Protein AF-A0A6L9LWT6-F1 (afdb_monomer)

pLDDT: mean 86.17, std 19.38, range [26.77, 98.88]

Radius of gyration: 26.81 Å; Cα contacts (8 Å, |Δi|>4): 916; chains: 1; bounding box: 103×49×93 Å

Nearest PDB structures (foldseek):
  4qt9-assembly2_B  TM=6.650E-01  e=7.216E-11  Bacteroides caccae ATCC 43185
  3eu8-assembly4_D  TM=6.656E-01  e=2.384E-10  Bacteroides fragilis NCTC 9343
  5gzk-assembly2_B  TM=6.701E-01  e=3.235E-09  Chitinophaga pinensis DSM 2588
  4wu0-assembly2_B  TM=4.025E-01  e=3.873E-02  Clostridium acetobutylicum ATCC 824
  2gh4-assembly1_A  TM=4.227E-01  e=4.317E-02  Bacillus subtilis

Solvent-accessible surface area (backbone atoms only — not comparable to full-atom values): 25742 Å² total; per-residue (Å²): 131,92,80,86,89,82,84,88,87,86,80,90,87,80,90,90,90,80,84,92,76,90,70,82,82,78,76,78,75,73,71,78,86,71,76,74,84,57,65,66,98,55,57,53,37,71,47,80,76,50,75,67,53,48,48,51,43,51,33,23,49,33,34,62,74,74,40,44,28,87,84,34,44,31,44,35,33,25,82,96,33,48,53,33,34,41,41,45,52,19,27,49,51,43,29,52,55,25,32,45,76,64,74,74,39,55,72,66,64,43,53,53,43,52,49,32,42,45,50,40,61,62,65,48,76,56,35,98,74,34,32,66,35,38,29,28,33,23,66,77,54,42,51,14,25,99,84,71,45,82,43,70,28,34,24,47,39,52,28,45,11,45,26,38,42,38,50,47,39,44,41,56,69,45,68,88,50,19,59,53,45,34,52,30,59,72,64,42,22,45,58,68,36,35,49,75,61,12,37,38,19,22,33,33,55,43,100,86,71,48,76,48,76,32,84,45,69,51,72,39,45,25,34,47,17,30,48,15,42,36,80,76,64,44,51,26,60,55,26,58,47,88,71,60,68,44,72,46,75,46,83,88,32,59,37,77,41,46,62,64,75,69,45,78,71,80,50,72,50,57,39,37,45,64,34,14,41,50,34,39,45,43,49,45,20,58,40,87,89,76,69,49,60,30,85,75,26,70,46,37,38,47,28,36,26,57,48,46,43,33,49,37,38,26,77,75,67,76,35,83,60,19,36,34,67,42,64,39,70,49,89,84,40,40,38,46,25,19,58,26,33,88,92,38,71,63,39,14,23,37,94,86,69,50,84,45,55,82,69,31,42,35,22,42,34,38,34,37,39,45,28,26,56,33,57,44,75,67,33,50,54,44,50,62,75,46,66,81,44,58,47,100,82,37,19,38,30,42,27,30,27,72,77,79,66,47,71,30,70,23,37,36,41,57,44,25,16,37,40,27,43,22,54,36,21,19,56,67,41,46,65,54,66,89,71,88,77,80,54,56,48,59,57,50,29,56,78,36,72,40,72,89,31,22,43,59,24,48,92,59,40,89,62,36,45,30,83,67,73,62,93,76,70,66,84,77,133

Mean predicted aligned error: 8.45 Å

Sequence (477 aa):
MKRTTYIPASAIILFLTLIVLSSCRFHYYASEFTPAPTTIAIDSRSGPLTESEQQTASQAWAYFDRTVFPETGLPQGAVGSDTVTMWDIGSYLAAMVCAKRLDLLDEVTFDHRMTAVIYWLNTMQLNEYGLPNTYYNARTGAMIQRNGQPGQAGFSSQDIGRLLIWLRIIRNEFITHATTVDKAMLRFNFRHILDSDGLLHGAMAMADGSMQLYREGRLGLQQYAAAGFGVWGFTVDAAMNIDNVSAITILDEWLPFDSRPRGIPAQLNAVTTRMGMMAGLELGFLDFRTGAPARLSSARELADAIYQVQEARFMKQGRLTARDPHVMDRPPYYLIDSLYADGIPFVSLDGNGNPVNDAAAVSTKAAYAMWALYDSPYTDALIEALSPMFDEYGGWFAGFYEKDGAINRAISLDCNAVILEALAFKVHGMLYYPTERIGFWEKTLEHTFFEAQGLPPRIYQGTFQPLLNTEKARPTP

Structure (mmCIF, N/CA/C/O backbone):
data_AF-A0A6L9LWT6-F1
#
_entry.id   AF-A0A6L9LWT6-F1
#
loop_
_atom_site.group_PDB
_atom_site.id
_atom_site.type_symbol
_atom_site.label_atom_id
_atom_site.label_alt_id
_atom_site.label_comp_id
_atom_site.label_asym_id
_atom_site.label_entity_id
_atom_site.label_seq_id
_atom_site.pdbx_PDB_ins_code
_atom_site.Cartn_x
_atom_site.Cartn_y
_atom_site.Cartn_z
_atom_site.occupancy
_atom_site.B_iso_or_equiv
_atom_site.auth_seq_id
_atom_site.auth_comp_id
_atom_site.auth_asym_id
_atom_site.auth_atom_id
_atom_site.pdbx_PDB_model_num
ATOM 1 N N . MET A 1 1 ? 79.887 23.441 70.976 1.00 34.38 1 MET A N 1
ATOM 2 C CA . MET A 1 1 ? 79.140 24.175 69.919 1.00 34.38 1 MET A CA 1
ATOM 3 C C . MET A 1 1 ? 78.371 23.182 69.040 1.00 34.38 1 MET A C 1
ATOM 5 O O . MET A 1 1 ? 78.528 21.986 69.245 1.00 34.38 1 MET A O 1
ATOM 9 N N . LYS A 1 2 ? 77.476 23.656 68.157 1.00 31.92 2 LYS A N 1
ATOM 10 C CA . LYS A 1 2 ? 76.527 22.838 67.358 1.00 31.92 2 LYS A CA 1
ATOM 11 C C . LYS A 1 2 ? 77.271 21.866 66.411 1.00 31.92 2 LYS A C 1
ATOM 13 O O . LYS A 1 2 ? 78.207 22.289 65.748 1.00 31.92 2 LYS A O 1
ATOM 18 N N . ARG A 1 3 ? 77.020 20.551 66.509 1.00 31.64 3 ARG A N 1
ATOM 19 C CA . ARG A 1 3 ? 76.074 19.721 65.710 1.00 31.64 3 ARG A CA 1
ATOM 20 C C . ARG A 1 3 ? 76.413 19.541 64.212 1.00 31.64 3 ARG A C 1
ATOM 22 O O . ARG A 1 3 ? 75.882 20.241 63.359 1.00 31.64 3 ARG A O 1
ATOM 29 N N . THR A 1 4 ? 77.219 18.514 63.944 1.00 33.28 4 THR A N 1
ATOM 30 C CA . THR A 1 4 ? 77.119 17.532 62.833 1.00 33.28 4 THR A CA 1
ATOM 31 C C . THR A 1 4 ? 75.868 16.629 63.004 1.00 33.28 4 THR A C 1
ATOM 33 O O . THR A 1 4 ? 75.200 16.763 64.032 1.00 33.28 4 THR A O 1
ATOM 36 N N . THR A 1 5 ? 75.430 15.705 62.126 1.00 39.56 5 THR A N 1
ATOM 37 C CA . THR A 1 5 ? 75.733 15.205 60.740 1.00 39.56 5 THR A CA 1
ATOM 38 C C . THR A 1 5 ? 74.401 14.591 60.191 1.00 39.56 5 THR A C 1
ATOM 40 O O . THR A 1 5 ? 73.389 14.747 60.870 1.00 39.56 5 THR A O 1
ATOM 43 N N . TYR A 1 6 ? 74.199 13.923 59.038 1.00 30.05 6 TYR A N 1
ATOM 44 C CA . TYR A 1 6 ? 74.977 13.248 57.960 1.00 30.05 6 TYR A CA 1
ATOM 45 C C . TYR A 1 6 ? 74.353 13.650 56.573 1.00 30.05 6 TYR A C 1
ATOM 47 O O . TYR A 1 6 ? 73.377 14.393 56.593 1.00 30.05 6 TYR A O 1
ATOM 55 N N . ILE A 1 7 ? 74.812 13.377 55.331 1.00 34.41 7 ILE A N 1
ATOM 56 C CA . ILE A 1 7 ? 75.648 12.355 54.632 1.00 34.41 7 ILE A CA 1
ATOM 57 C C . ILE A 1 7 ? 74.925 10.999 54.380 1.00 34.41 7 ILE A C 1
ATOM 59 O O . ILE A 1 7 ? 74.418 10.433 55.343 1.00 34.41 7 ILE A O 1
ATOM 63 N N . PRO A 1 8 ? 74.969 10.366 53.180 1.00 45.28 8 PRO A N 1
ATOM 64 C CA . PRO A 1 8 ? 75.091 10.846 51.787 1.00 45.28 8 PRO A CA 1
ATOM 65 C C . PRO A 1 8 ? 73.671 10.806 51.123 1.00 45.28 8 PRO A C 1
ATOM 67 O O . PRO A 1 8 ? 72.741 11.196 51.819 1.00 45.28 8 PRO A O 1
ATOM 70 N N . ALA A 1 9 ? 73.326 10.440 49.870 1.00 26.77 9 ALA A N 1
ATOM 71 C CA . ALA A 1 9 ? 73.997 9.990 48.630 1.00 26.77 9 ALA A CA 1
ATOM 72 C C . ALA A 1 9 ? 73.117 10.302 47.378 1.00 26.77 9 ALA A C 1
ATOM 74 O O . ALA A 1 9 ? 71.982 10.753 47.515 1.00 26.77 9 ALA A O 1
ATOM 75 N N . SER A 1 10 ? 73.617 9.984 46.175 1.00 27.81 10 SER A N 1
ATOM 76 C CA . SER A 1 10 ? 72.892 9.966 44.879 1.00 27.81 10 SER A CA 1
ATOM 77 C C . SER A 1 10 ? 72.824 8.511 44.338 1.00 27.81 10 SER A C 1
ATOM 79 O O . SER A 1 10 ? 73.593 7.680 44.811 1.00 27.81 10 SER A O 1
ATOM 81 N N . ALA A 1 11 ? 72.001 8.102 43.358 1.00 28.42 11 ALA A N 1
ATOM 82 C CA . ALA A 1 11 ? 71.112 8.827 42.438 1.00 28.42 11 ALA A CA 1
ATOM 83 C C . ALA A 1 11 ? 69.987 7.907 41.871 1.00 28.42 11 ALA A C 1
ATOM 85 O O . ALA A 1 11 ? 70.057 6.695 42.028 1.00 28.42 11 ALA A O 1
ATOM 86 N N . ILE A 1 12 ? 69.044 8.492 41.111 1.00 30.75 12 ILE A N 1
ATOM 87 C CA . ILE A 1 12 ? 68.153 7.851 40.106 1.00 30.75 12 ILE A CA 1
ATOM 88 C C . ILE A 1 12 ? 67.175 6.761 40.611 1.00 30.75 12 ILE A C 1
ATOM 90 O O . ILE A 1 12 ? 67.501 5.582 40.617 1.00 30.75 12 ILE A O 1
ATOM 94 N N . ILE A 1 13 ? 65.907 7.149 40.818 1.00 30.31 13 ILE A N 1
ATOM 95 C CA . ILE A 1 13 ? 64.741 6.544 40.130 1.00 30.31 13 ILE A CA 1
ATOM 96 C C . ILE A 1 13 ? 63.831 7.703 39.677 1.00 30.31 13 ILE A C 1
ATOM 98 O O . ILE A 1 13 ? 63.768 8.741 40.336 1.00 30.31 13 ILE A O 1
ATOM 102 N N . LEU A 1 14 ? 63.175 7.549 38.525 1.00 29.19 14 LEU A N 1
ATOM 103 C CA . LEU A 1 14 ? 62.362 8.562 37.845 1.00 29.19 14 LEU A CA 1
ATOM 104 C C . LEU A 1 14 ? 60.891 8.105 37.768 1.00 29.19 14 LEU A C 1
ATOM 106 O O . LEU A 1 14 ? 60.65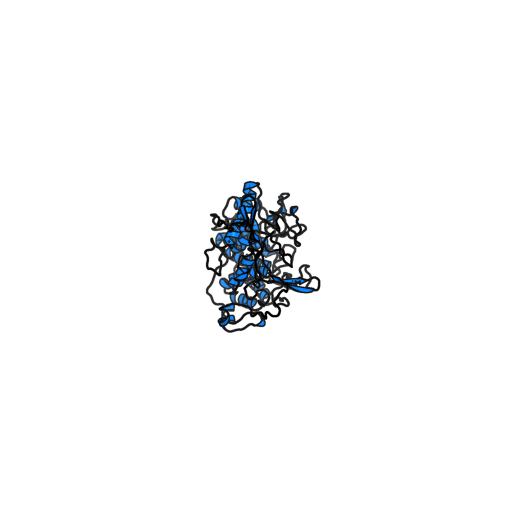1 6.934 37.508 1.00 29.19 14 LEU A O 1
ATOM 110 N N . PHE A 1 15 ? 59.944 9.045 37.912 1.00 29.03 15 PHE A N 1
ATOM 111 C CA . PHE A 1 15 ? 58.499 8.910 37.619 1.00 29.03 15 PHE A CA 1
ATOM 112 C C . PHE A 1 15 ? 57.703 7.808 38.361 1.00 29.03 15 PHE A C 1
ATOM 114 O O . PHE A 1 15 ? 57.748 6.643 37.988 1.00 29.03 15 PHE A O 1
ATOM 121 N N . LEU A 1 16 ? 56.828 8.218 39.298 1.00 29.17 16 LEU A N 1
ATOM 122 C CA . LEU A 1 16 ? 55.355 8.070 39.187 1.00 29.17 16 LEU A CA 1
ATOM 123 C C . LEU A 1 16 ? 54.644 8.535 40.476 1.00 29.17 16 LEU A C 1
ATOM 125 O O . LEU A 1 16 ? 54.303 7.745 41.351 1.00 29.17 16 LEU A O 1
ATOM 129 N N . THR A 1 17 ? 54.386 9.841 40.583 1.00 32.50 17 THR A N 1
ATOM 130 C CA . THR A 1 17 ? 53.608 10.447 41.682 1.00 32.50 17 THR A CA 1
ATOM 131 C C . THR A 1 17 ? 52.559 11.412 41.135 1.00 32.50 17 THR A C 1
ATOM 133 O O . THR A 1 17 ? 52.766 12.623 41.130 1.00 32.50 17 THR A O 1
ATOM 136 N N . LEU A 1 18 ? 51.423 10.877 40.675 1.00 32.72 18 LEU A N 1
ATOM 137 C CA . LEU A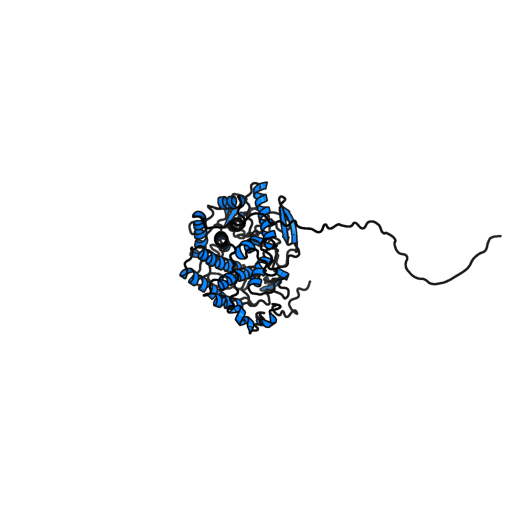 1 18 ? 50.263 11.656 40.227 1.00 32.72 18 LEU A CA 1
ATOM 138 C C . LEU A 1 18 ? 48.944 11.021 40.706 1.00 32.72 18 LEU A C 1
ATOM 140 O O . LEU A 1 18 ? 48.554 9.956 40.248 1.00 32.72 18 LEU A O 1
ATOM 144 N N . ILE A 1 19 ? 48.265 11.757 41.592 1.00 38.00 19 ILE A N 1
ATOM 145 C CA . ILE A 1 19 ? 46.813 11.755 41.850 1.00 38.00 19 ILE A CA 1
ATOM 146 C C . ILE A 1 19 ? 46.196 10.426 42.334 1.00 38.00 19 ILE A C 1
ATOM 148 O O . ILE A 1 19 ? 45.683 9.616 41.567 1.00 38.00 19 ILE A O 1
ATOM 152 N N . VAL A 1 20 ? 46.081 10.306 43.661 1.00 36.66 20 VAL A N 1
ATOM 153 C CA . VAL A 1 20 ? 45.006 9.530 44.302 1.00 36.66 20 VAL A CA 1
ATOM 154 C C . VAL A 1 20 ? 43.797 10.454 44.485 1.00 36.66 20 VAL A C 1
ATOM 156 O O . VAL A 1 20 ? 43.746 11.227 45.437 1.00 36.66 20 VAL A O 1
ATOM 159 N N . LEU A 1 21 ? 42.823 10.375 43.573 1.00 34.12 21 LEU A N 1
ATOM 160 C CA . LEU A 1 21 ? 41.485 10.974 43.716 1.00 34.12 21 LEU A CA 1
ATOM 161 C C . LEU A 1 21 ? 40.408 9.978 43.253 1.00 34.12 21 LEU A C 1
ATOM 163 O O . LEU A 1 21 ? 39.680 10.200 42.288 1.00 34.12 21 LEU A O 1
ATOM 167 N N . SER A 1 22 ? 40.323 8.847 43.954 1.00 41.44 22 SER A N 1
ATOM 168 C CA . SER A 1 22 ? 39.271 7.846 43.751 1.00 41.44 22 SER A CA 1
ATOM 169 C C . SER A 1 22 ? 38.035 8.181 44.586 1.00 41.44 22 SER A C 1
ATOM 171 O O . SER A 1 22 ? 37.869 7.665 45.690 1.00 41.44 22 SER A O 1
ATOM 173 N N . SER A 1 23 ? 37.148 9.026 44.062 1.00 33.12 23 SER A N 1
ATOM 174 C CA . SER A 1 23 ? 35.835 9.283 44.665 1.00 33.12 23 SER A CA 1
ATOM 175 C C . SER A 1 23 ? 34.759 9.563 43.608 1.00 33.12 23 SER A C 1
ATOM 177 O O . SER A 1 23 ? 34.994 10.239 42.614 1.00 33.12 23 SER A O 1
ATOM 179 N N . CYS A 1 24 ? 33.564 9.007 43.834 1.00 28.42 24 CYS A N 1
ATOM 180 C CA . CYS A 1 24 ? 32.333 9.249 43.070 1.00 28.42 24 CYS A CA 1
ATOM 181 C C . CYS A 1 24 ? 32.405 9.072 41.538 1.00 28.42 24 CYS A C 1
ATOM 183 O O . CYS A 1 24 ? 32.061 9.976 40.777 1.00 28.42 24 CYS A O 1
ATOM 185 N N . ARG A 1 25 ? 32.664 7.838 41.072 1.00 31.69 25 ARG A N 1
ATOM 186 C CA . ARG A 1 25 ? 32.001 7.386 39.835 1.00 31.69 25 ARG A CA 1
ATOM 187 C C . ARG A 1 25 ? 30.498 7.300 40.104 1.00 31.69 25 ARG A C 1
ATOM 189 O O . ARG A 1 25 ? 30.048 6.323 40.705 1.00 31.69 25 ARG A O 1
ATOM 196 N N . PHE A 1 26 ? 29.733 8.285 39.633 1.00 32.88 26 PHE A N 1
ATOM 197 C CA . PHE A 1 26 ? 28.306 8.088 39.383 1.00 32.88 26 PHE A CA 1
ATOM 198 C C . PHE A 1 26 ? 28.174 6.939 38.381 1.00 32.88 26 PHE A C 1
ATOM 200 O O . PHE A 1 26 ? 28.418 7.112 37.188 1.00 32.88 26 PHE A O 1
ATOM 207 N N . HIS A 1 27 ? 27.815 5.755 38.874 1.00 33.22 27 HIS A N 1
ATOM 208 C CA . HIS A 1 27 ? 27.287 4.722 38.003 1.00 33.22 27 HIS A CA 1
ATOM 209 C C . HIS A 1 27 ? 25.889 5.181 37.610 1.00 33.22 27 HIS A C 1
ATOM 211 O O . HIS A 1 27 ? 24.935 5.011 38.369 1.00 33.22 27 HIS A O 1
ATOM 217 N N . TYR A 1 28 ? 25.782 5.770 36.420 1.00 33.34 28 TYR A N 1
ATOM 218 C CA . TYR A 1 28 ? 24.549 5.645 35.665 1.00 33.34 28 TYR A CA 1
ATOM 219 C C . TYR A 1 28 ? 24.315 4.147 35.478 1.00 33.34 28 TYR A C 1
ATOM 221 O O . TYR A 1 28 ? 24.914 3.518 34.607 1.00 33.34 28 TYR A O 1
ATOM 229 N N . TYR A 1 29 ? 23.442 3.582 36.309 1.00 33.84 29 TYR A N 1
ATOM 230 C CA . TYR A 1 29 ? 22.623 2.475 35.855 1.00 33.84 29 TYR A CA 1
ATOM 231 C C . TYR A 1 29 ? 21.776 3.035 34.715 1.00 33.84 29 TYR A C 1
ATOM 233 O O . TYR A 1 29 ? 20.701 3.590 34.933 1.00 33.84 29 TYR A O 1
ATOM 241 N N . ALA A 1 30 ? 22.287 2.907 33.491 1.00 35.09 30 ALA A N 1
ATOM 242 C CA . ALA A 1 30 ? 21.396 2.678 32.376 1.00 35.09 30 ALA A CA 1
ATOM 243 C C . ALA A 1 30 ? 20.659 1.385 32.729 1.00 35.09 30 ALA A C 1
ATOM 245 O O . ALA A 1 30 ? 21.244 0.303 32.700 1.00 35.09 30 ALA A O 1
ATOM 246 N N . SER A 1 31 ? 19.411 1.510 33.177 1.00 32.31 31 SER A N 1
ATOM 247 C CA . SER A 1 31 ? 18.510 0.370 33.228 1.00 32.31 31 SER A CA 1
ATOM 248 C C . SER A 1 31 ? 18.430 -0.169 31.808 1.00 32.31 31 SER A C 1
ATOM 250 O O . SER A 1 31 ? 17.993 0.565 30.918 1.00 32.31 31 SER A O 1
ATOM 252 N N . GLU A 1 32 ? 18.884 -1.401 31.586 1.00 38.78 32 GLU A N 1
ATOM 253 C CA . GLU A 1 32 ? 18.704 -2.070 30.302 1.00 38.78 32 GLU A CA 1
ATOM 254 C C . GLU A 1 32 ? 17.207 -2.059 29.994 1.00 38.78 32 GLU A C 1
ATOM 256 O O . GLU A 1 32 ? 16.410 -2.666 30.717 1.00 38.78 32 GLU A O 1
ATOM 261 N N . PHE A 1 33 ? 16.823 -1.272 28.983 1.00 42.84 33 PHE A N 1
ATOM 262 C CA . PHE A 1 33 ? 15.429 -1.109 28.603 1.00 42.84 33 PHE A CA 1
ATOM 263 C C . PHE A 1 33 ? 14.941 -2.454 28.082 1.00 42.84 33 PHE A C 1
ATOM 265 O O . PHE A 1 33 ? 15.226 -2.856 26.958 1.00 42.84 33 PHE A O 1
ATOM 272 N N . THR A 1 34 ? 14.257 -3.163 28.966 1.00 37.53 34 THR A N 1
ATOM 273 C CA . THR A 1 34 ? 13.653 -4.462 28.736 1.00 37.53 34 THR A CA 1
ATOM 274 C C . THR A 1 34 ? 12.191 -4.180 28.421 1.00 37.53 34 THR A C 1
ATOM 276 O O . THR A 1 34 ? 11.406 -3.989 29.354 1.00 37.53 34 THR A O 1
ATOM 279 N N . PRO A 1 35 ? 11.811 -4.052 27.133 1.00 46.91 35 PRO A N 1
ATOM 280 C CA . PRO A 1 35 ? 10.415 -3.852 26.785 1.00 46.91 35 PRO A CA 1
ATOM 281 C C . PRO A 1 35 ? 9.609 -5.029 27.334 1.00 46.91 35 PRO A C 1
ATOM 283 O O . PRO A 1 35 ? 9.964 -6.192 27.129 1.00 46.91 35 PRO A O 1
ATOM 286 N N . ALA A 1 36 ? 8.522 -4.730 28.043 1.00 46.69 36 ALA A N 1
ATOM 287 C CA . ALA A 1 36 ? 7.505 -5.742 28.275 1.00 46.69 36 ALA A CA 1
ATOM 288 C C . ALA A 1 36 ? 6.954 -6.154 26.895 1.00 46.69 36 ALA A C 1
ATOM 290 O O . ALA A 1 36 ? 6.681 -5.261 26.094 1.00 46.69 36 ALA A O 1
ATOM 291 N N . PRO A 1 37 ? 6.819 -7.454 26.581 1.00 52.31 37 PRO A N 1
ATOM 292 C CA . PRO A 1 37 ? 6.335 -7.886 25.274 1.00 52.31 37 PRO A CA 1
ATOM 293 C C . PRO A 1 37 ? 4.864 -7.491 25.110 1.00 52.31 37 PRO A C 1
ATOM 295 O O . PRO A 1 37 ? 3.966 -8.130 25.662 1.00 52.31 37 PRO A O 1
ATOM 298 N N . THR A 1 38 ? 4.619 -6.414 24.364 1.00 56.78 38 THR A N 1
ATOM 299 C CA . THR A 1 38 ? 3.297 -5.792 24.200 1.00 56.78 38 THR A CA 1
ATOM 300 C C . THR A 1 38 ? 2.448 -6.502 23.141 1.00 56.78 38 THR A C 1
ATOM 302 O O . THR A 1 38 ? 1.855 -5.873 22.273 1.00 56.78 38 THR A O 1
ATOM 305 N N . THR A 1 39 ? 2.393 -7.833 23.188 1.00 63.75 39 THR A N 1
ATOM 306 C CA . THR A 1 39 ? 1.540 -8.633 22.299 1.00 63.75 39 THR A CA 1
ATOM 307 C C . THR A 1 39 ? 0.129 -8.703 22.877 1.00 63.75 39 THR A C 1
ATOM 309 O O . THR A 1 39 ? -0.082 -9.328 23.921 1.00 63.75 39 THR A O 1
ATOM 312 N N . ILE A 1 40 ? -0.840 -8.064 22.226 1.00 80.12 40 ILE A N 1
ATOM 313 C CA . ILE A 1 40 ? -2.212 -7.942 22.730 1.00 80.12 40 ILE A CA 1
ATOM 314 C C . ILE A 1 40 ? -2.972 -9.247 22.491 1.00 80.12 40 ILE A C 1
ATOM 316 O O . ILE A 1 40 ? -2.958 -9.790 21.386 1.00 80.12 40 ILE A O 1
ATOM 320 N N . ALA A 1 41 ? -3.720 -9.702 23.497 1.00 82.19 41 ALA A N 1
ATOM 321 C CA . ALA A 1 41 ? -4.697 -10.784 23.372 1.00 82.19 41 ALA A CA 1
ATOM 322 C C . ALA A 1 41 ? -6.018 -10.304 22.725 1.00 82.19 41 ALA A C 1
ATOM 324 O O . ALA A 1 41 ? -7.094 -10.477 23.292 1.00 82.19 41 ALA A O 1
ATOM 325 N N . ILE A 1 42 ? -5.912 -9.670 21.554 1.00 88.62 42 ILE A N 1
ATOM 326 C CA . ILE A 1 42 ? -7.024 -9.414 20.631 1.00 88.62 42 ILE A CA 1
ATOM 327 C C . ILE A 1 42 ? -6.780 -10.281 19.393 1.00 88.62 42 ILE A C 1
ATOM 329 O O . ILE A 1 42 ? -5.697 -10.231 18.792 1.00 88.62 42 ILE A O 1
ATOM 333 N N . ASP A 1 43 ? -7.789 -11.077 19.044 1.00 92.56 43 ASP A N 1
ATOM 334 C CA . ASP A 1 43 ? -7.823 -11.880 17.827 1.00 92.56 43 ASP A CA 1
ATOM 335 C C . ASP A 1 43 ? -8.153 -11.007 16.606 1.00 92.56 43 ASP A C 1
ATOM 337 O O . ASP A 1 43 ? -8.782 -9.952 16.709 1.00 92.56 43 ASP A O 1
ATOM 341 N N . SER A 1 44 ? -7.719 -11.450 15.429 1.00 95.25 44 SER A N 1
ATOM 342 C CA . SER A 1 44 ? -8.050 -10.793 14.163 1.00 95.25 44 SER A CA 1
ATOM 343 C C . SER A 1 44 ? -9.392 -11.297 13.625 1.00 95.25 44 SER A C 1
ATOM 345 O O . SER A 1 44 ? -9.737 -12.468 13.809 1.00 95.25 44 SER A O 1
ATOM 347 N N . ARG A 1 45 ? -10.156 -10.429 12.950 1.00 96.94 45 ARG A N 1
ATOM 348 C CA . ARG A 1 45 ? -11.501 -10.772 12.465 1.00 96.94 45 ARG A CA 1
ATOM 349 C C . ARG A 1 45 ? -11.428 -11.877 11.422 1.00 96.94 45 ARG A C 1
ATOM 351 O O . ARG A 1 45 ? -10.562 -11.869 10.550 1.00 96.94 45 ARG A O 1
ATOM 358 N N . SER A 1 46 ? -12.369 -12.814 11.497 1.00 97.69 46 SER A N 1
ATOM 359 C CA . SER A 1 46 ? -12.454 -13.942 10.571 1.00 97.69 46 SER A CA 1
ATOM 360 C C . SER A 1 46 ? -13.898 -14.285 10.200 1.00 97.69 46 SER A C 1
ATOM 362 O O . SER A 1 46 ? -14.836 -13.982 10.939 1.00 97.69 46 SER A O 1
ATOM 364 N N . GLY A 1 47 ? -14.080 -14.918 9.040 1.00 97.69 47 GLY A N 1
ATOM 365 C CA . GLY A 1 47 ? -15.369 -15.424 8.562 1.00 97.69 47 GLY A CA 1
ATOM 366 C C . GLY A 1 47 ? -15.894 -14.716 7.305 1.00 97.69 47 GLY A C 1
ATOM 367 O O . GLY A 1 47 ? -15.231 -13.835 6.760 1.00 97.69 47 GLY A O 1
ATOM 368 N N . PRO A 1 48 ? -17.081 -15.109 6.808 1.00 98.00 48 PRO A N 1
ATOM 369 C CA . PRO A 1 48 ? -17.651 -14.552 5.584 1.00 98.00 48 PRO A CA 1
ATOM 370 C C . PRO A 1 48 ? -17.986 -13.059 5.718 1.00 98.00 48 PRO A C 1
ATOM 372 O O . PRO A 1 48 ? -18.179 -12.538 6.823 1.00 98.00 48 PRO A O 1
ATOM 375 N N . LEU A 1 49 ? -18.109 -12.384 4.573 1.00 98.38 49 LEU A N 1
ATOM 376 C CA . LEU A 1 49 ? -18.657 -11.033 4.523 1.00 98.38 49 LEU A CA 1
ATOM 377 C C . LEU A 1 49 ? -20.176 -11.053 4.756 1.00 98.38 49 LEU A C 1
ATOM 379 O O . LEU A 1 49 ? -20.903 -11.912 4.258 1.00 98.38 49 LEU A O 1
ATOM 383 N N . THR A 1 50 ? -20.644 -10.076 5.521 1.00 97.88 50 THR A N 1
ATOM 384 C CA . THR A 1 50 ? -22.045 -9.664 5.641 1.00 97.88 50 THR A CA 1
ATOM 385 C C . THR A 1 50 ? -22.473 -8.859 4.412 1.00 97.88 50 THR A C 1
ATOM 387 O O . THR A 1 50 ? -21.636 -8.395 3.641 1.00 97.88 50 THR A O 1
ATOM 390 N N . GLU A 1 51 ? -23.775 -8.623 4.241 1.00 97.06 51 GLU A N 1
ATOM 391 C CA . GLU A 1 51 ? -24.305 -7.822 3.123 1.00 97.06 51 GLU A CA 1
ATOM 392 C C . GLU A 1 51 ? -23.698 -6.404 3.070 1.00 97.06 51 GLU A C 1
ATOM 394 O O . GLU A 1 51 ? -23.337 -5.927 1.996 1.00 97.06 51 GLU A O 1
ATOM 399 N N . SER A 1 52 ? -23.505 -5.768 4.233 1.00 96.00 52 SER A N 1
ATOM 400 C CA . SER A 1 52 ? -22.865 -4.448 4.355 1.00 96.00 52 SER A CA 1
ATOM 401 C C . SER A 1 52 ? -21.391 -4.483 3.936 1.00 96.00 52 SER A C 1
ATOM 403 O O . SER A 1 52 ? -20.931 -3.643 3.169 1.00 96.00 52 SER A O 1
ATOM 405 N N . GLU A 1 53 ? -20.646 -5.504 4.365 1.00 98.19 53 GLU A N 1
ATOM 406 C CA . GLU A 1 53 ? -19.239 -5.684 3.990 1.00 98.19 53 GLU A CA 1
ATOM 407 C C . GLU A 1 53 ? -19.076 -6.052 2.506 1.00 98.19 53 GLU A C 1
ATOM 409 O O . GLU A 1 53 ? -18.144 -5.577 1.858 1.00 98.19 53 GLU A O 1
ATOM 414 N N . GLN A 1 54 ? -19.999 -6.833 1.933 1.00 98.19 54 GLN A N 1
ATOM 415 C CA . GLN A 1 54 ? -20.034 -7.130 0.498 1.00 98.19 54 GLN A CA 1
ATOM 416 C C . GLN A 1 54 ? -20.348 -5.867 -0.319 1.00 98.19 54 GLN A C 1
ATOM 418 O O . GLN A 1 54 ? -19.740 -5.649 -1.372 1.00 98.19 54 GLN A O 1
ATOM 423 N N . GLN A 1 55 ? -21.244 -4.999 0.169 1.00 96.62 55 GLN A N 1
ATOM 424 C CA . GLN A 1 55 ? -21.481 -3.679 -0.418 1.00 96.62 55 GLN A CA 1
ATOM 425 C C . GLN A 1 55 ? -20.227 -2.799 -0.314 1.00 96.62 55 GLN A C 1
ATOM 427 O O . GLN A 1 55 ? -19.840 -2.199 -1.314 1.00 96.62 55 GLN A O 1
ATOM 432 N N . THR A 1 56 ? -19.539 -2.777 0.832 1.00 97.88 56 THR A N 1
ATOM 433 C CA . THR A 1 56 ? -18.259 -2.072 1.010 1.00 97.88 56 THR A CA 1
ATOM 434 C C . THR A 1 56 ? -17.198 -2.548 0.024 1.00 97.88 56 THR A C 1
ATOM 436 O O . THR A 1 56 ? -16.532 -1.716 -0.596 1.00 97.88 56 THR A O 1
ATOM 439 N N . ALA A 1 57 ? -17.066 -3.864 -0.158 1.00 98.38 57 ALA A N 1
ATOM 440 C CA . ALA A 1 57 ? -16.122 -4.468 -1.090 1.00 98.38 57 ALA A CA 1
ATOM 441 C C . ALA A 1 57 ? -16.460 -4.090 -2.545 1.00 98.38 57 ALA A C 1
ATOM 443 O O . ALA A 1 57 ? -15.601 -3.603 -3.278 1.00 98.38 57 ALA A O 1
ATOM 444 N N . SER A 1 58 ? -17.732 -4.219 -2.937 1.00 97.81 58 SER A N 1
ATOM 445 C CA . SER A 1 58 ? -18.231 -3.830 -4.266 1.00 97.81 58 SER A CA 1
ATOM 446 C C . SER A 1 58 ? -18.000 -2.340 -4.545 1.00 97.81 58 SER A C 1
ATOM 448 O O . SER A 1 58 ? -17.522 -1.961 -5.613 1.00 97.81 58 SER A O 1
ATOM 450 N N . GLN A 1 59 ? -18.274 -1.492 -3.551 1.00 97.81 59 GLN A N 1
ATOM 451 C CA . GLN A 1 59 ? -18.057 -0.052 -3.602 1.00 97.81 59 GLN A CA 1
ATOM 452 C C . GLN A 1 59 ? -16.569 0.291 -3.741 1.00 97.81 59 GLN A C 1
ATOM 454 O O . GLN A 1 59 ? -16.226 1.160 -4.536 1.00 97.81 59 GLN A O 1
ATOM 459 N N . ALA A 1 60 ? -15.676 -0.391 -3.018 1.00 98.38 60 ALA A N 1
ATOM 460 C CA . ALA A 1 60 ? -14.232 -0.203 -3.154 1.00 98.38 60 ALA A CA 1
ATOM 461 C C . ALA A 1 60 ? -13.722 -0.661 -4.530 1.00 98.38 60 ALA A C 1
ATOM 463 O O . ALA A 1 60 ? -12.920 0.038 -5.151 1.00 98.38 60 ALA A O 1
ATOM 464 N N . TRP A 1 61 ? -14.230 -1.784 -5.051 1.00 98.31 61 TRP A N 1
ATOM 465 C CA . TRP A 1 61 ? -13.882 -2.256 -6.391 1.00 98.31 61 TRP A CA 1
ATOM 466 C C . TRP A 1 61 ? -14.325 -1.286 -7.499 1.00 98.31 61 TRP A C 1
ATOM 468 O O . TRP A 1 61 ? -13.546 -1.015 -8.412 1.00 98.31 61 TRP A O 1
ATOM 478 N N . ALA A 1 62 ? -15.508 -0.672 -7.384 1.00 97.56 62 ALA A N 1
ATOM 479 C CA . ALA A 1 62 ? -16.040 0.262 -8.382 1.00 97.56 62 ALA A CA 1
ATOM 480 C C . ALA A 1 62 ? -15.122 1.475 -8.674 1.00 97.56 62 ALA A C 1
ATOM 482 O O . ALA A 1 62 ? -15.205 2.070 -9.751 1.00 97.56 62 ALA A O 1
ATOM 483 N N . TYR A 1 63 ? -14.182 1.813 -7.777 1.00 98.00 63 TYR A N 1
ATOM 484 C CA . TYR A 1 63 ? -13.086 2.745 -8.081 1.00 98.00 63 TYR A CA 1
ATOM 485 C C . TYR A 1 63 ? -12.285 2.317 -9.323 1.00 98.00 63 TYR A C 1
ATOM 487 O O . TYR A 1 63 ? -12.022 3.125 -10.218 1.00 98.00 63 TYR A O 1
ATOM 495 N N . PHE A 1 64 ? -11.912 1.039 -9.395 1.00 97.81 64 PHE A N 1
ATOM 496 C CA . PHE A 1 64 ? -11.082 0.455 -10.448 1.00 97.81 64 PHE A CA 1
ATOM 497 C C . PHE A 1 64 ? -11.861 0.190 -11.742 1.00 97.81 64 PHE A C 1
ATOM 499 O O . PHE A 1 64 ? -11.249 0.007 -12.793 1.00 97.81 64 PHE A O 1
ATOM 506 N N . ASP A 1 65 ? -13.193 0.201 -11.708 1.00 95.00 65 ASP A N 1
ATOM 507 C CA . ASP A 1 65 ? -14.018 0.138 -12.920 1.00 95.00 65 ASP A CA 1
ATOM 508 C C . ASP A 1 65 ? -14.088 1.487 -13.648 1.00 95.00 65 ASP A C 1
ATOM 510 O O . ASP A 1 65 ? -14.121 1.510 -14.877 1.00 95.00 65 ASP A O 1
ATOM 514 N N . ARG A 1 66 ? -14.044 2.614 -12.918 1.00 94.12 66 ARG A N 1
ATOM 515 C CA . ARG A 1 66 ? -14.123 3.964 -13.515 1.00 94.12 66 ARG A CA 1
ATOM 516 C C . ARG A 1 66 ? -12.785 4.668 -13.766 1.00 94.12 66 ARG A C 1
ATOM 518 O O . ARG A 1 66 ? -12.767 5.648 -14.506 1.00 94.12 66 ARG A O 1
ATOM 525 N N . THR A 1 67 ? -11.688 4.234 -13.139 1.00 96.81 67 THR A N 1
ATOM 526 C CA . THR A 1 67 ? -10.389 4.947 -13.195 1.00 96.81 67 THR A CA 1
ATOM 527 C C . THR A 1 67 ? -9.328 4.322 -14.103 1.00 96.81 67 THR A C 1
ATOM 529 O O . THR A 1 67 ? -8.292 4.953 -14.310 1.00 96.81 67 THR A O 1
ATOM 532 N N . VAL A 1 68 ? -9.546 3.113 -14.634 1.00 97.31 68 VAL A N 1
ATOM 533 C CA . VAL A 1 68 ? -8.565 2.390 -15.467 1.00 97.31 68 VAL A CA 1
ATOM 534 C C . VAL A 1 68 ? -8.506 2.927 -16.896 1.00 97.31 68 VAL A C 1
ATOM 536 O O . VAL A 1 68 ? -9.525 3.051 -17.571 1.00 97.31 68 VAL A O 1
ATOM 539 N N . PHE A 1 69 ? -7.288 3.183 -17.374 1.00 97.88 69 PHE A N 1
ATOM 540 C CA . PHE A 1 69 ? -6.996 3.578 -18.750 1.00 97.88 69 PHE A CA 1
ATOM 541 C C . PHE A 1 69 ? -6.843 2.347 -19.656 1.00 97.88 69 PHE A C 1
ATOM 543 O O . PHE A 1 69 ? -5.925 1.549 -19.435 1.00 97.88 69 PHE A O 1
ATOM 550 N N . PRO A 1 70 ? -7.701 2.158 -20.680 1.00 94.81 70 PRO A N 1
ATOM 551 C CA . PRO A 1 70 ? -7.616 1.011 -21.588 1.00 94.81 70 PRO A CA 1
ATOM 552 C C . PRO A 1 70 ? -6.287 0.907 -22.351 1.00 94.81 70 PRO A C 1
ATOM 554 O O . PRO A 1 70 ? -5.914 -0.180 -22.781 1.00 94.81 70 PRO A O 1
ATOM 557 N N . GLU A 1 71 ? -5.570 2.019 -22.518 1.00 93.06 71 GLU A N 1
ATOM 558 C CA . GLU A 1 71 ? -4.299 2.103 -23.241 1.00 93.06 71 GLU A CA 1
ATOM 559 C C . GLU A 1 71 ? -3.130 1.417 -22.512 1.00 93.06 71 GLU A C 1
ATOM 561 O O . GLU A 1 71 ? -2.154 1.020 -23.150 1.00 93.06 71 GLU A O 1
ATOM 566 N N . THR A 1 72 ? -3.213 1.283 -21.184 1.00 96.06 72 THR A N 1
ATOM 567 C CA . THR A 1 72 ? -2.131 0.766 -20.321 1.00 96.06 72 THR A CA 1
ATOM 568 C C . THR A 1 72 ? -2.591 -0.305 -19.331 1.00 96.06 72 THR A C 1
ATOM 570 O O . THR A 1 72 ? -1.762 -1.022 -18.774 1.00 96.06 72 THR A O 1
ATOM 573 N N . GLY A 1 73 ? -3.899 -0.403 -19.080 1.00 97.06 73 GLY A N 1
ATOM 574 C CA . GLY A 1 73 ? -4.483 -1.202 -18.005 1.00 97.06 73 GLY A CA 1
ATOM 575 C C . GLY A 1 73 ? -4.370 -0.571 -16.612 1.00 97.06 73 GLY A C 1
ATOM 576 O O . GLY A 1 73 ? -4.825 -1.187 -15.651 1.00 97.06 73 GLY A O 1
ATOM 577 N N . LEU A 1 74 ? -3.786 0.628 -16.476 1.00 98.38 74 LEU A N 1
ATOM 578 C CA . LEU A 1 74 ? -3.488 1.251 -15.181 1.00 98.38 74 LEU A CA 1
ATOM 579 C C . LEU A 1 74 ? -4.609 2.197 -14.706 1.00 98.38 74 LEU A C 1
ATOM 581 O O . LEU A 1 74 ? -5.110 2.981 -15.513 1.00 98.38 74 LEU A O 1
ATOM 585 N N . PRO A 1 75 ? -4.979 2.187 -13.412 1.00 98.06 75 PRO A N 1
ATOM 586 C CA . PRO A 1 75 ? -5.867 3.181 -12.812 1.00 98.06 75 PRO A CA 1
ATOM 587 C C . PRO A 1 75 ? -5.168 4.523 -12.556 1.00 98.06 75 PRO A C 1
ATOM 589 O O . PRO A 1 75 ? -3.945 4.598 -12.435 1.00 98.06 75 PRO A O 1
ATOM 592 N N . GLN A 1 76 ? -5.961 5.581 -12.381 1.00 97.94 76 GLN A N 1
ATOM 593 C CA . GLN A 1 76 ? -5.522 6.786 -11.666 1.00 97.94 76 GLN A CA 1
ATOM 594 C C . GLN A 1 76 ? -5.048 6.444 -10.240 1.00 97.94 76 GLN A C 1
ATOM 596 O O . GLN A 1 76 ? -5.641 5.589 -9.578 1.00 97.94 76 GLN A O 1
ATOM 601 N N . GLY A 1 77 ? -4.041 7.158 -9.721 1.00 96.88 77 GLY A N 1
ATOM 602 C CA . GLY A 1 77 ? -3.622 7.043 -8.313 1.00 96.88 77 GLY A CA 1
ATOM 603 C C . GLY A 1 77 ? -4.619 7.696 -7.346 1.00 96.88 77 GLY A C 1
ATOM 604 O O . GLY A 1 77 ? -4.838 7.219 -6.232 1.00 96.88 77 GLY A O 1
ATOM 605 N N . ALA A 1 78 ? -5.295 8.752 -7.800 1.00 97.06 78 ALA A N 1
ATOM 606 C CA . ALA A 1 78 ? -6.471 9.331 -7.152 1.00 97.06 78 ALA A CA 1
ATOM 607 C C . ALA A 1 78 ? -7.397 9.957 -8.198 1.00 97.06 78 ALA A C 1
ATOM 609 O O . ALA A 1 78 ? -6.936 10.297 -9.285 1.00 97.06 78 ALA A O 1
ATOM 610 N N . VAL A 1 79 ? -8.682 10.151 -7.885 1.00 96.00 79 VAL A N 1
ATOM 611 C CA . VAL A 1 79 ? -9.630 10.786 -8.823 1.00 96.00 79 VAL A CA 1
ATOM 612 C C . VAL A 1 79 ? -9.109 12.165 -9.247 1.00 96.00 79 VAL A C 1
ATOM 614 O O . VAL A 1 79 ? -8.943 13.059 -8.420 1.00 96.00 79 VAL A O 1
ATOM 617 N N . GLY A 1 80 ? -8.831 12.325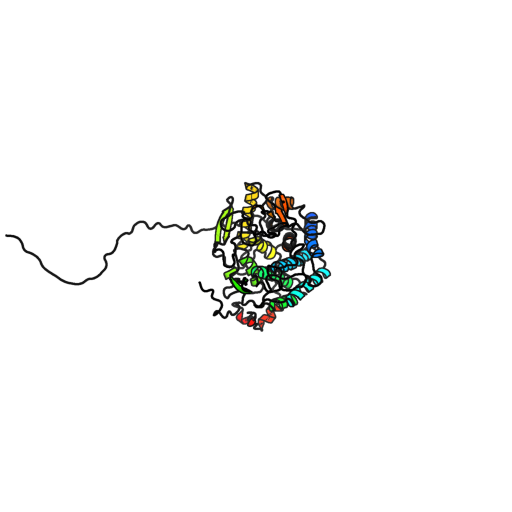 -10.544 1.00 93.81 80 GLY A N 1
ATOM 618 C CA . GLY A 1 80 ? -8.233 13.542 -11.113 1.00 93.81 80 GLY A CA 1
ATOM 619 C C . GLY A 1 80 ? -6.696 13.592 -11.116 1.00 93.81 80 GLY A C 1
ATOM 620 O O . GLY A 1 80 ? -6.132 14.586 -11.567 1.00 93.81 80 GLY A O 1
ATOM 621 N N . SER A 1 81 ? -6.013 12.534 -10.667 1.00 95.38 81 SER A N 1
ATOM 622 C CA . SER A 1 81 ? -4.553 12.383 -10.694 1.00 95.38 81 SER A CA 1
ATOM 623 C C . SER A 1 81 ? -4.137 11.134 -11.474 1.00 95.38 81 SER A C 1
ATOM 625 O O . SER A 1 81 ? -4.184 10.010 -10.971 1.00 95.38 81 SER A O 1
ATOM 627 N N . ASP A 1 82 ? -3.638 11.343 -12.692 1.00 97.31 82 ASP A N 1
ATOM 628 C CA . ASP A 1 82 ? -3.059 10.289 -13.535 1.00 97.31 82 ASP A CA 1
ATOM 629 C C . ASP A 1 82 ? -1.648 9.847 -13.067 1.00 97.31 82 ASP A C 1
ATOM 631 O O . ASP A 1 82 ? -0.990 9.085 -13.769 1.00 97.31 82 ASP A O 1
ATOM 635 N N . THR A 1 83 ? -1.139 10.330 -11.929 1.00 97.75 83 THR A N 1
ATOM 636 C CA . THR A 1 83 ? 0.170 9.934 -11.367 1.00 97.75 83 THR A CA 1
ATOM 637 C C . THR A 1 83 ? 0.036 8.688 -10.492 1.00 97.75 83 THR A C 1
ATOM 639 O O . THR A 1 83 ? -0.849 8.650 -9.639 1.00 97.75 83 THR A O 1
ATOM 642 N N . VAL A 1 84 ? 0.945 7.720 -10.663 1.00 98.25 84 VAL A N 1
ATOM 643 C CA . VAL A 1 84 ? 1.076 6.499 -9.840 1.00 98.25 84 VAL A CA 1
ATOM 644 C C . VAL A 1 84 ? 2.543 6.183 -9.511 1.00 98.25 84 VAL A C 1
ATOM 646 O O . VAL A 1 84 ? 3.432 6.479 -10.315 1.00 98.25 84 VAL A O 1
ATOM 649 N N . THR A 1 85 ? 2.805 5.557 -8.361 1.00 98.19 85 THR A N 1
ATOM 650 C CA . THR A 1 85 ? 4.120 4.995 -7.970 1.00 98.19 85 THR A CA 1
ATOM 651 C C . THR A 1 85 ? 4.133 3.457 -8.001 1.00 98.19 85 THR A C 1
ATOM 653 O O . THR A 1 85 ? 3.118 2.834 -8.301 1.00 98.19 85 THR A O 1
ATOM 656 N N . MET A 1 86 ? 5.251 2.785 -7.675 1.00 98.31 86 MET A N 1
ATOM 657 C CA . MET A 1 86 ? 5.230 1.309 -7.559 1.00 98.31 86 MET A CA 1
ATOM 658 C C . MET A 1 86 ? 4.394 0.810 -6.366 1.00 98.31 86 MET A C 1
ATOM 660 O O . MET A 1 86 ? 3.865 -0.299 -6.435 1.00 98.31 86 MET A O 1
ATOM 664 N N . TRP A 1 87 ? 4.185 1.637 -5.332 1.00 98.00 87 TRP A N 1
ATOM 665 C CA . TRP A 1 87 ? 3.243 1.342 -4.248 1.00 98.00 87 TRP A CA 1
ATOM 666 C C . TRP A 1 87 ? 1.805 1.298 -4.776 1.00 98.00 87 TRP A C 1
ATOM 668 O O . TRP A 1 87 ? 1.062 0.370 -4.460 1.00 98.00 87 TRP A O 1
ATOM 678 N N . ASP A 1 88 ? 1.426 2.255 -5.627 1.00 98.56 88 ASP A N 1
ATOM 679 C CA . ASP A 1 88 ? 0.125 2.290 -6.309 1.00 98.56 88 ASP A CA 1
ATOM 680 C C . ASP A 1 88 ? -0.076 1.080 -7.237 1.00 98.56 88 ASP A C 1
ATOM 682 O O . ASP A 1 88 ? -1.147 0.473 -7.242 1.00 98.56 88 ASP A O 1
ATOM 686 N N . ILE A 1 89 ? 0.962 0.668 -7.978 1.00 98.69 89 ILE A N 1
ATOM 687 C CA . ILE A 1 89 ? 0.897 -0.549 -8.804 1.00 98.69 89 ILE A CA 1
ATOM 688 C C . ILE A 1 89 ? 0.719 -1.794 -7.928 1.00 98.69 89 ILE A C 1
ATOM 690 O O . ILE A 1 89 ? -0.177 -2.592 -8.198 1.00 98.69 89 ILE A O 1
ATOM 694 N N . GLY A 1 90 ? 1.501 -1.941 -6.851 1.00 98.69 90 GLY A N 1
ATOM 695 C CA . GLY A 1 90 ? 1.325 -3.021 -5.874 1.00 98.69 90 GLY A CA 1
ATOM 696 C C . GLY A 1 90 ? -0.089 -3.041 -5.282 1.00 98.69 90 GLY A C 1
ATOM 697 O O . GLY A 1 90 ? -0.720 -4.090 -5.235 1.00 98.69 90 GLY A O 1
ATOM 698 N N . SER A 1 91 ? -0.630 -1.868 -4.949 1.00 98.69 91 SER A N 1
ATOM 699 C CA . SER A 1 91 ? -2.000 -1.684 -4.448 1.00 98.69 91 SER A CA 1
ATOM 700 C C . SER A 1 91 ? -3.075 -2.085 -5.471 1.00 98.69 91 SER A C 1
ATOM 702 O O . SER A 1 91 ? -4.113 -2.626 -5.100 1.00 98.69 91 SER A O 1
ATOM 704 N N . TYR A 1 92 ? -2.861 -1.865 -6.773 1.00 98.81 92 TYR A N 1
ATOM 705 C CA . TYR A 1 92 ? -3.818 -2.310 -7.795 1.00 98.81 92 TYR A CA 1
ATOM 706 C C . TYR A 1 92 ? -3.735 -3.822 -8.050 1.00 98.81 92 TYR A C 1
ATOM 708 O O . TYR A 1 92 ? -4.764 -4.478 -8.220 1.00 98.81 92 TYR A O 1
ATOM 716 N N . LEU A 1 93 ? -2.529 -4.396 -8.011 1.00 98.88 93 LEU A N 1
ATOM 717 C CA . LEU A 1 93 ? -2.344 -5.849 -8.008 1.00 98.88 93 LEU A CA 1
ATOM 718 C C . LEU A 1 93 ? -3.049 -6.485 -6.793 1.00 98.88 93 LEU A C 1
ATOM 720 O O . LEU A 1 93 ? -3.772 -7.469 -6.963 1.00 98.88 93 LEU A O 1
ATOM 724 N N . ALA A 1 94 ? -2.929 -5.868 -5.610 1.00 98.81 94 ALA A N 1
ATOM 725 C CA . ALA A 1 94 ? -3.658 -6.235 -4.397 1.00 98.81 94 ALA A CA 1
ATOM 726 C C . ALA A 1 94 ? -5.174 -6.211 -4.608 1.00 98.81 94 ALA A C 1
ATOM 728 O O . ALA A 1 94 ? -5.847 -7.220 -4.394 1.00 98.81 94 ALA A O 1
ATOM 729 N N . ALA A 1 95 ? -5.706 -5.088 -5.100 1.00 98.81 95 ALA A N 1
ATOM 730 C CA . ALA A 1 95 ? -7.129 -4.912 -5.363 1.00 98.81 95 ALA A CA 1
ATOM 731 C C . ALA A 1 95 ? -7.683 -5.962 -6.340 1.00 98.81 95 ALA A C 1
ATOM 733 O O . ALA A 1 95 ? -8.744 -6.520 -6.077 1.00 98.81 95 ALA A O 1
ATOM 734 N N . MET A 1 96 ? -6.968 -6.282 -7.427 1.00 98.75 96 MET A N 1
ATOM 735 C CA . MET A 1 96 ? -7.393 -7.316 -8.383 1.00 98.75 96 MET A CA 1
ATOM 736 C C . MET A 1 96 ? -7.423 -8.718 -7.764 1.00 98.75 96 MET A C 1
ATOM 738 O O . MET A 1 96 ? -8.391 -9.450 -7.971 1.00 98.75 96 MET A O 1
ATOM 742 N N . VAL A 1 97 ? -6.396 -9.102 -6.996 1.00 98.75 97 VAL A N 1
ATOM 743 C CA . VAL A 1 97 ? -6.363 -10.413 -6.321 1.00 98.75 97 VAL A CA 1
ATOM 744 C C . VAL A 1 97 ? -7.448 -10.495 -5.246 1.00 98.75 97 VAL A C 1
ATOM 746 O O . VAL A 1 97 ? -8.179 -11.482 -5.193 1.00 98.75 97 VAL A O 1
ATOM 749 N N . CYS A 1 98 ? -7.618 -9.451 -4.435 1.00 98.81 98 CYS A N 1
ATOM 750 C CA . CYS A 1 98 ? -8.629 -9.410 -3.380 1.00 98.81 98 CYS A CA 1
ATOM 751 C C . CYS A 1 98 ? -10.054 -9.414 -3.954 1.00 98.81 98 CYS A C 1
ATOM 753 O O . CYS A 1 98 ? -10.877 -10.211 -3.515 1.00 98.81 98 CYS A O 1
ATOM 755 N N . ALA A 1 99 ? -10.336 -8.624 -4.994 1.00 98.62 99 ALA A N 1
ATOM 756 C CA . ALA A 1 99 ? -11.626 -8.643 -5.687 1.00 98.62 99 ALA A CA 1
ATOM 757 C C . ALA A 1 99 ? -11.927 -10.006 -6.334 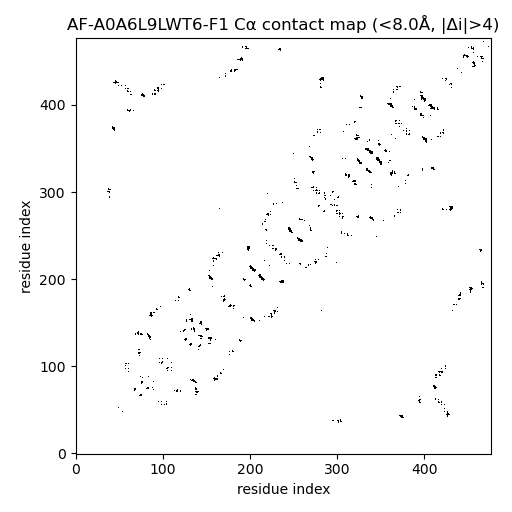1.00 98.62 99 ALA A C 1
ATOM 759 O O . ALA A 1 99 ? -13.067 -10.467 -6.285 1.00 98.62 99 ALA A O 1
ATOM 760 N N . LYS A 1 100 ? -10.907 -10.694 -6.871 1.00 98.44 100 LYS A N 1
ATOM 761 C CA . LYS A 1 100 ? -11.050 -12.059 -7.396 1.00 98.44 100 LYS A CA 1
ATOM 762 C C . LYS A 1 100 ? -11.282 -13.103 -6.293 1.00 98.44 100 LYS A C 1
ATOM 764 O O . LYS A 1 100 ? -12.021 -14.053 -6.521 1.00 98.44 100 LYS A O 1
ATOM 769 N N . ARG A 1 101 ? -10.698 -12.925 -5.101 1.00 98.06 101 ARG A N 1
ATOM 770 C CA . ARG A 1 101 ? -10.936 -13.764 -3.905 1.00 98.06 101 ARG A CA 1
ATOM 771 C C . ARG A 1 101 ? -12.264 -13.466 -3.185 1.00 98.06 101 ARG A C 1
ATOM 773 O O . ARG A 1 101 ? -12.676 -14.262 -2.347 1.00 98.06 101 ARG A O 1
ATOM 780 N N . LEU A 1 102 ? -12.911 -12.338 -3.476 1.00 98.50 102 LEU A N 1
ATOM 781 C CA . LEU A 1 102 ? -14.204 -11.913 -2.911 1.00 98.50 102 LEU A CA 1
ATOM 782 C C . LEU A 1 102 ? -15.372 -12.041 -3.914 1.00 98.50 102 LEU A C 1
ATOM 784 O O . LEU A 1 102 ? -16.436 -11.460 -3.699 1.00 98.50 102 LEU A O 1
ATOM 788 N N . ASP A 1 103 ? -15.152 -12.758 -5.024 1.00 97.25 103 ASP A N 1
ATOM 789 C CA . ASP A 1 103 ? -16.100 -12.970 -6.132 1.00 97.25 103 ASP A CA 1
ATOM 790 C C . ASP A 1 103 ? -16.710 -11.680 -6.731 1.00 97.25 103 ASP A C 1
ATOM 792 O O . ASP A 1 103 ? -17.752 -11.706 -7.385 1.00 97.25 103 ASP A O 1
ATOM 796 N N . LEU A 1 104 ? -16.023 -10.541 -6.573 1.00 97.56 104 LEU A N 1
ATOM 797 C CA . LEU A 1 104 ? -16.376 -9.260 -7.204 1.00 97.56 104 LEU A CA 1
ATOM 798 C C . LEU A 1 104 ? -15.933 -9.187 -8.670 1.00 97.56 104 LEU A C 1
ATOM 800 O O . LEU A 1 104 ? -16.460 -8.389 -9.441 1.00 97.56 104 LEU A O 1
ATOM 804 N N . LEU A 1 105 ? -14.923 -9.980 -9.035 1.00 96.75 105 LEU A N 1
ATOM 805 C CA . LEU A 1 105 ? -14.237 -9.911 -10.320 1.00 96.75 105 LEU A CA 1
ATOM 806 C C . LEU A 1 105 ? -14.214 -11.290 -10.988 1.00 96.75 105 LEU A C 1
ATOM 808 O O . LEU A 1 105 ? -13.652 -12.253 -10.457 1.00 96.75 105 LEU A O 1
ATOM 812 N N . ASP A 1 106 ? -14.821 -11.392 -12.169 1.00 97.12 106 ASP A N 1
ATOM 813 C CA . ASP A 1 106 ? -14.844 -12.637 -12.933 1.00 97.12 106 ASP A CA 1
ATOM 814 C C . ASP A 1 106 ? -13.449 -13.005 -13.477 1.00 97.12 106 ASP A C 1
ATOM 816 O O . ASP A 1 106 ? -12.527 -12.192 -13.529 1.00 97.12 106 ASP A O 1
ATOM 820 N N . GLU A 1 107 ? -13.279 -14.270 -13.861 1.00 96.38 107 GLU A N 1
ATOM 821 C CA . GLU A 1 107 ? -11.991 -14.812 -14.313 1.00 96.38 107 GLU A CA 1
ATOM 822 C C . GLU A 1 107 ? -11.482 -14.177 -15.619 1.00 96.38 107 GLU A C 1
ATOM 824 O O . GLU A 1 107 ? -10.284 -13.937 -15.745 1.00 96.38 107 GLU A O 1
ATOM 829 N N . VAL A 1 108 ? -12.371 -13.830 -16.556 1.00 97.25 108 VAL A N 1
ATOM 830 C CA . VAL A 1 108 ? -11.996 -13.248 -17.854 1.00 97.25 108 VAL A CA 1
ATOM 831 C C . VAL A 1 108 ? -11.587 -11.786 -17.686 1.00 97.25 108 VAL A C 1
ATOM 833 O O . VAL A 1 108 ? -10.562 -11.366 -18.228 1.00 97.25 108 VAL A O 1
ATOM 836 N N . THR A 1 109 ? -12.339 -11.009 -16.902 1.00 96.81 109 THR A N 1
ATOM 837 C CA . THR A 1 109 ? -11.987 -9.612 -16.605 1.00 96.81 109 THR A CA 1
ATOM 838 C C . THR A 1 109 ? -10.732 -9.524 -15.734 1.00 96.81 109 THR A C 1
ATOM 840 O O . THR A 1 109 ? -9.899 -8.645 -15.975 1.00 96.81 109 THR A O 1
ATOM 843 N N . PHE A 1 110 ? -10.545 -10.444 -14.777 1.00 98.12 110 PHE A N 1
ATOM 844 C CA . PHE A 1 110 ? -9.299 -10.574 -14.015 1.00 98.12 110 PHE A CA 1
ATOM 845 C C . PHE A 1 110 ? -8.107 -10.837 -14.941 1.00 98.12 110 PHE A C 1
ATOM 847 O O . PHE A 1 110 ? -7.178 -10.029 -14.962 1.00 98.12 110 PHE A O 1
ATOM 854 N N . ASP A 1 111 ? -8.139 -11.903 -15.749 1.00 98.00 111 ASP A N 1
ATOM 855 C CA . ASP A 1 111 ? -7.008 -12.272 -16.607 1.00 98.00 111 ASP A CA 1
ATOM 856 C C . ASP A 1 111 ? -6.693 -11.187 -17.643 1.00 98.00 111 ASP A C 1
ATOM 858 O O . ASP A 1 111 ? -5.520 -10.912 -17.900 1.00 98.00 111 ASP A O 1
ATOM 862 N N . HIS A 1 112 ? -7.707 -10.510 -18.191 1.00 97.25 112 HIS A N 1
ATOM 863 C CA . HIS A 1 112 ? -7.513 -9.392 -19.115 1.00 97.25 112 HIS A CA 1
ATOM 864 C C . HIS A 1 112 ? -6.799 -8.200 -18.450 1.00 97.25 112 HIS A C 1
ATOM 866 O O . HIS A 1 112 ? -5.782 -7.726 -18.965 1.00 97.25 112 HIS A O 1
ATOM 872 N N . ARG A 1 113 ? -7.282 -7.735 -17.286 1.00 97.75 113 ARG A N 1
ATOM 873 C CA . ARG A 1 113 ? -6.659 -6.617 -16.549 1.00 97.75 113 ARG A CA 1
ATOM 874 C C . ARG A 1 113 ? -5.255 -6.975 -16.063 1.00 97.75 113 ARG A C 1
ATOM 876 O O . ARG A 1 113 ? -4.324 -6.196 -16.257 1.00 97.75 113 ARG A O 1
ATOM 883 N N . MET A 1 114 ? -5.092 -8.168 -15.494 1.00 98.25 114 MET A N 1
ATOM 884 C CA . MET A 1 114 ? -3.816 -8.672 -14.990 1.00 98.25 114 MET A CA 1
ATOM 885 C C . MET A 1 114 ? -2.776 -8.778 -16.117 1.00 98.25 114 MET A C 1
ATOM 887 O O . MET A 1 114 ? -1.649 -8.303 -15.968 1.00 98.25 114 MET A O 1
ATOM 891 N N . THR A 1 115 ? -3.176 -9.288 -17.289 1.00 98.00 115 THR A N 1
ATOM 892 C CA . THR A 1 115 ? -2.316 -9.334 -18.484 1.00 98.00 115 THR A CA 1
ATOM 893 C C . THR A 1 115 ? -1.870 -7.939 -18.919 1.00 98.00 115 THR A C 1
ATOM 895 O O . THR A 1 115 ? -0.694 -7.763 -19.231 1.00 98.00 115 THR A O 1
ATOM 898 N N . ALA A 1 116 ? -2.759 -6.939 -18.917 1.00 98.12 116 ALA A N 1
ATOM 899 C CA . ALA A 1 116 ? -2.416 -5.572 -19.316 1.00 98.12 116 ALA A CA 1
ATOM 900 C C . ALA A 1 116 ? -1.368 -4.936 -18.380 1.00 98.12 116 ALA A C 1
ATOM 902 O O . ALA A 1 116 ? -0.340 -4.445 -18.854 1.00 98.12 116 ALA A O 1
ATOM 903 N N . VAL A 1 117 ? -1.561 -5.031 -17.058 1.00 98.19 117 VAL A N 1
ATOM 904 C CA . VAL A 1 117 ? -0.603 -4.498 -16.069 1.00 98.19 117 VAL A CA 1
ATOM 905 C C . VAL A 1 117 ? 0.746 -5.216 -16.157 1.00 98.19 117 VAL A C 1
ATOM 907 O O . VAL A 1 117 ? 1.793 -4.569 -16.158 1.00 98.19 117 VAL A O 1
ATOM 910 N N . ILE A 1 118 ? 0.753 -6.547 -16.287 1.00 98.06 118 ILE A N 1
ATOM 911 C CA . ILE A 1 118 ? 1.995 -7.325 -16.403 1.00 98.06 118 ILE A CA 1
ATOM 912 C C . ILE A 1 118 ? 2.695 -7.063 -17.745 1.00 98.06 118 ILE A C 1
ATOM 914 O O . ILE A 1 118 ? 3.927 -7.010 -17.792 1.00 98.06 118 ILE A O 1
ATOM 918 N N . TYR A 1 119 ? 1.952 -6.851 -18.834 1.00 97.94 119 TYR A N 1
ATOM 919 C CA . TYR A 1 119 ? 2.513 -6.431 -20.119 1.00 97.94 119 TYR A CA 1
ATOM 920 C C . TYR A 1 119 ? 3.188 -5.059 -20.009 1.00 97.94 119 TYR A C 1
ATOM 922 O O . TYR A 1 119 ? 4.325 -4.898 -20.464 1.00 97.94 119 TYR A O 1
ATOM 930 N N . TRP A 1 120 ? 2.552 -4.093 -19.338 1.00 98.12 120 TRP A N 1
ATOM 931 C CA . TRP A 1 120 ? 3.179 -2.804 -19.050 1.00 98.12 120 TRP A CA 1
ATOM 932 C C . TRP A 1 120 ? 4.423 -2.967 -18.160 1.00 98.12 120 TRP A C 1
ATOM 934 O O . TRP A 1 120 ? 5.483 -2.480 -18.535 1.00 98.12 120 TRP A O 1
ATOM 944 N N . LEU A 1 121 ? 4.393 -3.759 -17.081 1.00 97.94 121 LEU A N 1
ATOM 945 C CA . LEU A 1 121 ? 5.591 -4.051 -16.269 1.00 97.94 121 LEU A CA 1
ATOM 946 C C . LEU A 1 121 ? 6.734 -4.702 -17.081 1.00 97.94 121 LEU A C 1
ATOM 948 O O . LEU A 1 121 ? 7.914 -4.462 -16.804 1.00 97.94 121 LEU A O 1
ATOM 952 N N . ASN A 1 122 ? 6.415 -5.482 -18.119 1.00 97.50 122 ASN A N 1
ATOM 953 C CA . ASN A 1 122 ? 7.399 -6.071 -19.036 1.00 97.50 122 ASN A CA 1
ATOM 954 C C . ASN A 1 122 ? 7.933 -5.091 -20.104 1.00 97.50 122 ASN A C 1
ATOM 956 O O . ASN A 1 122 ? 8.985 -5.356 -20.685 1.00 97.50 122 ASN A O 1
ATOM 960 N N . THR A 1 123 ? 7.253 -3.970 -20.368 1.00 96.50 123 THR A N 1
ATOM 961 C CA . THR A 1 123 ? 7.576 -3.042 -21.476 1.00 96.50 123 THR A CA 1
ATOM 962 C C . THR A 1 123 ? 7.886 -1.606 -21.043 1.00 96.50 123 THR A C 1
ATOM 964 O O . THR A 1 123 ? 8.503 -0.867 -21.810 1.00 96.50 123 THR A O 1
ATOM 967 N N . MET A 1 124 ? 7.533 -1.213 -19.816 1.00 96.94 124 MET A N 1
ATOM 968 C CA . MET A 1 124 ? 7.716 0.139 -19.285 1.00 96.94 124 MET A CA 1
ATOM 969 C C . MET A 1 124 ? 9.179 0.579 -19.330 1.00 96.94 124 MET A C 1
ATOM 971 O O . MET A 1 124 ? 10.095 -0.226 -19.125 1.00 96.94 124 MET A O 1
ATOM 975 N N . GLN A 1 125 ? 9.390 1.874 -19.558 1.00 96.25 125 GLN A N 1
ATOM 976 C CA . GLN A 1 125 ? 10.709 2.489 -19.440 1.00 96.25 125 GLN A CA 1
ATOM 977 C C . GLN A 1 125 ? 11.205 2.360 -17.994 1.00 96.25 125 GLN A C 1
ATOM 979 O O . GLN A 1 125 ? 10.427 2.524 -17.055 1.00 96.25 125 GLN A O 1
ATOM 984 N N . LEU A 1 126 ? 12.491 2.059 -17.833 1.00 96.50 126 LEU A N 1
ATOM 985 C CA . LEU A 1 126 ? 13.183 2.039 -16.546 1.00 96.50 126 LEU A CA 1
ATOM 986 C C . LEU A 1 126 ? 14.090 3.274 -16.459 1.00 96.50 126 LEU A C 1
ATOM 988 O O . LEU A 1 126 ? 14.474 3.837 -17.489 1.00 96.50 126 LEU A O 1
ATOM 992 N N . ASN A 1 127 ? 14.419 3.692 -15.240 1.00 94.38 127 ASN A N 1
ATOM 993 C CA . ASN A 1 127 ? 15.358 4.782 -14.986 1.00 94.38 127 ASN A CA 1
ATOM 994 C C . ASN A 1 127 ? 16.809 4.380 -15.345 1.00 94.38 127 ASN A C 1
ATOM 996 O O . ASN A 1 127 ? 17.082 3.237 -15.717 1.00 94.38 127 ASN A O 1
ATOM 1000 N N . GLU A 1 128 ? 17.759 5.309 -15.225 1.00 91.12 128 GLU A N 1
ATOM 1001 C CA . GLU A 1 128 ? 19.168 5.094 -15.590 1.00 91.12 128 GLU A CA 1
ATOM 1002 C C . GLU A 1 128 ? 19.875 4.012 -14.759 1.00 91.12 128 GLU A C 1
ATOM 1004 O O . GLU A 1 128 ? 20.847 3.417 -15.223 1.00 91.12 128 GLU A O 1
ATOM 1009 N N . TYR A 1 129 ? 19.352 3.694 -13.571 1.00 91.56 129 TYR A N 1
ATOM 1010 C CA . TYR A 1 129 ? 19.825 2.574 -12.763 1.00 91.56 129 TYR A CA 1
ATOM 1011 C C . TYR A 1 129 ? 19.310 1.219 -13.262 1.00 91.56 129 TYR A C 1
ATOM 1013 O O . TYR A 1 129 ? 19.799 0.199 -12.792 1.00 91.56 129 TYR A O 1
ATOM 1021 N N . GLY A 1 130 ? 18.351 1.169 -14.192 1.00 93.50 130 GLY A N 1
ATOM 1022 C CA . GLY A 1 130 ? 17.676 -0.065 -14.607 1.00 93.50 130 GLY A CA 1
ATOM 1023 C C . GLY A 1 130 ? 16.580 -0.511 -13.633 1.00 93.50 130 GLY A C 1
ATOM 1024 O O . GLY A 1 130 ? 16.321 -1.707 -13.501 1.00 93.50 130 GLY A O 1
ATOM 1025 N N . LEU A 1 131 ? 15.951 0.433 -12.931 1.00 95.75 131 LEU A N 1
ATOM 1026 C CA . LEU A 1 131 ? 14.877 0.198 -11.962 1.00 95.75 131 LEU A CA 1
ATOM 1027 C C . LEU A 1 131 ? 13.586 0.936 -12.36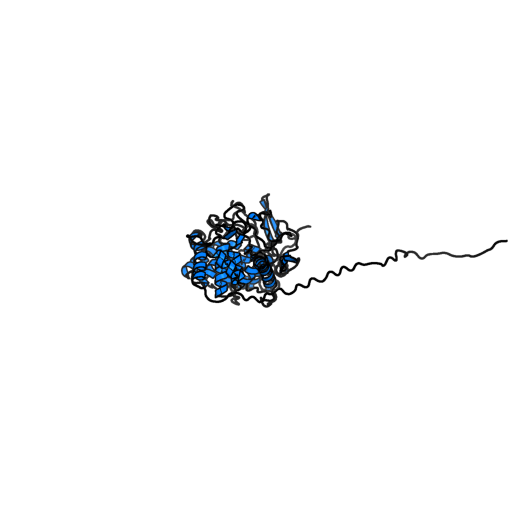2 1.00 95.75 131 LEU A C 1
ATOM 1029 O O . LEU A 1 131 ? 13.634 1.870 -13.168 1.00 95.75 131 LEU A O 1
ATOM 1033 N N . PRO A 1 132 ? 12.418 0.542 -11.823 1.00 97.56 132 PRO A N 1
ATOM 1034 C CA . PRO A 1 132 ? 11.197 1.322 -11.973 1.00 97.56 132 PRO A CA 1
ATOM 1035 C C . PRO A 1 132 ? 11.376 2.752 -11.451 1.00 97.56 132 PRO A C 1
ATOM 1037 O O . PRO A 1 132 ? 11.961 2.966 -10.390 1.00 97.56 132 PRO A O 1
ATOM 1040 N N . ASN A 1 133 ? 10.862 3.732 -12.189 1.00 97.62 133 ASN A N 1
ATOM 1041 C CA . ASN A 1 133 ? 10.887 5.132 -11.780 1.00 97.62 133 ASN A CA 1
ATOM 1042 C C . ASN A 1 133 ? 9.902 5.399 -10.627 1.00 97.62 133 ASN A C 1
ATOM 1044 O O . ASN A 1 133 ? 8.837 4.786 -10.576 1.00 97.62 133 ASN A O 1
ATOM 1048 N N . THR A 1 134 ? 10.203 6.351 -9.737 1.00 96.62 134 THR A N 1
ATOM 1049 C CA . THR A 1 134 ? 9.315 6.675 -8.597 1.00 96.62 134 THR A CA 1
ATOM 1050 C C . THR A 1 134 ? 7.898 7.076 -9.028 1.00 96.62 134 THR A C 1
ATOM 1052 O O . THR A 1 134 ? 6.945 6.751 -8.329 1.00 96.62 134 THR A O 1
ATOM 1055 N N . TYR A 1 135 ? 7.741 7.743 -10.179 1.00 97.94 135 TYR A N 1
ATOM 1056 C CA . TYR A 1 135 ? 6.436 8.170 -10.695 1.00 97.94 135 TYR A CA 1
ATOM 1057 C C . TYR A 1 135 ? 6.248 7.804 -12.173 1.00 97.94 135 TYR A C 1
ATOM 1059 O O . TYR A 1 135 ? 7.129 8.034 -13.008 1.00 97.94 135 TYR A O 1
ATOM 1067 N N . TYR A 1 136 ? 5.063 7.311 -12.518 1.00 98.56 136 TYR A N 1
ATOM 1068 C CA . TYR A 1 136 ? 4.609 7.130 -13.895 1.00 98.56 136 TYR A CA 1
ATOM 1069 C C . TYR A 1 136 ? 3.277 7.849 -14.110 1.00 98.56 136 TYR A C 1
ATOM 1071 O O . TYR A 1 136 ? 2.464 7.977 -13.195 1.00 98.56 136 TYR A O 1
ATOM 1079 N N . ASN A 1 137 ? 3.039 8.301 -15.340 1.00 98.50 137 ASN A N 1
ATOM 1080 C CA . ASN A 1 137 ? 1.715 8.730 -15.769 1.00 98.50 137 ASN A CA 1
ATOM 1081 C C . ASN A 1 137 ? 0.915 7.495 -16.215 1.00 98.50 137 ASN A C 1
ATOM 1083 O O . ASN A 1 137 ? 1.206 6.916 -17.260 1.00 98.50 137 ASN A O 1
ATOM 1087 N N . ALA A 1 138 ? -0.098 7.104 -15.444 1.00 98.38 138 ALA A N 1
ATOM 1088 C CA . ALA A 1 138 ? -0.900 5.902 -15.654 1.00 98.38 138 ALA A CA 1
ATOM 1089 C C . ALA A 1 138 ? -1.539 5.830 -17.052 1.00 98.38 138 ALA A C 1
ATOM 1091 O O . ALA A 1 138 ? -1.567 4.760 -17.654 1.00 98.38 138 ALA A O 1
ATOM 1092 N N . ARG A 1 139 ? -1.993 6.962 -17.607 1.00 97.62 139 ARG A N 1
ATOM 1093 C CA . ARG A 1 139 ? -2.645 7.030 -18.928 1.00 97.62 139 ARG A CA 1
ATOM 1094 C C . ARG A 1 139 ? -1.702 6.735 -20.097 1.00 97.62 139 ARG A C 1
ATOM 1096 O O . ARG A 1 139 ? -2.135 6.213 -21.116 1.00 97.62 139 ARG A O 1
ATOM 1103 N N . THR A 1 140 ? -0.424 7.092 -19.977 1.00 97.88 140 THR A N 1
ATOM 1104 C CA . THR A 1 140 ? 0.571 6.950 -21.061 1.00 97.88 140 THR A CA 1
ATOM 1105 C C . THR A 1 140 ? 1.629 5.882 -20.787 1.00 97.88 140 THR A C 1
ATOM 1107 O O . THR A 1 140 ? 2.393 5.531 -21.683 1.00 97.88 140 THR A O 1
ATOM 1110 N N . GLY A 1 141 ? 1.717 5.385 -19.550 1.00 97.69 141 GLY A N 1
ATOM 1111 C CA . GLY A 1 141 ? 2.741 4.443 -19.100 1.00 97.69 141 GLY A CA 1
ATOM 1112 C C . GLY A 1 141 ? 4.159 5.029 -19.049 1.00 97.69 141 GLY A C 1
ATOM 1113 O O . GLY A 1 141 ? 5.113 4.271 -18.872 1.00 97.69 141 GLY A O 1
ATOM 1114 N N . ALA A 1 142 ? 4.311 6.348 -19.225 1.00 98.00 142 ALA A N 1
ATOM 1115 C CA . ALA A 1 142 ? 5.593 7.042 -19.326 1.00 98.00 142 ALA A CA 1
ATOM 1116 C C . ALA A 1 142 ? 6.133 7.501 -17.959 1.00 98.00 142 ALA A C 1
ATOM 1118 O O . ALA A 1 142 ? 5.362 7.821 -17.052 1.00 98.00 142 ALA A O 1
ATOM 1119 N N . MET A 1 143 ? 7.463 7.570 -17.829 1.00 97.31 143 MET A N 1
ATOM 1120 C CA . MET A 1 143 ? 8.130 8.094 -16.629 1.00 97.31 143 MET A CA 1
ATOM 1121 C C . MET A 1 143 ? 7.911 9.604 -16.491 1.00 97.31 143 MET A C 1
ATOM 1123 O O . MET A 1 143 ? 8.089 10.360 -17.454 1.00 97.31 143 MET A O 1
ATOM 1127 N N . ILE A 1 144 ? 7.574 10.038 -15.278 1.00 97.25 144 ILE A N 1
ATOM 1128 C CA . ILE A 1 144 ? 7.427 11.451 -14.920 1.00 97.25 144 ILE A CA 1
ATOM 1129 C C . ILE A 1 144 ? 8.224 11.800 -13.657 1.00 97.25 144 ILE A C 1
ATOM 1131 O O . ILE A 1 144 ? 8.631 10.948 -12.865 1.00 97.25 144 ILE A O 1
ATOM 1135 N N . GLN A 1 145 ? 8.448 13.094 -13.477 1.00 94.19 145 GLN A N 1
ATOM 1136 C CA . GLN A 1 145 ? 9.033 13.709 -12.291 1.00 94.19 145 GLN A CA 1
ATOM 1137 C C . GLN A 1 145 ? 7.942 14.008 -11.243 1.00 94.19 145 GLN A C 1
ATOM 1139 O O . GLN A 1 145 ? 6.751 14.007 -11.557 1.00 94.19 145 GLN A O 1
ATOM 1144 N N . ARG A 1 146 ? 8.326 14.355 -10.001 1.00 89.56 146 ARG A N 1
ATOM 1145 C CA . ARG A 1 146 ? 7.387 14.707 -8.903 1.00 89.56 146 ARG A CA 1
ATOM 1146 C C . ARG A 1 146 ? 6.427 15.865 -9.251 1.00 89.56 146 ARG A C 1
ATOM 1148 O O . ARG A 1 146 ? 5.378 15.999 -8.635 1.00 89.56 146 ARG A O 1
ATOM 1155 N N . ASN A 1 147 ? 6.776 16.696 -10.236 1.00 90.00 147 ASN A N 1
ATOM 1156 C CA . ASN A 1 147 ? 5.974 17.816 -10.750 1.00 90.00 147 ASN A CA 1
ATOM 1157 C C . ASN A 1 147 ? 5.084 17.449 -11.966 1.00 90.00 147 ASN A C 1
ATOM 1159 O O . ASN A 1 147 ? 4.553 18.341 -12.628 1.00 90.00 147 ASN A O 1
ATOM 1163 N N . GLY A 1 148 ? 4.970 16.161 -12.308 1.00 92.50 148 GLY A N 1
ATOM 1164 C CA . GLY A 1 148 ? 4.182 15.663 -13.438 1.00 92.50 148 GLY A CA 1
ATOM 1165 C C . GLY A 1 148 ? 4.817 15.843 -14.823 1.00 92.50 148 GLY A C 1
ATOM 1166 O O . GLY A 1 148 ? 4.236 15.392 -15.807 1.00 92.50 148 GLY A O 1
ATOM 1167 N N . GLN A 1 149 ? 5.989 16.478 -14.935 1.00 94.38 149 GLN A N 1
ATOM 1168 C CA . GLN A 1 149 ? 6.678 16.638 -16.221 1.00 94.38 149 GLN A CA 1
ATOM 1169 C C . GLN A 1 149 ? 7.391 15.342 -16.640 1.00 94.38 149 GLN A C 1
ATOM 1171 O O . GLN A 1 149 ? 7.854 14.606 -15.766 1.00 94.38 149 GLN A O 1
ATOM 1176 N N . PRO A 1 150 ? 7.544 15.060 -17.949 1.00 95.62 150 PRO A N 1
ATOM 1177 C CA . PRO A 1 150 ? 8.315 13.914 -18.426 1.00 95.62 150 PRO A CA 1
ATOM 1178 C C . PRO A 1 150 ? 9.744 13.893 -17.870 1.00 95.62 150 PRO A C 1
ATOM 1180 O O . PRO A 1 150 ? 10.402 14.932 -17.769 1.00 95.62 150 PRO A O 1
ATOM 1183 N N . GLY A 1 151 ? 10.243 12.707 -17.530 1.00 93.12 151 GLY A N 1
ATOM 1184 C CA . GLY A 1 151 ? 11.613 12.520 -17.053 1.00 93.12 151 GLY A CA 1
ATOM 1185 C C . GLY A 1 151 ? 11.721 11.515 -15.915 1.00 93.12 151 GLY A C 1
ATOM 1186 O O . GLY A 1 151 ? 10.768 10.814 -15.587 1.00 93.12 151 GLY A O 1
ATOM 1187 N N . GLN A 1 152 ? 12.910 11.444 -15.323 1.00 93.88 152 GLN A N 1
ATOM 1188 C CA . GLN A 1 152 ? 13.219 10.518 -14.239 1.00 93.88 152 GLN A CA 1
ATOM 1189 C C . GLN A 1 152 ? 13.094 11.206 -12.874 1.00 93.88 152 GLN A C 1
ATOM 1191 O O . GLN A 1 152 ? 13.407 12.385 -12.733 1.00 93.88 152 GLN A O 1
ATOM 1196 N N . ALA A 1 153 ? 12.678 10.449 -11.864 1.00 94.69 153 ALA A N 1
ATOM 1197 C CA . ALA A 1 153 ? 12.512 10.883 -10.479 1.00 94.69 153 ALA A CA 1
ATOM 1198 C C . ALA A 1 153 ? 13.406 10.120 -9.487 1.00 94.69 153 ALA A C 1
ATOM 1200 O O . ALA A 1 153 ? 13.432 10.487 -8.314 1.00 94.69 153 ALA A O 1
ATOM 1201 N N . GLY A 1 154 ? 14.107 9.077 -9.947 1.00 95.31 154 GLY A N 1
ATOM 1202 C CA . GLY A 1 154 ? 14.826 8.113 -9.112 1.00 95.31 154 GLY A CA 1
ATOM 1203 C C . GLY A 1 154 ? 14.030 6.816 -8.943 1.00 95.31 154 GLY A C 1
ATOM 1204 O O . GLY A 1 154 ? 13.383 6.373 -9.895 1.00 95.31 154 GLY A O 1
ATOM 1205 N N . PHE A 1 155 ? 14.093 6.195 -7.764 1.00 96.75 155 PHE A N 1
ATOM 1206 C CA . PHE A 1 155 ? 13.290 5.023 -7.387 1.00 96.75 155 PHE A CA 1
ATOM 1207 C C . PHE A 1 155 ? 13.133 4.934 -5.864 1.00 96.75 155 PHE A C 1
ATOM 1209 O O . PHE A 1 155 ? 14.026 5.356 -5.131 1.00 96.75 155 PHE A O 1
ATOM 1216 N N . SER A 1 156 ? 12.044 4.319 -5.390 1.00 96.81 156 SER A N 1
ATOM 1217 C CA . SER A 1 156 ? 11.891 3.935 -3.981 1.00 96.81 156 SER A CA 1
ATOM 1218 C C . SER A 1 156 ? 11.893 2.415 -3.816 1.00 96.81 156 SER A C 1
ATOM 1220 O O . SER A 1 156 ? 11.132 1.690 -4.458 1.00 96.81 156 SER A O 1
ATOM 1222 N N . SER A 1 157 ? 12.747 1.955 -2.908 1.00 96.81 157 SER A N 1
ATOM 1223 C CA . SER A 1 157 ? 12.824 0.595 -2.385 1.00 96.81 157 SER A CA 1
ATOM 1224 C C . SER A 1 157 ? 11.588 0.171 -1.598 1.00 96.81 157 SER A C 1
ATOM 1226 O O . SER A 1 157 ? 11.252 -1.009 -1.616 1.00 96.81 157 SER A O 1
ATOM 1228 N N . GLN A 1 158 ? 10.884 1.103 -0.947 1.00 96.00 158 GLN A N 1
ATOM 1229 C CA . GLN A 1 158 ? 9.669 0.788 -0.186 1.00 96.00 158 GLN A CA 1
ATOM 1230 C C . GLN A 1 158 ? 8.508 0.448 -1.124 1.00 96.00 158 GLN A C 1
ATOM 1232 O O . GLN A 1 158 ? 7.886 -0.609 -1.004 1.00 96.00 158 GLN A O 1
ATOM 1237 N N . ASP A 1 159 ? 8.294 1.303 -2.121 1.00 98.00 159 ASP A N 1
ATOM 1238 C CA . ASP A 1 159 ? 7.304 1.120 -3.179 1.00 98.00 159 ASP A CA 1
ATOM 1239 C C . ASP A 1 159 ? 7.582 -0.139 -4.014 1.00 98.00 159 ASP A C 1
ATOM 1241 O O . ASP A 1 159 ? 6.667 -0.911 -4.308 1.00 98.00 159 ASP A O 1
ATOM 1245 N N . ILE A 1 160 ? 8.852 -0.381 -4.367 1.00 98.50 160 ILE A N 1
ATOM 1246 C CA . ILE A 1 160 ? 9.260 -1.607 -5.063 1.00 98.50 160 ILE A CA 1
ATOM 1247 C C . ILE A 1 160 ? 9.081 -2.827 -4.149 1.00 98.50 160 ILE A C 1
ATOM 1249 O O . ILE A 1 160 ? 8.561 -3.835 -4.613 1.00 98.50 160 ILE A O 1
ATOM 1253 N N . GLY A 1 161 ? 9.415 -2.741 -2.858 1.00 97.56 161 GLY A N 1
ATOM 1254 C CA . GLY A 1 161 ? 9.204 -3.816 -1.884 1.00 97.56 161 GLY A CA 1
ATOM 1255 C C . GLY A 1 161 ? 7.745 -4.279 -1.819 1.00 97.56 161 GLY A C 1
ATOM 1256 O O . GLY A 1 161 ? 7.485 -5.476 -1.937 1.00 97.56 161 GLY A O 1
ATOM 1257 N N . ARG A 1 162 ? 6.780 -3.346 -1.750 1.00 97.69 162 ARG A N 1
ATOM 1258 C CA . ARG A 1 162 ? 5.344 -3.687 -1.816 1.00 97.69 162 ARG A CA 1
ATOM 1259 C C . ARG A 1 162 ? 4.950 -4.313 -3.157 1.00 97.69 162 ARG A C 1
ATOM 1261 O O . ARG A 1 162 ? 4.223 -5.306 -3.181 1.00 97.69 162 ARG A O 1
ATOM 1268 N N . LEU A 1 163 ? 5.451 -3.779 -4.273 1.00 98.75 163 LEU A N 1
ATOM 1269 C CA . LEU A 1 163 ? 5.251 -4.386 -5.593 1.00 98.75 163 LEU A CA 1
ATOM 1270 C C . LEU A 1 163 ? 5.776 -5.835 -5.633 1.00 98.75 163 LEU A C 1
ATOM 1272 O O . LEU A 1 163 ? 5.114 -6.706 -6.194 1.00 98.75 163 LEU A O 1
ATOM 1276 N N . LEU A 1 164 ? 6.924 -6.118 -5.007 1.00 98.19 164 LEU A N 1
ATOM 1277 C CA . LEU A 1 164 ? 7.510 -7.459 -4.984 1.00 98.19 164 LEU A CA 1
ATOM 1278 C C . LEU A 1 164 ? 6.648 -8.475 -4.223 1.00 98.19 164 LEU A C 1
ATOM 1280 O O . LEU A 1 164 ? 6.540 -9.613 -4.690 1.00 98.19 164 LEU A O 1
ATOM 1284 N N . ILE A 1 165 ? 6.006 -8.080 -3.115 1.00 98.06 165 ILE A N 1
ATOM 1285 C CA . ILE A 1 165 ? 5.063 -8.940 -2.375 1.00 98.06 165 ILE A CA 1
ATOM 1286 C C . ILE A 1 165 ? 3.931 -9.379 -3.309 1.00 98.06 165 ILE A C 1
ATOM 1288 O O . ILE A 1 165 ? 3.734 -10.576 -3.528 1.00 98.06 165 ILE A O 1
ATOM 1292 N N . TRP A 1 166 ? 3.238 -8.424 -3.933 1.00 98.62 166 TRP A N 1
ATOM 1293 C CA . TRP A 1 166 ? 2.078 -8.721 -4.776 1.00 98.62 166 TRP A CA 1
ATOM 1294 C C . TRP A 1 166 ? 2.422 -9.458 -6.065 1.00 98.62 166 TRP A C 1
ATOM 1296 O O . TRP A 1 166 ? 1.696 -10.374 -6.455 1.00 98.62 166 TRP A O 1
ATOM 1306 N N . LEU A 1 167 ? 3.569 -9.159 -6.682 1.00 98.56 167 LEU A N 1
ATOM 1307 C CA . LEU A 1 167 ? 4.084 -9.975 -7.780 1.00 98.56 167 LEU A CA 1
ATOM 1308 C C . LEU A 1 167 ? 4.345 -11.420 -7.326 1.00 98.56 167 LEU A C 1
ATOM 1310 O O . LEU A 1 167 ? 4.012 -12.347 -8.065 1.00 98.56 167 LEU A O 1
ATOM 1314 N N . ARG A 1 168 ? 4.872 -11.651 -6.112 1.00 97.06 168 ARG A N 1
ATOM 1315 C CA . ARG A 1 168 ? 5.083 -13.015 -5.599 1.00 97.06 168 ARG A CA 1
ATOM 1316 C C . ARG A 1 168 ? 3.761 -13.734 -5.329 1.00 97.06 168 ARG A C 1
ATOM 1318 O O . ARG A 1 168 ? 3.641 -14.887 -5.728 1.00 97.06 168 ARG A O 1
ATOM 1325 N N . ILE A 1 169 ? 2.768 -13.062 -4.740 1.00 97.81 169 ILE A N 1
ATOM 1326 C CA . ILE A 1 169 ? 1.405 -13.598 -4.548 1.00 97.81 169 ILE A CA 1
ATOM 1327 C C . ILE A 1 169 ? 0.829 -14.060 -5.894 1.00 97.81 169 ILE A C 1
ATOM 1329 O O . ILE A 1 169 ? 0.485 -15.233 -6.063 1.00 97.81 169 ILE A O 1
ATOM 1333 N N . ILE A 1 170 ? 0.833 -13.177 -6.900 1.00 98.12 170 ILE A N 1
ATOM 1334 C CA . ILE A 1 170 ? 0.303 -13.486 -8.235 1.00 98.12 170 ILE A CA 1
ATOM 1335 C C . ILE A 1 170 ? 1.035 -14.676 -8.867 1.00 98.12 170 ILE A C 1
ATOM 1337 O O . ILE A 1 170 ? 0.405 -15.582 -9.410 1.00 98.12 170 ILE A O 1
ATOM 1341 N N . ARG A 1 171 ? 2.366 -14.711 -8.753 1.00 95.88 171 ARG A N 1
ATOM 1342 C CA . ARG A 1 171 ? 3.231 -15.768 -9.297 1.00 95.88 171 ARG A CA 1
ATOM 1343 C C . ARG A 1 171 ? 3.189 -17.086 -8.506 1.00 95.88 171 ARG A C 1
ATOM 1345 O O . ARG A 1 171 ? 3.646 -18.116 -9.015 1.00 95.88 171 ARG A O 1
ATOM 1352 N N . ASN A 1 172 ? 2.647 -17.097 -7.292 1.00 94.81 172 ASN A N 1
ATOM 1353 C CA . ASN A 1 172 ? 2.404 -18.321 -6.528 1.00 94.81 172 ASN A CA 1
ATOM 1354 C C . ASN A 1 172 ? 1.065 -18.966 -6.928 1.00 94.81 172 ASN A C 1
ATOM 1356 O O . ASN A 1 172 ? 1.009 -20.179 -7.148 1.00 94.81 172 ASN A O 1
ATOM 1360 N N . GLU A 1 173 ? 0.016 -18.153 -7.065 1.00 95.00 173 GLU A N 1
ATOM 1361 C CA . GLU A 1 173 ? -1.371 -18.603 -7.241 1.00 95.00 173 GLU A CA 1
ATOM 1362 C C . GLU A 1 173 ? -1.796 -18.695 -8.714 1.00 95.00 173 GLU A C 1
ATOM 1364 O O . GLU A 1 173 ? -2.198 -19.762 -9.189 1.00 95.00 173 GLU A O 1
ATOM 1369 N N . PHE A 1 174 ? -1.654 -17.607 -9.472 1.00 95.31 174 PHE A N 1
ATOM 1370 C CA . PHE A 1 174 ? -2.183 -17.479 -10.830 1.00 95.31 174 PHE A CA 1
ATOM 1371 C C . PHE A 1 174 ? -1.133 -17.935 -11.851 1.00 95.31 174 PHE A C 1
ATOM 1373 O O . PHE A 1 174 ? -0.397 -17.154 -12.456 1.00 95.31 174 PHE A O 1
ATOM 1380 N N . ILE A 1 175 ? -1.042 -19.257 -12.017 1.00 91.25 175 ILE A N 1
ATOM 1381 C CA . ILE A 1 175 ? 0.007 -19.931 -12.802 1.00 91.25 175 ILE A CA 1
ATOM 1382 C C . ILE A 1 175 ? 0.069 -19.507 -14.283 1.00 91.25 175 ILE A C 1
ATOM 1384 O O . ILE A 1 175 ? 1.131 -19.612 -14.898 1.00 91.25 175 ILE A O 1
ATOM 1388 N N . THR A 1 176 ? -1.029 -18.983 -14.836 1.00 93.88 176 THR A N 1
ATOM 1389 C CA . THR A 1 176 ? -1.107 -18.338 -16.160 1.00 93.88 176 THR A CA 1
ATOM 1390 C C . THR A 1 176 ? -0.171 -17.130 -16.276 1.00 93.88 176 THR A C 1
ATOM 1392 O O . THR A 1 176 ? 0.526 -16.984 -17.280 1.00 93.88 176 THR A O 1
ATOM 1395 N N . HIS A 1 177 ? -0.084 -16.318 -15.220 1.00 96.81 177 HIS A N 1
ATOM 1396 C CA . HIS A 1 177 ? 0.706 -15.082 -15.157 1.00 96.81 177 HIS A CA 1
ATOM 1397 C C . HIS A 1 177 ? 2.117 -15.277 -14.591 1.00 96.81 177 HIS A C 1
ATOM 1399 O O . HIS A 1 177 ? 3.003 -14.457 -14.823 1.00 96.81 177 HIS A O 1
ATOM 1405 N N . ALA A 1 178 ? 2.372 -16.376 -13.876 1.00 95.56 178 ALA A N 1
ATOM 1406 C CA . ALA A 1 178 ? 3.637 -16.618 -13.174 1.00 95.56 178 ALA A CA 1
ATOM 1407 C C . ALA A 1 178 ? 4.899 -16.416 -14.041 1.00 95.56 178 ALA A C 1
ATOM 1409 O O . ALA A 1 178 ? 5.856 -15.777 -13.610 1.00 95.56 178 ALA A O 1
ATOM 1410 N N . THR A 1 179 ? 4.899 -16.897 -15.292 1.00 96.06 179 THR A N 1
ATOM 1411 C CA . THR A 1 179 ? 6.069 -16.771 -16.188 1.00 96.06 179 THR A CA 1
ATOM 1412 C C . THR A 1 179 ? 6.262 -15.348 -16.729 1.00 96.06 179 THR A C 1
ATOM 1414 O O . THR A 1 179 ? 7.388 -14.961 -17.039 1.00 96.06 179 THR A O 1
ATOM 1417 N N . THR A 1 180 ? 5.199 -14.552 -16.870 1.00 96.50 180 THR A N 1
ATOM 1418 C CA . THR A 1 180 ? 5.295 -13.146 -17.301 1.00 96.50 180 THR A CA 1
ATOM 1419 C C . THR A 1 180 ? 5.621 -12.212 -16.133 1.00 96.50 180 THR A C 1
ATOM 1421 O O . THR A 1 180 ? 6.327 -11.226 -16.345 1.00 96.50 180 THR A O 1
ATOM 1424 N N . VAL A 1 181 ? 5.238 -12.563 -14.901 1.00 97.62 181 VAL A N 1
ATOM 1425 C CA . VAL A 1 181 ? 5.745 -11.922 -13.674 1.00 97.62 181 VAL A CA 1
ATOM 1426 C C . VAL A 1 181 ? 7.243 -12.184 -13.483 1.00 97.62 181 VAL A C 1
ATOM 1428 O O . VAL A 1 181 ? 8.013 -11.233 -13.359 1.00 97.62 181 VAL A O 1
ATOM 1431 N N . ASP A 1 182 ? 7.683 -13.448 -13.538 1.00 95.38 182 ASP A N 1
ATOM 1432 C CA . ASP A 1 182 ? 9.106 -13.812 -13.415 1.00 95.38 182 ASP A CA 1
ATOM 1433 C C . ASP A 1 182 ? 9.979 -13.077 -14.460 1.00 95.38 182 ASP A C 1
ATOM 1435 O O . ASP A 1 182 ? 11.118 -12.699 -14.183 1.00 95.38 182 ASP A O 1
ATOM 1439 N N . LYS A 1 183 ? 9.443 -12.827 -15.665 1.00 94.44 183 LYS A N 1
ATOM 1440 C CA . LYS A 1 183 ? 10.115 -12.039 -16.713 1.00 94.44 183 LYS A CA 1
ATOM 1441 C C . LYS A 1 183 ? 10.187 -10.544 -16.411 1.00 94.44 183 LYS A C 1
ATOM 1443 O O . LYS A 1 183 ? 11.216 -9.950 -16.718 1.00 94.44 183 LYS A O 1
ATOM 1448 N N . ALA A 1 184 ? 9.159 -9.949 -15.799 1.00 94.19 184 ALA A N 1
ATOM 1449 C CA . ALA A 1 184 ? 9.215 -8.554 -15.357 1.00 94.19 184 ALA A CA 1
ATOM 1450 C C . ALA A 1 184 ? 10.321 -8.360 -14.307 1.00 94.19 184 ALA A C 1
ATOM 1452 O O . ALA A 1 184 ? 11.133 -7.445 -14.435 1.00 94.19 184 ALA A O 1
ATOM 1453 N N . MET A 1 185 ? 10.415 -9.280 -13.340 1.00 91.94 185 MET A N 1
ATOM 1454 C CA . MET A 1 185 ? 11.451 -9.282 -12.299 1.00 91.94 185 MET A CA 1
ATOM 1455 C C . MET A 1 185 ? 12.876 -9.317 -12.865 1.00 91.94 185 MET A C 1
ATOM 1457 O O . MET A 1 185 ? 13.739 -8.564 -12.419 1.00 91.94 185 MET A O 1
ATOM 1461 N N . LEU A 1 186 ? 13.120 -10.135 -13.894 1.00 91.31 186 LEU A N 1
ATOM 1462 C CA . LEU A 1 186 ? 14.429 -10.249 -14.555 1.00 91.31 186 LEU A CA 1
ATOM 1463 C C . LEU A 1 186 ? 14.843 -8.998 -15.361 1.00 91.31 186 LEU A C 1
ATOM 1465 O O . LEU A 1 186 ? 15.970 -8.945 -15.855 1.00 91.31 186 LEU A O 1
ATOM 1469 N N . ARG A 1 187 ? 13.975 -7.982 -15.498 1.00 92.94 187 ARG A N 1
ATOM 1470 C CA . ARG A 1 187 ? 14.337 -6.681 -16.096 1.00 92.94 187 ARG A CA 1
ATOM 1471 C C . ARG A 1 187 ? 15.069 -5.761 -15.120 1.00 92.94 187 ARG A C 1
ATOM 1473 O O . ARG A 1 187 ? 15.797 -4.880 -15.572 1.00 92.94 187 ARG A O 1
ATOM 1480 N N . PHE A 1 188 ? 14.822 -5.909 -13.820 1.00 93.31 188 PHE A N 1
ATOM 1481 C CA . PHE A 1 188 ? 15.247 -4.949 -12.804 1.00 93.31 188 PHE A CA 1
ATOM 1482 C C . PHE A 1 188 ? 16.716 -5.150 -12.409 1.00 93.31 188 PHE A C 1
ATOM 1484 O O . PHE A 1 188 ? 17.200 -6.275 -12.291 1.00 93.31 188 PHE A O 1
ATOM 1491 N N . ASN A 1 189 ? 17.425 -4.044 -12.181 1.00 90.62 189 ASN A N 1
ATOM 1492 C CA . ASN A 1 189 ? 18.802 -4.043 -11.700 1.00 90.62 189 ASN A CA 1
ATOM 1493 C C . ASN A 1 189 ? 18.865 -3.782 -10.190 1.00 90.62 189 ASN A C 1
ATOM 1495 O O . ASN A 1 189 ? 18.776 -2.648 -9.722 1.00 90.62 189 ASN A O 1
ATOM 1499 N N . PHE A 1 190 ? 19.092 -4.839 -9.419 1.00 89.94 190 PHE A N 1
ATOM 1500 C CA . PHE A 1 190 ? 19.076 -4.794 -7.960 1.00 89.94 190 PHE A CA 1
ATOM 1501 C C . PHE A 1 190 ? 20.381 -4.256 -7.342 1.00 89.94 190 PHE A C 1
ATOM 1503 O O . PHE A 1 190 ? 20.452 -4.071 -6.130 1.00 89.94 190 PHE A O 1
ATOM 1510 N N . ARG A 1 191 ? 21.402 -3.926 -8.149 1.00 85.06 191 ARG A N 1
ATOM 1511 C CA . ARG A 1 191 ? 22.715 -3.425 -7.681 1.00 85.06 191 ARG A CA 1
ATOM 1512 C C . ARG A 1 191 ? 22.681 -2.064 -6.979 1.00 85.06 191 ARG A C 1
ATOM 1514 O O . ARG A 1 191 ? 23.698 -1.657 -6.427 1.00 85.06 191 ARG A O 1
ATOM 1521 N N . HIS A 1 192 ? 21.566 -1.341 -7.063 1.00 86.12 192 HIS A N 1
ATOM 1522 C CA . HIS A 1 192 ? 21.410 -0.000 -6.487 1.00 86.12 192 HIS A CA 1
ATOM 1523 C C . HIS A 1 192 ? 20.305 0.093 -5.426 1.00 86.12 192 HIS A C 1
ATOM 1525 O O . HIS A 1 192 ? 20.208 1.120 -4.766 1.00 86.12 192 HIS A O 1
ATOM 1531 N N . ILE A 1 193 ? 19.495 -0.959 -5.254 1.00 91.75 193 ILE A N 1
ATOM 1532 C CA . ILE A 1 193 ? 18.344 -0.983 -4.331 1.00 91.75 193 ILE A CA 1
ATOM 1533 C C . ILE A 1 193 ? 18.642 -1.730 -3.024 1.00 91.75 193 ILE A C 1
ATOM 1535 O O . ILE A 1 193 ? 18.012 -1.465 -2.004 1.00 91.75 193 ILE A O 1
ATOM 1539 N N . LEU A 1 194 ? 19.620 -2.639 -3.068 1.00 89.12 194 LEU A N 1
ATOM 1540 C CA . LEU A 1 194 ? 20.128 -3.443 -1.961 1.00 89.12 194 LEU A CA 1
ATOM 1541 C C . LEU A 1 194 ? 21.658 -3.374 -1.962 1.00 89.12 194 LEU A C 1
ATOM 1543 O O . LEU A 1 194 ? 22.274 -3.474 -3.027 1.00 89.12 194 LEU A O 1
ATOM 1547 N N . ASP A 1 195 ? 22.267 -3.234 -0.786 1.00 86.00 195 ASP A N 1
ATOM 1548 C CA . ASP A 1 195 ? 23.710 -3.441 -0.618 1.00 86.00 195 ASP A CA 1
ATOM 1549 C C . ASP A 1 195 ? 24.061 -4.877 -0.186 1.00 86.00 195 ASP A C 1
ATOM 1551 O O . ASP A 1 195 ? 23.208 -5.766 -0.178 1.00 86.00 195 ASP A O 1
ATOM 1555 N N . SER A 1 196 ? 25.341 -5.130 0.111 1.00 80.62 196 SER A N 1
ATOM 1556 C CA . SER A 1 196 ? 25.833 -6.455 0.514 1.00 80.62 196 SER A CA 1
ATOM 1557 C C . SER A 1 196 ? 25.153 -6.984 1.774 1.00 80.62 196 SER A C 1
ATOM 1559 O O . SER A 1 196 ? 24.915 -8.184 1.899 1.00 80.62 196 SER A O 1
ATOM 1561 N N . ASP A 1 197 ? 24.823 -6.097 2.705 1.00 83.12 197 ASP A N 1
ATOM 1562 C CA . ASP A 1 197 ? 24.334 -6.479 4.027 1.00 83.12 197 ASP A CA 1
ATOM 1563 C C . ASP A 1 197 ? 22.794 -6.578 4.018 1.00 83.12 197 ASP A C 1
ATOM 1565 O O . ASP A 1 197 ? 22.162 -6.986 4.996 1.00 83.12 197 ASP A O 1
ATOM 1569 N N . GLY A 1 198 ? 22.183 -6.241 2.877 1.00 86.81 198 GLY A N 1
ATOM 1570 C CA . GLY A 1 198 ? 20.749 -6.258 2.658 1.00 86.81 198 GLY A CA 1
ATOM 1571 C C . GLY A 1 198 ? 20.047 -5.010 3.186 1.00 86.81 198 GLY A C 1
ATOM 1572 O O . GLY A 1 198 ? 18.864 -5.095 3.508 1.00 86.81 198 GLY A O 1
ATOM 1573 N N . LEU A 1 199 ? 20.736 -3.864 3.313 1.00 90.06 199 LEU A N 1
ATOM 1574 C CA . LEU A 1 199 ? 20.065 -2.581 3.547 1.00 90.06 199 LEU A CA 1
ATOM 1575 C C . LEU A 1 199 ? 19.396 -2.083 2.267 1.00 90.06 199 LEU A C 1
ATOM 1577 O O . LEU A 1 199 ? 19.940 -2.216 1.171 1.00 90.06 199 LEU A O 1
ATOM 1581 N N . LEU A 1 200 ? 18.238 -1.445 2.434 1.00 93.69 200 LEU A N 1
ATOM 1582 C CA . LEU A 1 200 ? 17.499 -0.812 1.350 1.00 93.69 200 LEU A CA 1
ATOM 1583 C C . LEU A 1 200 ? 18.014 0.603 1.057 1.00 93.69 200 LEU A C 1
ATOM 1585 O O . LEU A 1 200 ? 18.280 1.402 1.963 1.00 93.69 200 LEU A O 1
ATOM 1589 N N . HIS A 1 201 ? 18.108 0.916 -0.233 1.00 94.62 201 HIS A N 1
ATOM 1590 C CA . HIS A 1 201 ? 18.489 2.226 -0.757 1.00 94.62 201 HIS A CA 1
ATOM 1591 C C . HIS A 1 201 ? 17.457 2.705 -1.778 1.00 94.62 201 HIS A C 1
ATOM 1593 O O . HIS A 1 201 ? 16.941 1.911 -2.559 1.00 94.62 201 HIS A O 1
ATOM 1599 N N . GLY A 1 202 ? 17.174 4.004 -1.777 1.00 94.81 202 GLY A N 1
ATOM 1600 C CA . GLY A 1 202 ? 16.404 4.691 -2.812 1.00 94.81 202 GLY A CA 1
ATOM 1601 C C . GLY A 1 202 ? 17.296 5.642 -3.609 1.00 94.81 202 GLY A C 1
ATOM 1602 O O . GLY A 1 202 ? 18.440 5.907 -3.230 1.00 94.81 202 GLY A O 1
ATOM 1603 N N . ALA A 1 203 ? 16.763 6.194 -4.695 1.00 94.62 203 ALA A N 1
ATOM 1604 C CA . ALA A 1 203 ? 17.368 7.311 -5.414 1.00 94.62 203 ALA A CA 1
ATOM 1605 C C . ALA A 1 203 ? 16.348 8.424 -5.641 1.00 94.62 203 ALA A C 1
ATOM 1607 O O . ALA A 1 203 ? 15.160 8.150 -5.814 1.00 94.62 203 ALA A O 1
ATOM 1608 N N . MET A 1 204 ? 16.810 9.672 -5.714 1.00 91.69 204 MET A N 1
ATOM 1609 C CA . MET A 1 204 ? 15.967 10.796 -6.121 1.00 91.69 204 MET A CA 1
ATOM 1610 C C . MET A 1 204 ? 16.668 11.800 -7.030 1.00 91.69 204 MET A C 1
ATOM 1612 O O . MET A 1 204 ? 17.875 12.015 -6.924 1.00 91.69 204 MET A O 1
ATOM 1616 N N . ALA A 1 205 ? 15.873 12.445 -7.885 1.00 90.19 205 ALA A N 1
ATOM 1617 C CA . ALA A 1 205 ? 16.306 13.569 -8.704 1.00 90.19 205 ALA A CA 1
ATOM 1618 C C . ALA A 1 205 ? 16.534 14.827 -7.848 1.00 90.19 205 ALA A C 1
ATOM 1620 O O . ALA A 1 205 ? 15.638 15.283 -7.132 1.00 90.19 205 ALA A O 1
ATOM 1621 N N . MET A 1 206 ? 17.728 15.399 -7.961 1.00 85.62 206 MET A N 1
ATOM 1622 C CA . MET A 1 206 ? 18.161 16.622 -7.291 1.00 85.62 206 MET A CA 1
ATOM 1623 C C . MET A 1 206 ? 17.859 17.865 -8.142 1.00 85.62 206 MET A C 1
ATOM 1625 O O . MET A 1 206 ? 17.557 17.780 -9.333 1.00 85.62 206 MET A O 1
ATOM 1629 N N . ALA A 1 207 ? 17.951 19.053 -7.537 1.00 82.44 207 ALA A N 1
ATOM 1630 C CA . ALA A 1 207 ? 17.608 20.321 -8.193 1.00 82.44 207 ALA A CA 1
ATOM 1631 C C . ALA A 1 207 ? 18.538 20.714 -9.365 1.00 82.44 207 ALA A C 1
ATOM 1633 O O . ALA A 1 207 ? 18.183 21.585 -10.155 1.00 82.44 207 ALA A O 1
ATOM 1634 N N . ASP A 1 208 ? 19.709 20.082 -9.483 1.00 83.38 208 ASP A N 1
ATOM 1635 C CA . ASP A 1 208 ? 20.643 20.215 -10.608 1.00 83.38 208 ASP A CA 1
ATOM 1636 C C . ASP A 1 208 ? 20.427 19.157 -11.712 1.00 83.38 208 ASP A C 1
ATOM 1638 O O . ASP A 1 208 ? 21.124 19.170 -12.726 1.00 83.38 208 ASP A O 1
ATOM 1642 N N . GLY A 1 209 ? 19.455 18.254 -11.534 1.00 81.38 209 GLY A N 1
ATOM 1643 C CA . GLY A 1 209 ? 19.163 17.143 -12.440 1.00 81.38 209 GLY A CA 1
ATOM 1644 C C . GLY A 1 209 ? 19.999 15.880 -12.204 1.00 81.38 209 GLY A C 1
ATOM 1645 O O . GLY A 1 209 ? 19.805 14.905 -12.928 1.00 81.38 209 GLY A O 1
ATOM 1646 N N . SER A 1 210 ? 20.901 15.863 -11.216 1.00 86.44 210 SER A N 1
ATOM 1647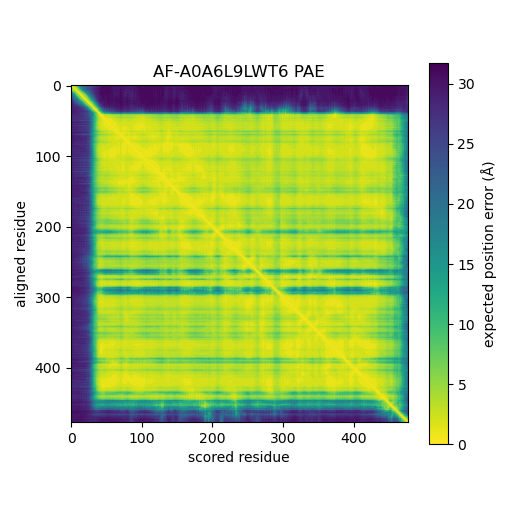 C CA . SER A 1 210 ? 21.621 14.646 -10.818 1.00 86.44 210 SER A CA 1
ATOM 1648 C C . SER A 1 210 ? 20.727 13.686 -10.021 1.00 86.44 210 SER A C 1
ATOM 1650 O O . SER A 1 210 ? 19.738 14.101 -9.416 1.00 86.44 210 SER A O 1
ATOM 1652 N N . MET A 1 211 ? 21.071 12.396 -9.996 1.00 90.12 211 MET A N 1
ATOM 1653 C CA . MET A 1 211 ? 20.432 11.415 -9.112 1.00 90.12 211 MET A CA 1
ATOM 1654 C C . MET A 1 211 ? 21.288 11.172 -7.867 1.00 90.12 211 MET A C 1
ATOM 1656 O O . MET A 1 211 ? 22.454 10.784 -7.969 1.00 90.12 211 MET A O 1
ATOM 1660 N N . GLN A 1 212 ? 20.699 11.352 -6.683 1.00 90.44 212 GLN A N 1
ATOM 1661 C CA . GLN A 1 212 ? 21.326 11.016 -5.405 1.00 90.44 212 GLN A CA 1
ATOM 1662 C C . GLN A 1 212 ? 20.758 9.701 -4.855 1.00 90.44 212 GLN A C 1
ATOM 1664 O O . GLN A 1 212 ? 19.559 9.607 -4.592 1.00 90.44 212 GLN A O 1
ATOM 1669 N N . LEU A 1 213 ? 21.635 8.718 -4.622 1.00 91.38 213 LEU A N 1
ATOM 1670 C CA . LEU A 1 213 ? 21.340 7.511 -3.839 1.00 91.38 213 LEU A CA 1
ATOM 1671 C C . LEU A 1 213 ? 21.341 7.823 -2.332 1.00 91.38 213 LEU A C 1
ATOM 1673 O O . LEU A 1 213 ? 22.159 8.615 -1.857 1.00 91.38 213 LEU A O 1
ATOM 1677 N N . TYR A 1 214 ? 20.455 7.176 -1.576 1.00 91.00 214 TYR A N 1
ATOM 1678 C CA . TYR A 1 214 ? 20.346 7.313 -0.121 1.00 91.00 214 TYR A CA 1
ATOM 1679 C C . TYR A 1 214 ? 19.848 6.017 0.539 1.00 91.00 214 TYR A C 1
ATOM 1681 O O . TYR A 1 214 ? 18.985 5.341 -0.017 1.00 91.00 214 TYR A O 1
ATOM 1689 N N . ARG A 1 215 ? 20.313 5.700 1.762 1.00 90.94 215 ARG A N 1
ATOM 1690 C CA . ARG A 1 215 ? 19.706 4.627 2.581 1.00 90.94 215 ARG A CA 1
ATOM 1691 C C . ARG A 1 215 ? 18.256 5.004 2.851 1.00 90.94 215 ARG A C 1
ATOM 1693 O O . ARG A 1 215 ? 18.001 6.030 3.486 1.00 90.94 215 ARG A O 1
ATOM 1700 N N . GLU A 1 216 ? 17.325 4.176 2.405 1.00 91.69 216 GLU A N 1
ATOM 1701 C CA . GLU A 1 216 ? 15.894 4.428 2.512 1.00 91.69 216 GLU A CA 1
ATOM 1702 C C . GLU A 1 216 ? 15.270 3.467 3.518 1.00 91.69 216 GLU A C 1
ATOM 1704 O O . GLU A 1 216 ? 15.400 2.251 3.412 1.00 91.69 216 GLU A O 1
ATOM 1709 N N . GLY A 1 217 ? 14.586 4.015 4.519 1.00 89.88 217 GLY A N 1
ATOM 1710 C CA . GLY A 1 217 ? 13.898 3.199 5.504 1.00 89.88 217 GLY A CA 1
ATOM 1711 C C . GLY A 1 217 ? 13.722 3.881 6.850 1.00 89.88 217 GLY A C 1
ATOM 1712 O O . GLY A 1 217 ? 14.596 4.601 7.345 1.00 89.88 217 GLY A O 1
ATOM 1713 N N . ARG A 1 218 ? 12.580 3.579 7.461 1.00 91.06 218 ARG A N 1
ATOM 1714 C CA . ARG A 1 218 ? 12.271 3.784 8.876 1.00 91.06 218 ARG A CA 1
ATOM 1715 C C . ARG A 1 218 ? 11.601 2.530 9.430 1.00 91.06 218 ARG A C 1
ATOM 1717 O O . ARG A 1 218 ? 11.109 1.717 8.647 1.00 91.06 218 ARG A O 1
ATOM 1724 N N . LEU A 1 219 ? 11.634 2.371 10.752 1.00 91.88 219 LEU A N 1
ATOM 1725 C CA . LEU A 1 219 ? 10.995 1.276 11.492 1.00 91.88 219 LEU A CA 1
ATOM 1726 C C . LEU A 1 219 ? 9.628 0.868 10.898 1.00 91.88 219 LEU A C 1
ATOM 1728 O O . LEU A 1 219 ? 8.836 1.716 10.492 1.00 91.88 219 LEU A O 1
ATOM 1732 N N . GLY A 1 220 ? 9.354 -0.434 10.835 1.00 91.62 220 GLY A N 1
ATOM 1733 C CA . GLY A 1 220 ? 8.137 -0.993 10.246 1.00 91.62 220 GLY A CA 1
ATOM 1734 C C . GLY A 1 220 ? 8.196 -1.050 8.725 1.00 91.62 220 GLY A C 1
ATOM 1735 O O . GLY A 1 220 ? 8.376 -2.126 8.161 1.00 91.62 220 GLY A O 1
ATOM 1736 N N . LEU A 1 221 ? 8.108 0.101 8.048 1.00 92.06 221 LEU A N 1
ATOM 1737 C CA . LEU A 1 221 ? 8.088 0.153 6.577 1.00 92.06 221 LEU A CA 1
ATOM 1738 C C . LEU A 1 221 ? 9.379 -0.381 5.934 1.00 92.06 221 LEU A C 1
ATOM 1740 O O . LEU A 1 221 ? 9.306 -1.021 4.888 1.00 92.06 221 LEU A O 1
ATOM 1744 N N . GLN A 1 222 ? 10.543 -0.188 6.566 1.00 93.44 222 GLN A N 1
ATOM 1745 C CA . GLN A 1 222 ? 11.816 -0.774 6.122 1.00 93.44 222 GLN A CA 1
ATOM 1746 C C . GLN A 1 222 ? 11.769 -2.311 6.176 1.00 93.44 222 GLN A C 1
ATOM 1748 O O . GLN A 1 222 ? 12.145 -2.962 5.207 1.00 93.44 222 GLN A O 1
ATOM 1753 N N . GLN A 1 223 ? 11.276 -2.886 7.279 1.00 93.44 223 GLN A N 1
ATOM 1754 C CA . GLN A 1 223 ? 11.161 -4.336 7.470 1.00 93.44 223 GLN A CA 1
ATOM 1755 C C . GLN A 1 223 ? 10.091 -4.947 6.544 1.00 93.44 223 GLN A C 1
ATOM 1757 O O . GLN A 1 223 ? 10.322 -5.975 5.915 1.00 93.44 223 GLN A O 1
ATOM 1762 N N . TYR A 1 224 ? 8.943 -4.287 6.394 1.00 95.00 224 TYR A N 1
ATOM 1763 C CA . TYR A 1 224 ? 7.875 -4.696 5.479 1.00 95.00 224 TYR A CA 1
ATOM 1764 C C . TYR A 1 224 ? 8.337 -4.701 4.010 1.00 95.00 224 TYR A C 1
ATOM 1766 O O . TYR A 1 224 ? 8.182 -5.705 3.316 1.00 95.00 224 TYR A O 1
ATOM 1774 N N . ALA A 1 225 ? 8.992 -3.629 3.549 1.00 95.81 225 ALA A N 1
ATOM 1775 C CA . ALA A 1 225 ? 9.563 -3.580 2.205 1.00 95.81 225 ALA A CA 1
ATOM 1776 C C . ALA A 1 225 ? 10.658 -4.641 2.004 1.00 95.81 225 ALA A C 1
ATOM 1778 O O . ALA A 1 225 ? 10.697 -5.300 0.965 1.00 95.81 225 ALA A O 1
ATOM 1779 N N . ALA A 1 226 ? 11.513 -4.847 3.012 1.00 94.31 226 ALA A N 1
ATOM 1780 C CA . ALA A 1 226 ? 12.569 -5.855 2.999 1.00 94.31 226 ALA A CA 1
ATOM 1781 C C . ALA A 1 226 ? 12.017 -7.283 2.879 1.00 94.31 226 ALA A C 1
ATOM 1783 O O . ALA A 1 226 ? 12.551 -8.074 2.102 1.00 94.31 226 ALA A O 1
ATOM 1784 N N . ALA A 1 227 ? 10.909 -7.605 3.553 1.00 93.00 227 ALA A N 1
ATOM 1785 C CA . ALA A 1 227 ? 10.222 -8.884 3.380 1.00 93.00 227 ALA A CA 1
ATOM 1786 C C . ALA A 1 227 ? 9.773 -9.112 1.920 1.00 93.00 227 ALA A C 1
ATOM 1788 O O . ALA A 1 227 ? 9.873 -10.233 1.420 1.00 93.00 227 ALA A O 1
ATOM 1789 N N . GLY A 1 228 ? 9.390 -8.048 1.205 1.00 94.69 228 GLY A N 1
ATOM 1790 C CA . GLY A 1 228 ? 9.100 -8.082 -0.231 1.00 94.69 228 GLY A CA 1
ATOM 1791 C C . GLY A 1 228 ? 10.277 -8.528 -1.103 1.00 94.69 228 GLY A C 1
ATOM 1792 O O . GLY A 1 228 ? 10.083 -9.314 -2.027 1.00 94.69 228 GLY A O 1
ATOM 1793 N N . PHE A 1 229 ? 11.509 -8.123 -0.789 1.00 94.00 229 PHE A N 1
ATOM 1794 C CA . PHE A 1 229 ? 12.705 -8.680 -1.440 1.00 94.00 229 PHE A CA 1
ATOM 1795 C C . PHE A 1 229 ? 13.012 -10.100 -0.929 1.00 94.00 229 PHE A C 1
ATOM 1797 O O . PHE A 1 229 ? 13.336 -10.989 -1.719 1.00 94.00 229 PHE A O 1
ATOM 1804 N N . GLY A 1 230 ? 12.830 -10.357 0.370 1.00 90.56 230 GLY A N 1
ATOM 1805 C CA . GLY A 1 230 ? 13.039 -11.670 0.988 1.00 90.56 230 GLY A CA 1
ATOM 1806 C C . GLY A 1 230 ? 12.238 -12.800 0.327 1.00 90.56 230 GLY A C 1
ATOM 1807 O O . GLY A 1 230 ? 12.799 -13.858 0.043 1.00 90.56 230 GLY A O 1
ATOM 1808 N N . VAL A 1 231 ? 10.964 -12.577 -0.030 1.00 90.56 231 VAL A N 1
ATOM 1809 C CA . VAL A 1 231 ? 10.128 -13.600 -0.702 1.00 90.56 231 VAL A CA 1
ATOM 1810 C C . VAL A 1 231 ? 10.556 -13.932 -2.145 1.00 90.56 231 VAL A C 1
ATOM 1812 O O . VAL A 1 231 ? 10.070 -14.913 -2.711 1.00 90.56 231 VAL A O 1
ATOM 1815 N N . TRP A 1 232 ? 11.495 -13.177 -2.730 1.00 90.62 232 TRP A N 1
ATOM 1816 C CA . TRP A 1 232 ? 12.163 -13.499 -4.003 1.00 90.62 232 TRP A CA 1
ATOM 1817 C C . TRP A 1 232 ? 13.561 -14.126 -3.837 1.00 90.62 232 TRP A C 1
ATOM 1819 O O . TRP A 1 232 ? 14.182 -14.497 -4.836 1.00 90.62 232 TRP A O 1
ATOM 1829 N N . GLY A 1 233 ? 14.027 -14.301 -2.594 1.00 86.12 233 GLY A N 1
ATOM 1830 C CA . GLY A 1 233 ? 15.289 -14.964 -2.244 1.00 86.12 233 GLY A CA 1
ATOM 1831 C C . GLY A 1 233 ? 16.469 -14.033 -1.947 1.00 86.12 233 GLY A C 1
ATOM 1832 O O . GLY A 1 233 ? 17.591 -14.517 -1.831 1.00 86.12 233 GLY A O 1
ATOM 1833 N N . PHE A 1 234 ? 16.244 -12.721 -1.832 1.00 86.31 234 PHE A N 1
ATOM 1834 C CA . PHE A 1 234 ? 17.296 -11.750 -1.518 1.00 86.31 234 PHE A CA 1
ATOM 1835 C C . PHE A 1 234 ? 17.696 -11.804 -0.033 1.00 86.31 234 PHE A C 1
ATOM 1837 O O . PHE A 1 234 ? 16.832 -11.916 0.839 1.00 86.31 234 PHE A O 1
ATOM 1844 N N . THR A 1 235 ? 18.991 -11.648 0.270 1.00 83.75 235 THR A N 1
ATOM 1845 C CA . THR A 1 235 ? 19.454 -11.412 1.650 1.00 83.75 235 THR A CA 1
ATOM 1846 C C . THR A 1 235 ? 19.037 -10.008 2.078 1.00 83.75 235 THR A C 1
ATOM 1848 O O . THR A 1 235 ? 19.299 -9.039 1.368 1.00 83.75 235 THR A O 1
ATOM 1851 N N . VAL A 1 236 ? 18.381 -9.898 3.232 1.00 88.56 236 VAL A N 1
ATOM 1852 C CA . VAL A 1 236 ? 17.783 -8.644 3.728 1.00 88.56 236 VAL A CA 1
ATOM 1853 C C . VAL A 1 236 ? 18.034 -8.419 5.222 1.00 88.56 236 VAL A C 1
ATOM 1855 O O . VAL A 1 236 ? 17.314 -7.666 5.877 1.00 88.56 236 VAL A O 1
ATOM 1858 N N . ASP A 1 237 ? 19.038 -9.090 5.791 1.00 86.81 237 ASP A N 1
ATOM 1859 C CA . ASP A 1 237 ? 19.243 -9.160 7.239 1.00 86.81 237 ASP A CA 1
ATOM 1860 C C . ASP A 1 237 ? 19.427 -7.791 7.897 1.00 86.81 237 ASP A C 1
ATOM 1862 O O . ASP A 1 237 ? 18.824 -7.552 8.944 1.00 86.81 237 ASP A O 1
ATOM 1866 N N . ALA A 1 238 ? 20.168 -6.864 7.280 1.00 89.25 238 ALA A N 1
ATOM 1867 C CA . ALA A 1 238 ? 20.356 -5.524 7.831 1.00 89.25 238 ALA A CA 1
ATOM 1868 C C . ALA A 1 238 ? 19.116 -4.617 7.693 1.00 89.25 238 ALA A C 1
ATOM 1870 O O . ALA A 1 238 ? 18.892 -3.771 8.559 1.00 89.25 238 ALA A O 1
ATOM 1871 N N . ALA A 1 239 ? 18.280 -4.770 6.656 1.00 91.06 239 ALA A N 1
ATOM 1872 C CA . ALA A 1 239 ? 17.009 -4.036 6.572 1.00 91.06 239 ALA A CA 1
ATOM 1873 C C . ALA A 1 239 ? 15.932 -4.623 7.497 1.00 91.06 239 ALA A C 1
ATOM 1875 O O . ALA A 1 239 ? 15.126 -3.871 8.050 1.00 91.06 239 ALA A O 1
ATOM 1876 N N . MET A 1 240 ? 15.949 -5.943 7.699 1.00 88.75 240 MET A N 1
ATOM 1877 C CA . MET A 1 240 ? 15.106 -6.650 8.664 1.00 88.75 240 MET A CA 1
ATOM 1878 C C . MET A 1 240 ? 15.578 -6.479 10.117 1.00 88.75 240 MET A C 1
ATOM 1880 O O . MET A 1 240 ? 14.807 -6.726 11.043 1.00 88.75 240 MET A O 1
ATOM 1884 N N . ASN A 1 241 ? 16.826 -6.057 10.339 1.00 87.56 241 ASN A N 1
ATOM 1885 C CA . ASN A 1 241 ? 17.325 -5.710 11.663 1.00 87.56 241 ASN A CA 1
ATOM 1886 C C . ASN A 1 241 ? 16.554 -4.515 12.242 1.00 87.56 241 ASN A C 1
ATOM 1888 O O . ASN A 1 241 ? 16.169 -3.587 11.526 1.00 87.56 241 ASN A O 1
ATOM 1892 N N . ILE A 1 242 ? 16.352 -4.537 13.558 1.00 85.19 242 ILE A N 1
ATOM 1893 C CA . ILE A 1 242 ? 15.695 -3.468 14.310 1.00 85.19 242 ILE A CA 1
ATOM 1894 C C . ILE A 1 242 ? 16.743 -2.868 15.248 1.00 85.19 242 ILE A C 1
ATOM 1896 O O . ILE A 1 242 ? 16.843 -3.191 16.429 1.00 85.19 242 ILE A O 1
ATOM 1900 N N . ASP A 1 243 ? 17.580 -2.014 14.660 1.00 81.56 243 ASP A N 1
ATOM 1901 C CA . ASP A 1 243 ? 18.495 -1.125 15.370 1.00 81.56 243 ASP A CA 1
ATOM 1902 C C . ASP A 1 243 ? 17.898 0.283 15.510 1.00 81.56 243 ASP A C 1
ATOM 1904 O O . ASP A 1 243 ? 16.911 0.626 14.861 1.00 81.56 243 ASP A O 1
ATOM 1908 N N . ASN A 1 244 ? 18.509 1.104 16.372 1.00 87.88 244 ASN A N 1
ATOM 1909 C CA . ASN A 1 244 ? 18.163 2.521 16.540 1.00 87.88 244 ASN A CA 1
ATOM 1910 C C . ASN A 1 244 ? 16.661 2.768 16.798 1.00 87.88 244 ASN A C 1
ATOM 1912 O O . ASN A 1 244 ? 16.060 3.680 16.231 1.00 87.88 244 ASN A O 1
ATOM 1916 N N . VAL A 1 245 ? 16.055 1.954 17.665 1.00 90.88 245 VAL A N 1
ATOM 1917 C CA . VAL A 1 245 ? 14.704 2.190 18.187 1.00 90.88 245 VAL A CA 1
ATOM 1918 C C . VAL A 1 245 ? 14.788 2.899 19.534 1.00 90.88 245 VAL A C 1
ATOM 1920 O O . VAL A 1 245 ? 15.694 2.685 20.341 1.00 90.88 245 VAL A O 1
ATOM 1923 N N . SER A 1 246 ? 13.826 3.769 19.795 1.00 92.00 246 SER A N 1
ATOM 1924 C CA . SER A 1 246 ? 13.509 4.270 21.131 1.00 92.00 246 SER A CA 1
ATOM 1925 C C . SER A 1 246 ? 11.999 4.213 21.322 1.00 92.00 246 SER A C 1
ATOM 1927 O O . SER A 1 246 ? 11.268 3.981 20.365 1.00 92.00 246 SER A O 1
ATOM 1929 N N . ALA A 1 247 ? 11.513 4.373 22.549 1.00 91.62 247 ALA A N 1
ATOM 1930 C CA . ALA A 1 247 ? 10.082 4.331 22.823 1.00 91.62 247 ALA A CA 1
ATOM 1931 C C . ALA A 1 247 ? 9.635 5.563 23.608 1.00 91.62 247 ALA A C 1
ATOM 1933 O O . ALA A 1 247 ? 10.383 6.098 24.429 1.00 91.62 247 ALA A O 1
ATOM 1934 N N . ILE A 1 248 ? 8.416 6.018 23.333 1.00 93.62 248 ILE A N 1
ATOM 1935 C CA . ILE A 1 248 ? 7.751 7.117 24.032 1.00 93.62 248 ILE A CA 1
ATOM 1936 C C . ILE A 1 248 ? 6.427 6.614 24.602 1.00 93.62 248 ILE A C 1
ATOM 1938 O O . ILE A 1 248 ? 5.706 5.868 23.943 1.00 93.62 248 ILE A O 1
ATOM 1942 N N . THR A 1 249 ? 6.095 7.025 25.823 1.00 95.44 249 THR A N 1
ATOM 1943 C CA . THR A 1 249 ? 4.778 6.761 26.407 1.00 95.44 249 THR A CA 1
ATOM 1944 C C . THR A 1 249 ? 3.790 7.824 25.929 1.00 95.44 249 THR A C 1
ATOM 1946 O O . THR A 1 249 ? 3.981 9.013 26.192 1.00 95.44 249 THR A O 1
ATOM 1949 N N . ILE A 1 250 ? 2.730 7.415 25.233 1.00 95.62 250 ILE A N 1
ATOM 1950 C CA . ILE A 1 250 ? 1.661 8.289 24.742 1.00 95.62 250 ILE A CA 1
ATOM 1951 C C . ILE A 1 250 ? 0.342 7.758 25.296 1.00 95.62 250 ILE A C 1
ATOM 1953 O O . ILE A 1 250 ? -0.088 6.666 24.946 1.00 95.62 250 ILE A O 1
ATOM 1957 N N . LEU A 1 251 ? -0.307 8.557 26.152 1.00 95.94 251 LEU A N 1
ATOM 1958 C CA . LEU A 1 251 ? -1.548 8.176 26.840 1.00 95.94 251 LEU A CA 1
ATOM 1959 C C . LEU A 1 251 ? -1.398 6.840 27.590 1.00 95.94 251 LEU A C 1
ATOM 1961 O O . LEU A 1 251 ? -2.221 5.951 27.431 1.00 95.94 251 LEU A O 1
ATOM 1965 N N . ASP A 1 252 ? -0.330 6.717 28.382 1.00 94.44 252 ASP A N 1
ATOM 1966 C CA . ASP A 1 252 ? 0.130 5.530 29.135 1.00 94.44 252 ASP A CA 1
ATOM 1967 C C . ASP A 1 252 ? 0.557 4.304 28.303 1.00 94.44 252 ASP A C 1
ATOM 1969 O O . ASP A 1 252 ? 1.231 3.426 28.838 1.00 94.44 252 ASP A O 1
ATOM 1973 N N . GLU A 1 253 ? 0.261 4.269 27.002 1.00 94.75 253 GLU A N 1
ATOM 1974 C CA . GLU A 1 253 ? 0.678 3.189 26.102 1.00 94.75 253 GLU A CA 1
ATOM 1975 C C . GLU A 1 253 ? 2.084 3.446 25.534 1.00 94.75 253 GLU A C 1
ATOM 1977 O O . GLU A 1 253 ? 2.515 4.593 25.377 1.00 94.75 253 GLU A O 1
ATOM 1982 N N . TRP A 1 254 ? 2.825 2.383 25.214 1.00 92.62 254 TRP A N 1
ATOM 1983 C CA . TRP A 1 254 ? 4.183 2.482 24.668 1.00 92.62 254 TRP A CA 1
ATOM 1984 C C . TRP A 1 254 ? 4.169 2.532 23.142 1.00 92.62 254 TRP A C 1
ATOM 1986 O O . TRP A 1 254 ? 3.655 1.617 22.512 1.00 92.62 254 TRP A O 1
ATOM 1996 N N . LEU A 1 255 ? 4.816 3.539 22.547 1.00 94.25 255 LEU A N 1
ATOM 1997 C CA . LEU A 1 255 ? 5.031 3.627 21.102 1.00 94.25 255 LEU A CA 1
ATOM 1998 C C . LEU A 1 255 ? 6.529 3.536 20.766 1.00 94.25 255 LEU A C 1
ATOM 2000 O O . LEU A 1 255 ? 7.272 4.472 21.084 1.00 94.25 255 LEU A O 1
ATOM 2004 N N . PRO A 1 256 ? 7.003 2.452 20.124 1.00 93.62 256 PRO A N 1
ATOM 2005 C CA . PRO A 1 256 ? 8.346 2.399 19.567 1.00 93.62 256 PRO A CA 1
ATOM 2006 C C . PRO A 1 256 ? 8.431 3.272 18.306 1.00 93.62 256 PRO A C 1
ATOM 2008 O O . PRO A 1 256 ? 7.528 3.293 17.470 1.00 93.62 256 PRO A O 1
ATOM 2011 N N . PHE A 1 257 ? 9.537 3.993 18.165 1.00 93.00 257 PHE A N 1
ATOM 2012 C CA . PHE A 1 257 ? 9.819 4.883 17.047 1.00 93.00 257 PHE A CA 1
ATOM 2013 C C . PHE A 1 257 ? 11.297 4.805 16.646 1.00 93.00 257 PHE A C 1
ATOM 2015 O O . PHE A 1 257 ? 12.168 4.411 17.424 1.00 93.00 257 PHE A O 1
ATOM 2022 N N . ASP A 1 258 ? 11.580 5.195 15.408 1.00 92.50 258 ASP A N 1
ATOM 2023 C CA . ASP A 1 258 ? 12.936 5.246 14.866 1.00 92.50 258 ASP A CA 1
ATOM 2024 C C . ASP A 1 258 ? 13.699 6.442 15.459 1.00 92.50 258 ASP A C 1
ATOM 2026 O O . ASP A 1 258 ? 13.254 7.585 15.332 1.00 92.50 258 ASP A O 1
ATOM 2030 N N . SER A 1 259 ? 14.829 6.206 16.126 1.00 91.31 259 SER A N 1
ATOM 2031 C CA . SER A 1 259 ? 15.625 7.251 16.787 1.00 91.31 259 SER A CA 1
ATOM 2032 C C . SER A 1 259 ? 16.807 7.755 15.952 1.00 91.31 259 SER A C 1
ATOM 2034 O O . SER A 1 259 ? 17.540 8.641 16.399 1.00 91.31 259 SER A O 1
ATOM 2036 N N . ARG A 1 260 ? 16.977 7.265 14.712 1.00 89.75 260 ARG A N 1
ATOM 2037 C CA . ARG A 1 260 ? 17.966 7.810 13.764 1.00 89.75 260 ARG A CA 1
ATOM 2038 C C . ARG A 1 260 ? 17.650 9.280 13.454 1.00 89.75 260 ARG A C 1
ATOM 2040 O O . ARG A 1 260 ? 16.480 9.615 13.289 1.00 89.75 260 ARG A O 1
ATOM 2047 N N . PRO A 1 261 ? 18.641 10.175 13.296 1.00 84.38 261 PRO A N 1
ATOM 2048 C CA . PRO A 1 261 ? 18.369 11.548 12.871 1.00 84.38 261 PRO A CA 1
ATOM 2049 C C . PRO A 1 261 ? 17.679 11.590 11.495 1.00 84.38 261 PRO A C 1
ATOM 2051 O O . PRO A 1 261 ? 17.842 10.675 10.676 1.00 84.38 261 PRO A O 1
ATOM 2054 N N . ARG A 1 262 ? 16.932 12.673 11.220 1.00 80.75 262 ARG A N 1
ATOM 2055 C CA . ARG A 1 262 ? 16.381 12.958 9.882 1.00 80.75 262 ARG A CA 1
ATOM 2056 C C . ARG A 1 262 ? 17.496 12.839 8.837 1.00 80.75 262 ARG A C 1
ATOM 2058 O O . ARG A 1 262 ? 18.552 13.450 8.984 1.00 80.75 262 ARG A O 1
ATOM 2065 N N . GLY A 1 263 ? 17.263 12.024 7.810 1.00 71.25 263 GLY A N 1
ATOM 2066 C CA . GLY A 1 263 ? 18.250 11.781 6.755 1.00 71.25 263 GLY A CA 1
ATOM 2067 C C . GLY A 1 263 ? 18.408 12.953 5.780 1.00 71.25 263 GLY A C 1
ATOM 2068 O O . GLY A 1 263 ? 17.702 13.960 5.864 1.00 71.25 263 GLY A O 1
ATOM 2069 N N . ILE A 1 264 ? 19.287 12.765 4.795 1.00 68.19 264 ILE A N 1
ATOM 2070 C CA . ILE A 1 264 ? 19.265 13.493 3.521 1.00 68.19 264 ILE A CA 1
ATOM 2071 C C . ILE A 1 264 ? 18.974 12.437 2.440 1.00 68.19 264 ILE A C 1
ATOM 2073 O O . ILE A 1 264 ? 19.797 11.533 2.283 1.00 68.19 264 ILE A O 1
ATOM 2077 N N . PRO A 1 265 ? 17.824 12.485 1.740 1.00 73.50 265 PRO A N 1
ATOM 2078 C CA . PRO A 1 265 ? 16.687 13.391 1.931 1.00 73.50 265 PRO A CA 1
ATOM 2079 C C . PRO A 1 265 ? 15.995 13.215 3.288 1.00 73.50 265 PRO A C 1
ATOM 2081 O O . PRO A 1 265 ? 16.182 12.205 3.972 1.00 73.50 265 PRO A O 1
ATOM 2084 N N . ALA A 1 266 ? 15.168 14.202 3.648 1.00 75.44 266 ALA A N 1
ATOM 2085 C CA . ALA A 1 266 ? 14.460 14.295 4.923 1.00 75.44 266 ALA A CA 1
ATOM 2086 C C . ALA A 1 266 ? 13.460 13.143 5.141 1.00 75.44 266 ALA A C 1
ATOM 2088 O O . ALA A 1 266 ? 12.259 13.271 4.916 1.00 75.44 266 ALA A O 1
ATOM 2089 N N . GLN A 1 267 ? 13.971 12.014 5.623 1.00 81.69 267 GLN A N 1
ATOM 2090 C CA . GLN A 1 267 ? 13.178 10.894 6.118 1.00 81.69 267 GLN A CA 1
ATOM 2091 C C . GLN A 1 267 ? 12.691 11.222 7.532 1.00 81.69 267 GLN A C 1
ATOM 2093 O O . GLN A 1 267 ? 13.486 11.272 8.474 1.00 81.69 267 GLN A O 1
ATOM 2098 N N . LEU A 1 268 ? 11.391 11.491 7.643 1.00 83.69 268 LEU A N 1
ATOM 2099 C CA . LEU A 1 268 ? 10.694 11.803 8.889 1.00 83.69 268 LEU A CA 1
ATOM 2100 C C . LEU A 1 268 ? 10.542 10.541 9.741 1.00 83.69 268 LEU A C 1
ATOM 2102 O O . LEU A 1 268 ? 10.218 9.474 9.221 1.00 83.69 268 LEU A O 1
ATOM 2106 N N . ASN A 1 269 ? 10.693 10.667 11.057 1.00 87.25 269 ASN A N 1
ATOM 2107 C CA . ASN A 1 269 ? 10.514 9.549 11.988 1.00 87.25 269 ASN A CA 1
ATOM 2108 C C . ASN A 1 269 ? 9.033 9.423 12.394 1.00 87.25 269 ASN A C 1
ATOM 2110 O O . ASN A 1 269 ? 8.698 9.402 13.577 1.00 87.25 269 ASN A O 1
ATOM 2114 N N . ALA A 1 270 ? 8.148 9.430 11.393 1.00 91.81 270 ALA A N 1
ATOM 2115 C CA . ALA A 1 270 ? 6.703 9.466 11.564 1.00 91.81 270 ALA A CA 1
ATOM 2116 C C . ALA A 1 270 ? 6.133 8.056 11.767 1.00 91.81 270 ALA A C 1
ATOM 2118 O O . ALA A 1 270 ? 6.192 7.226 10.863 1.00 91.81 270 ALA A O 1
ATOM 2119 N N . VAL A 1 271 ? 5.551 7.801 12.939 1.00 95.50 271 VAL A N 1
ATOM 2120 C CA . VAL A 1 271 ? 4.869 6.545 13.269 1.00 95.50 271 VAL A CA 1
ATOM 2121 C C . VAL A 1 271 ? 3.444 6.578 12.717 1.00 95.50 271 VAL A C 1
ATOM 2123 O O . VAL A 1 271 ? 2.674 7.482 13.039 1.00 95.50 271 VAL A O 1
ATOM 2126 N N . THR A 1 272 ? 3.098 5.612 11.865 1.00 96.00 272 THR A N 1
ATOM 2127 C CA . THR A 1 272 ? 1.873 5.602 11.042 1.00 96.00 272 THR A CA 1
ATOM 2128 C C . THR A 1 272 ? 1.261 4.203 10.969 1.00 96.00 272 THR A C 1
ATOM 2130 O O . THR A 1 272 ? 1.988 3.216 11.075 1.00 96.00 272 THR A O 1
ATOM 2133 N N . THR A 1 273 ? -0.059 4.090 10.773 1.00 97.00 273 THR A N 1
ATOM 2134 C CA . THR A 1 273 ? -0.766 2.792 10.829 1.00 97.00 273 THR A CA 1
ATOM 2135 C C . THR A 1 273 ? -0.179 1.745 9.864 1.00 97.00 273 THR A C 1
ATOM 2137 O O . THR A 1 273 ? 0.009 0.591 10.248 1.00 97.00 273 THR A O 1
ATOM 2140 N N . ARG A 1 274 ? 0.224 2.124 8.643 1.00 93.94 274 ARG A N 1
ATOM 2141 C CA . ARG A 1 274 ? 0.816 1.191 7.662 1.00 93.94 274 ARG A CA 1
ATOM 2142 C C . ARG A 1 274 ? 2.117 0.505 8.097 1.00 93.94 274 ARG A C 1
ATOM 2144 O O . ARG A 1 274 ? 2.444 -0.538 7.537 1.00 93.94 274 ARG A O 1
ATOM 2151 N N . MET A 1 275 ? 2.850 1.042 9.077 1.00 88.06 275 MET A N 1
ATOM 2152 C CA . MET A 1 275 ? 4.153 0.501 9.503 1.00 88.06 275 MET A CA 1
ATOM 2153 C C . MET A 1 275 ? 4.086 -0.906 10.103 1.00 88.06 275 MET A C 1
ATOM 2155 O O . MET A 1 275 ? 5.043 -1.661 9.951 1.00 88.06 275 MET A O 1
ATOM 2159 N N . GLY A 1 276 ? 2.987 -1.253 10.777 1.00 84.25 276 GLY A N 1
ATOM 2160 C CA . GLY A 1 276 ? 2.741 -2.611 11.272 1.00 84.25 276 GLY A CA 1
ATOM 2161 C C . GLY A 1 276 ? 1.681 -3.348 10.453 1.00 84.25 276 GLY A C 1
ATOM 2162 O O . GLY A 1 276 ? 1.855 -4.511 10.092 1.00 84.25 276 GLY A O 1
ATOM 2163 N N . MET A 1 277 ? 0.585 -2.662 10.119 1.00 93.56 277 MET A N 1
ATOM 2164 C CA . MET A 1 277 ? -0.642 -3.317 9.665 1.00 93.56 277 MET A CA 1
ATOM 2165 C C . MET A 1 277 ? -0.510 -3.947 8.269 1.00 93.56 277 MET A C 1
ATOM 2167 O O . MET A 1 277 ? -1.107 -4.994 8.033 1.00 93.56 277 MET A O 1
ATOM 2171 N N . MET A 1 278 ? 0.330 -3.411 7.373 1.00 94.69 278 MET A N 1
ATOM 2172 C CA . MET A 1 278 ? 0.554 -4.043 6.061 1.00 94.69 278 MET A CA 1
ATOM 2173 C C . MET A 1 278 ? 1.263 -5.399 6.179 1.00 94.69 278 MET A C 1
ATOM 2175 O O . MET A 1 278 ? 0.899 -6.347 5.488 1.00 94.69 278 MET A O 1
ATOM 2179 N N . ALA A 1 279 ? 2.216 -5.535 7.108 1.00 93.25 279 ALA A N 1
ATOM 2180 C CA . ALA A 1 279 ? 2.860 -6.818 7.392 1.00 93.25 279 ALA A CA 1
ATOM 2181 C C . ALA A 1 279 ? 1.888 -7.827 8.032 1.00 93.25 279 ALA A C 1
ATOM 2183 O O . ALA A 1 279 ? 2.047 -9.031 7.839 1.00 93.25 279 ALA A O 1
ATOM 2184 N N . GLY A 1 280 ? 0.868 -7.352 8.753 1.00 94.75 280 GLY A N 1
ATOM 2185 C CA . GLY A 1 280 ? -0.219 -8.185 9.270 1.00 94.75 280 GLY A CA 1
ATOM 2186 C C . GLY A 1 280 ? -1.138 -8.709 8.168 1.00 94.75 280 GLY A C 1
ATOM 2187 O O . GLY A 1 280 ? -1.299 -9.921 8.039 1.00 94.75 280 GLY A O 1
ATOM 2188 N N . LEU A 1 281 ? -1.701 -7.805 7.358 1.00 97.12 281 LEU A N 1
ATOM 2189 C CA . LEU A 1 281 ? -2.638 -8.148 6.282 1.00 97.12 281 LEU A CA 1
ATOM 2190 C C . LEU A 1 281 ? -1.974 -8.998 5.192 1.00 97.12 281 LEU A C 1
ATOM 2192 O O . LEU A 1 281 ? -2.418 -10.108 4.894 1.00 97.12 281 LEU A O 1
ATOM 2196 N N . GLU A 1 282 ? -0.891 -8.493 4.599 1.00 96.88 282 GLU A N 1
ATOM 2197 C CA . GLU A 1 282 ? -0.280 -9.131 3.434 1.00 96.88 282 GLU A CA 1
ATOM 2198 C C . GLU A 1 282 ? 0.521 -10.378 3.818 1.00 96.88 282 GLU A C 1
ATOM 2200 O O . GLU A 1 282 ? 0.419 -11.402 3.149 1.00 96.88 282 GLU A O 1
ATOM 2205 N N . LEU A 1 283 ? 1.300 -10.313 4.903 1.00 94.19 283 LEU A N 1
ATOM 2206 C CA . LEU A 1 283 ? 2.333 -11.306 5.231 1.00 94.19 283 LEU A CA 1
ATOM 2207 C C . LEU A 1 283 ? 2.062 -12.101 6.518 1.00 94.19 283 LEU A C 1
ATOM 2209 O O . LEU A 1 283 ? 2.907 -12.901 6.919 1.00 94.19 283 LEU A O 1
ATOM 2213 N N . GLY A 1 284 ? 0.933 -11.878 7.202 1.00 92.19 284 GLY A N 1
ATOM 2214 C CA . GLY A 1 284 ? 0.590 -12.587 8.440 1.00 92.19 284 GLY A CA 1
ATOM 2215 C C . GLY A 1 284 ? 1.601 -12.394 9.576 1.00 92.19 284 GLY A C 1
ATOM 2216 O O . GLY A 1 284 ? 1.725 -13.269 10.426 1.00 92.19 284 GLY A O 1
ATOM 2217 N N . PHE A 1 285 ? 2.358 -11.290 9.573 1.00 90.62 285 PHE A N 1
ATOM 2218 C CA . PHE A 1 285 ? 3.490 -11.009 10.466 1.00 90.62 285 PHE A CA 1
ATOM 2219 C C . PHE A 1 285 ? 4.633 -12.058 10.448 1.00 90.62 285 PHE A C 1
ATOM 2221 O O . PHE A 1 285 ? 5.342 -12.224 11.442 1.00 90.62 285 PHE A O 1
ATOM 2228 N N . LEU A 1 286 ? 4.838 -12.785 9.344 1.00 80.50 286 LEU A N 1
ATOM 2229 C CA . LEU A 1 286 ? 5.918 -13.777 9.223 1.00 80.50 286 LEU A CA 1
ATOM 2230 C C . LEU A 1 286 ? 7.318 -13.125 9.139 1.00 80.50 286 LEU A C 1
ATOM 2232 O O . LEU A 1 286 ? 7.584 -12.336 8.234 1.00 80.50 286 LEU A O 1
ATOM 2236 N N . ASP A 1 287 ? 8.254 -13.521 10.015 1.00 74.31 287 ASP A N 1
ATOM 2237 C CA . ASP A 1 287 ? 9.691 -13.248 9.822 1.00 74.31 287 ASP A CA 1
ATOM 2238 C C . ASP A 1 287 ? 10.346 -14.396 9.042 1.00 74.31 287 ASP A C 1
ATOM 2240 O O . ASP A 1 287 ? 10.710 -15.441 9.592 1.00 74.31 287 ASP A O 1
ATOM 2244 N N . PHE A 1 288 ? 10.515 -14.173 7.739 1.00 66.44 288 PHE A N 1
ATOM 2245 C CA . PHE A 1 288 ? 11.063 -15.146 6.794 1.00 66.44 288 PHE A CA 1
ATOM 2246 C C . PHE A 1 288 ? 12.519 -15.566 7.067 1.00 66.44 288 PHE A C 1
ATOM 2248 O O . PHE A 1 288 ? 12.954 -16.571 6.509 1.00 66.44 288 PHE A O 1
ATOM 2255 N N . ARG A 1 289 ? 13.272 -14.854 7.921 1.00 67.31 289 ARG A N 1
ATOM 2256 C CA . ARG A 1 289 ? 14.654 -15.230 8.285 1.00 67.31 289 ARG A CA 1
ATOM 2257 C C . ARG A 1 289 ? 14.699 -16.257 9.411 1.00 67.31 289 ARG A C 1
ATOM 2259 O O . ARG A 1 289 ? 15.515 -17.172 9.400 1.00 67.31 289 ARG A O 1
ATOM 2266 N N . THR A 1 290 ? 13.855 -16.058 10.423 1.00 65.44 290 THR A N 1
ATOM 2267 C CA . THR A 1 290 ? 13.902 -16.807 11.688 1.00 65.44 290 THR A CA 1
ATOM 2268 C C . THR A 1 290 ? 12.898 -17.953 11.731 1.00 65.44 290 THR A C 1
ATOM 2270 O O . THR A 1 290 ? 13.049 -18.860 12.548 1.00 65.44 290 THR A O 1
ATOM 2273 N N . GLY A 1 291 ? 11.856 -17.911 10.890 1.00 65.69 291 GLY A N 1
ATOM 2274 C CA . GLY A 1 291 ? 10.711 -18.816 11.003 1.00 65.69 291 GLY A CA 1
ATOM 2275 C C . GLY A 1 291 ? 9.934 -18.624 12.311 1.00 65.69 291 GLY A C 1
ATOM 2276 O O . GLY A 1 291 ? 9.199 -19.522 12.726 1.00 65.69 291 GLY A O 1
ATOM 2277 N N . ALA A 1 292 ? 10.120 -17.485 12.992 1.00 63.28 292 ALA A N 1
ATOM 2278 C CA . ALA A 1 292 ? 9.455 -17.198 14.252 1.00 63.28 292 ALA A CA 1
ATOM 2279 C C . ALA A 1 292 ? 7.925 -17.158 14.063 1.00 63.28 292 ALA A C 1
ATOM 2281 O O . ALA A 1 292 ? 7.443 -16.608 13.068 1.00 63.28 292 ALA A O 1
ATOM 2282 N N . PRO A 1 293 ? 7.133 -17.697 15.012 1.00 63.84 293 PRO A N 1
ATOM 2283 C CA . PRO A 1 293 ? 5.682 -17.572 14.966 1.00 63.84 293 PRO A CA 1
ATOM 2284 C C . PRO A 1 293 ? 5.267 -16.101 14.904 1.00 63.84 293 PRO A C 1
ATOM 2286 O O . PRO A 1 293 ? 5.719 -15.317 15.733 1.00 63.84 293 PRO A O 1
ATOM 2289 N N . ALA A 1 294 ? 4.355 -15.759 13.991 1.00 73.62 294 ALA A N 1
ATOM 2290 C CA . ALA A 1 294 ? 3.834 -14.409 13.737 1.00 73.62 294 ALA A CA 1
ATOM 2291 C C . ALA A 1 294 ? 3.654 -13.527 14.991 1.00 73.62 294 ALA A C 1
ATOM 2293 O O . ALA A 1 294 ? 4.112 -12.385 15.041 1.00 73.62 294 ALA A O 1
ATOM 2294 N N . ARG A 1 295 ? 3.042 -14.105 16.036 1.00 70.69 295 ARG A N 1
ATOM 2295 C CA . ARG A 1 295 ? 2.767 -13.485 17.345 1.00 70.69 295 ARG A CA 1
ATOM 2296 C C . ARG A 1 295 ? 4.003 -13.040 18.148 1.00 70.69 295 ARG A C 1
ATOM 2298 O O . ARG A 1 295 ? 3.832 -12.375 19.155 1.00 70.69 295 ARG A O 1
ATOM 2305 N N . LEU A 1 296 ? 5.204 -13.481 17.771 1.00 67.88 296 LEU A N 1
ATOM 2306 C CA . LEU A 1 296 ? 6.494 -13.157 18.401 1.00 67.88 296 LEU A CA 1
ATOM 2307 C C . LEU A 1 296 ? 7.396 -12.329 17.469 1.00 67.88 296 LEU A C 1
ATOM 2309 O O . LEU A 1 296 ? 8.581 -12.166 17.747 1.00 67.88 296 LEU A O 1
ATOM 2313 N N . SER A 1 297 ? 6.871 -11.859 16.334 1.00 82.44 297 SER A N 1
ATOM 2314 C CA . SER A 1 297 ? 7.604 -10.956 15.451 1.00 82.44 297 SER A CA 1
ATOM 2315 C C . SER A 1 297 ? 7.495 -9.517 15.952 1.00 82.44 297 SER A C 1
ATOM 2317 O O . SER A 1 297 ? 6.424 -9.060 16.358 1.00 82.44 297 SER A O 1
ATOM 2319 N N . SER A 1 298 ? 8.567 -8.744 15.808 1.00 84.00 298 SER A N 1
ATOM 2320 C CA . SER A 1 298 ? 8.520 -7.313 16.121 1.00 84.00 298 SER A CA 1
ATOM 2321 C C . SER A 1 298 ? 7.670 -6.492 15.143 1.00 84.00 298 SER A C 1
ATOM 2323 O O . SER A 1 298 ? 7.356 -5.339 15.422 1.00 84.00 298 SER A O 1
ATOM 2325 N N . ALA A 1 299 ? 7.229 -7.086 14.026 1.00 88.81 299 ALA A N 1
ATOM 2326 C CA . ALA A 1 299 ? 6.186 -6.513 13.177 1.00 88.81 299 ALA A CA 1
ATOM 2327 C C . ALA A 1 299 ? 4.808 -6.549 13.868 1.00 88.81 299 ALA A C 1
ATOM 2329 O O . ALA A 1 299 ? 4.074 -5.562 13.803 1.00 88.81 299 ALA A O 1
ATOM 2330 N N . ARG A 1 300 ? 4.482 -7.641 14.583 1.00 91.25 300 ARG A N 1
ATOM 2331 C CA . ARG A 1 300 ? 3.287 -7.722 15.440 1.00 91.25 300 ARG A CA 1
ATOM 2332 C C . ARG A 1 300 ? 3.410 -6.791 16.647 1.00 91.25 300 ARG A C 1
ATOM 2334 O O . ARG A 1 300 ? 2.470 -6.055 16.911 1.00 91.25 300 ARG A O 1
ATOM 2341 N N . GLU A 1 301 ? 4.558 -6.765 17.330 1.00 90.00 301 GLU A N 1
ATOM 2342 C CA . GLU A 1 301 ? 4.786 -5.858 18.476 1.00 90.00 301 GLU A CA 1
ATOM 2343 C C . GLU A 1 301 ? 4.617 -4.377 18.084 1.00 90.00 301 GLU A C 1
ATOM 2345 O O . GLU A 1 301 ? 4.012 -3.597 18.819 1.00 90.00 301 GLU A O 1
ATOM 2350 N N . LEU A 1 302 ? 5.104 -3.990 16.898 1.00 92.38 302 LEU A N 1
ATOM 2351 C CA . LEU A 1 302 ? 4.935 -2.642 16.353 1.00 92.38 302 LEU A CA 1
ATOM 2352 C C . LEU A 1 302 ? 3.473 -2.335 15.992 1.00 92.38 302 LEU A C 1
ATOM 2354 O O . LEU A 1 302 ? 2.995 -1.246 16.303 1.00 92.38 302 LEU A O 1
ATOM 2358 N N . ALA A 1 303 ? 2.763 -3.269 15.351 1.00 95.06 303 ALA A N 1
ATOM 2359 C CA . ALA A 1 303 ? 1.344 -3.103 15.031 1.00 95.06 303 ALA A CA 1
ATOM 2360 C C . ALA A 1 303 ? 0.488 -2.952 16.299 1.00 95.06 303 ALA A C 1
ATOM 2362 O O . ALA A 1 303 ? -0.344 -2.050 16.374 1.00 95.06 303 ALA A O 1
ATOM 2363 N N . ASP A 1 304 ? 0.753 -3.769 17.317 1.00 95.38 304 ASP A N 1
ATOM 2364 C CA . ASP A 1 304 ? 0.043 -3.754 18.595 1.00 95.38 304 ASP A CA 1
ATOM 2365 C C . ASP A 1 304 ? 0.248 -2.425 19.345 1.00 95.38 304 ASP A C 1
ATOM 2367 O O . ASP A 1 304 ? -0.721 -1.786 19.759 1.00 95.38 304 ASP A O 1
ATOM 2371 N N . ALA A 1 305 ? 1.488 -1.934 19.420 1.00 95.31 305 ALA A N 1
ATOM 2372 C CA . ALA A 1 305 ? 1.799 -0.625 19.996 1.00 95.31 305 ALA A CA 1
ATOM 2373 C C . ALA A 1 305 ? 1.119 0.548 19.251 1.00 95.31 305 ALA A C 1
ATOM 2375 O O . ALA A 1 305 ? 0.598 1.484 19.866 1.00 95.31 305 ALA A O 1
ATOM 2376 N N . ILE A 1 306 ? 1.091 0.494 17.914 1.00 96.81 306 ILE A N 1
ATOM 2377 C CA . ILE A 1 306 ? 0.403 1.478 17.061 1.00 96.81 306 ILE A CA 1
ATOM 2378 C C . ILE A 1 306 ? -1.116 1.429 17.281 1.00 96.81 306 ILE A C 1
ATOM 2380 O O . ILE A 1 306 ? -1.764 2.474 17.349 1.00 96.81 306 ILE A O 1
ATOM 2384 N N . TYR A 1 307 ? -1.696 0.236 17.412 1.00 97.88 307 TYR A N 1
ATOM 2385 C CA . TYR A 1 307 ? -3.114 0.058 17.714 1.00 97.88 307 TYR A CA 1
ATOM 2386 C C . TYR A 1 307 ? -3.477 0.678 19.075 1.00 97.88 307 TYR A C 1
ATOM 2388 O O . TYR A 1 307 ? -4.365 1.533 19.149 1.00 97.88 307 TYR A O 1
ATOM 2396 N N . GLN A 1 308 ? -2.742 0.316 20.133 1.00 97.31 308 GLN A N 1
ATOM 2397 C CA . GLN A 1 308 ? -3.021 0.736 21.512 1.00 97.31 308 GLN A CA 1
ATOM 2398 C C . GLN A 1 308 ? -3.019 2.250 21.692 1.00 97.31 308 GLN A C 1
ATOM 2400 O O . GLN A 1 308 ? -3.916 2.787 22.330 1.00 97.31 308 GLN A O 1
ATOM 2405 N N . VAL A 1 309 ? -2.060 2.969 21.106 1.00 97.88 309 VAL A N 1
ATOM 2406 C CA . VAL A 1 309 ? -1.992 4.436 21.233 1.00 97.88 309 VAL A CA 1
ATOM 2407 C C . VAL A 1 309 ? -3.227 5.130 20.641 1.00 97.88 309 VAL A C 1
ATOM 2409 O O . VAL A 1 309 ? -3.643 6.185 21.131 1.00 97.88 309 VAL A O 1
ATOM 2412 N N . GLN A 1 310 ? -3.849 4.543 19.616 1.00 98.12 310 GLN A N 1
ATOM 2413 C CA . GLN A 1 310 ? -5.061 5.086 18.997 1.00 98.12 310 GLN A CA 1
ATOM 2414 C C . GLN A 1 310 ? -6.324 4.657 19.769 1.00 98.12 310 GLN A C 1
ATOM 2416 O O . GLN A 1 310 ? -7.185 5.500 20.032 1.00 98.12 310 GLN A O 1
ATOM 2421 N N . GLU A 1 311 ? -6.385 3.410 20.251 1.00 98.38 311 GLU A N 1
ATOM 2422 C CA . GLU A 1 311 ? -7.436 2.933 21.165 1.00 98.38 311 GLU A CA 1
ATOM 2423 C C . GLU A 1 311 ? -7.453 3.734 22.478 1.00 98.38 311 GLU A C 1
ATOM 2425 O O . GLU A 1 311 ? -8.500 4.213 22.908 1.00 98.38 311 GLU A O 1
ATOM 2430 N N . ALA A 1 312 ? -6.295 3.983 23.089 1.00 97.94 312 ALA A N 1
ATOM 2431 C CA . ALA A 1 312 ? -6.169 4.792 24.296 1.00 97.94 312 ALA A CA 1
ATOM 2432 C C . ALA A 1 312 ? -6.586 6.252 24.068 1.00 97.94 312 ALA A C 1
ATOM 2434 O O . ALA A 1 312 ? -7.124 6.882 24.980 1.00 97.94 312 ALA A O 1
ATOM 2435 N N . ARG A 1 313 ? -6.420 6.800 22.856 1.00 97.94 313 ARG A N 1
ATOM 2436 C CA . ARG A 1 313 ? -6.948 8.129 22.503 1.00 97.94 313 ARG A CA 1
ATOM 2437 C C . ARG A 1 313 ? -8.472 8.139 22.403 1.00 97.94 313 ARG A C 1
ATOM 2439 O O . ARG A 1 313 ? -9.096 9.097 22.868 1.00 97.94 313 ARG A O 1
ATOM 2446 N N . PHE A 1 314 ? -9.077 7.063 21.908 1.00 98.00 314 PHE A N 1
ATOM 2447 C CA . PHE A 1 314 ? -10.523 6.874 21.979 1.00 98.00 314 PHE A CA 1
ATOM 2448 C C . PHE A 1 314 ? -10.995 6.723 23.433 1.00 98.00 314 PHE A C 1
ATOM 2450 O O . PHE A 1 314 ? -11.782 7.542 23.905 1.00 98.00 314 PHE A O 1
ATOM 2457 N N . MET A 1 315 ? -10.439 5.775 24.187 1.00 97.56 315 MET A N 1
ATOM 2458 C CA . MET A 1 315 ? -10.868 5.447 25.552 1.00 97.56 315 MET A CA 1
ATOM 2459 C C . MET A 1 315 ? -10.619 6.566 26.577 1.00 97.56 315 MET A C 1
ATOM 2461 O O . MET A 1 315 ? -11.433 6.757 27.479 1.00 97.56 315 MET A O 1
ATOM 2465 N N . LYS A 1 316 ? -9.515 7.321 26.459 1.00 97.81 316 LYS A N 1
ATOM 2466 C CA . LYS A 1 316 ? -9.109 8.349 27.441 1.00 97.81 316 LYS A CA 1
ATOM 2467 C C . LYS A 1 316 ? -9.481 9.782 27.025 1.00 97.81 316 LYS A C 1
ATOM 2469 O O . LYS A 1 316 ? -9.407 10.679 27.862 1.00 97.81 316 LYS A O 1
ATOM 2474 N N . GLN A 1 317 ? -9.881 10.027 25.768 1.00 97.12 317 GLN A N 1
ATOM 2475 C CA . GLN A 1 317 ? -10.290 11.365 25.286 1.00 97.12 317 GLN A CA 1
ATOM 2476 C C . GLN A 1 317 ? -11.628 11.413 24.525 1.00 97.12 317 GLN A C 1
ATOM 2478 O O . GLN A 1 317 ? -12.031 12.497 24.104 1.00 97.12 317 GLN A O 1
ATOM 2483 N N . GLY A 1 318 ? -12.298 10.280 24.296 1.00 96.12 318 GLY A N 1
ATOM 2484 C CA . GLY A 1 318 ? -13.490 10.202 23.444 1.00 96.12 318 GLY A CA 1
ATOM 2485 C C . GLY A 1 318 ? -13.211 10.451 21.956 1.00 96.12 318 GLY A C 1
ATOM 2486 O O . GLY A 1 318 ? -14.124 10.812 21.217 1.00 96.12 318 GLY A O 1
ATOM 2487 N N . ARG A 1 319 ? -11.953 10.320 21.506 1.00 96.12 319 ARG A N 1
ATOM 2488 C CA . ARG A 1 319 ? -11.528 10.646 20.135 1.00 96.12 319 ARG A CA 1
ATOM 2489 C C . ARG A 1 319 ? -11.249 9.406 19.293 1.00 96.12 319 ARG A C 1
ATOM 2491 O O . ARG A 1 319 ? -10.182 8.802 19.418 1.00 96.12 319 ARG A O 1
ATOM 2498 N N . LEU A 1 320 ? -12.166 9.093 18.376 1.00 97.38 320 LEU A N 1
ATOM 2499 C CA . LEU A 1 320 ? -11.866 8.215 17.241 1.00 97.38 320 LEU A CA 1
ATOM 2500 C C . LEU A 1 320 ? -10.601 8.720 16.530 1.00 97.38 320 LEU A C 1
ATOM 2502 O O . LEU A 1 320 ? -10.421 9.923 16.348 1.00 97.38 320 LEU A O 1
ATOM 2506 N N . THR A 1 321 ? -9.703 7.796 16.204 1.00 98.12 321 THR A N 1
ATOM 2507 C CA . THR A 1 321 ? -8.348 8.078 15.719 1.00 98.12 321 THR A CA 1
ATOM 2508 C C . THR A 1 321 ? -7.972 6.989 14.714 1.00 98.12 321 THR A C 1
ATOM 2510 O O . THR A 1 321 ? -8.129 5.817 15.017 1.00 98.12 321 THR A O 1
ATOM 2513 N N . ALA A 1 322 ? -7.480 7.337 13.525 1.00 98.06 322 ALA A N 1
ATOM 2514 C CA . ALA A 1 322 ? -6.941 6.350 12.579 1.00 98.06 322 ALA A CA 1
ATOM 2515 C C . ALA A 1 322 ? -5.941 7.040 11.636 1.00 98.06 322 ALA A C 1
ATOM 2517 O O . ALA A 1 322 ? -6.305 7.502 10.556 1.00 98.06 322 ALA A O 1
ATOM 2518 N N . ARG A 1 323 ? -4.695 7.189 12.097 1.00 97.06 323 ARG A N 1
ATOM 2519 C CA . ARG A 1 323 ? -3.658 8.027 11.482 1.00 97.06 323 ARG A CA 1
ATOM 2520 C C . ARG A 1 323 ? -2.786 7.221 10.518 1.00 97.06 323 ARG A C 1
ATOM 2522 O O . ARG A 1 323 ? -2.056 6.311 10.923 1.00 97.06 323 ARG A O 1
ATOM 2529 N N . ASP A 1 324 ? -2.864 7.560 9.238 1.00 97.31 324 ASP A N 1
ATOM 2530 C CA . ASP A 1 324 ? -2.019 7.032 8.163 1.00 97.31 324 ASP A CA 1
ATOM 2531 C C . ASP A 1 324 ? -1.873 8.096 7.059 1.00 97.31 324 ASP A C 1
ATOM 2533 O O . ASP A 1 324 ? -2.812 8.871 6.868 1.00 97.31 324 ASP A O 1
ATOM 2537 N N . PRO A 1 325 ? -0.761 8.162 6.299 1.00 94.75 325 PRO A N 1
ATOM 2538 C CA . PRO A 1 325 ? -0.600 9.171 5.260 1.00 94.75 325 PRO A CA 1
ATOM 2539 C C . PRO A 1 325 ? -1.668 9.059 4.170 1.00 94.75 325 PRO A C 1
ATOM 2541 O O . PRO A 1 325 ? -1.887 7.978 3.622 1.00 94.75 325 PRO A O 1
ATOM 2544 N N . HIS A 1 326 ? -2.338 10.158 3.828 1.00 92.69 326 HIS A N 1
ATOM 2545 C CA . HIS A 1 326 ? -3.488 10.146 2.922 1.00 92.69 326 HIS A CA 1
ATOM 2546 C C . HIS A 1 326 ? -3.552 11.374 2.005 1.00 92.69 326 HIS A C 1
ATOM 2548 O O . HIS A 1 326 ? -2.995 12.434 2.285 1.00 92.69 326 HIS A O 1
ATOM 2554 N N . VAL A 1 327 ? -4.287 11.233 0.901 1.00 94.25 327 VAL A N 1
ATOM 2555 C CA . VAL A 1 327 ? -4.672 12.357 0.034 1.00 94.25 327 VAL A CA 1
ATOM 2556 C C . VAL A 1 327 ? -5.719 13.249 0.714 1.00 94.25 327 VAL A C 1
ATOM 2558 O O . VAL A 1 327 ? -6.407 12.819 1.642 1.00 94.25 327 VAL A O 1
ATOM 2561 N N . MET A 1 328 ? -5.850 14.493 0.263 1.00 95.56 328 MET A N 1
ATOM 2562 C CA . MET A 1 328 ? -6.822 15.463 0.777 1.00 95.56 328 MET A CA 1
ATOM 2563 C C . MET A 1 328 ? -7.611 16.130 -0.350 1.00 95.56 328 MET A C 1
ATOM 2565 O O . MET A 1 328 ? -7.067 16.415 -1.413 1.00 95.56 328 MET A O 1
ATOM 2569 N N . ASP A 1 329 ? -8.877 16.450 -0.087 1.00 95.88 329 ASP A N 1
ATOM 2570 C CA . ASP A 1 329 ? -9.763 17.232 -0.970 1.00 95.88 329 ASP A CA 1
ATOM 2571 C C . ASP A 1 329 ? -9.408 18.733 -1.061 1.00 95.88 329 ASP A C 1
ATOM 2573 O O . ASP A 1 329 ? -10.044 19.491 -1.794 1.00 95.88 329 ASP A O 1
ATOM 2577 N N . ARG A 1 330 ? -8.394 19.169 -0.308 1.00 94.38 330 ARG A N 1
ATOM 2578 C CA . ARG A 1 330 ? -7.931 20.555 -0.166 1.00 94.38 330 ARG A CA 1
ATOM 2579 C C . ARG A 1 330 ? -6.408 20.595 0.040 1.00 94.38 330 ARG A C 1
ATOM 2581 O O . ARG A 1 330 ? -5.837 19.580 0.444 1.00 94.38 330 ARG A O 1
ATOM 2588 N N . PRO A 1 331 ? -5.728 21.739 -0.179 1.00 92.44 331 PRO A N 1
ATOM 2589 C CA . PRO A 1 331 ? -4.305 21.887 0.137 1.00 92.44 331 PRO A CA 1
ATOM 2590 C C . PRO A 1 331 ? -3.986 21.461 1.586 1.00 92.44 331 PRO A C 1
ATOM 2592 O O . PRO A 1 331 ? -4.772 21.788 2.477 1.00 92.44 331 PRO A O 1
ATOM 2595 N N . PRO A 1 332 ? -2.856 20.773 1.855 1.00 93.00 332 PRO A N 1
ATOM 2596 C CA . PRO A 1 332 ? -1.740 20.463 0.949 1.00 93.00 332 PRO A CA 1
ATOM 2597 C C . PRO A 1 332 ? -1.951 19.292 -0.039 1.00 93.00 332 PRO A C 1
ATOM 2599 O O . PRO A 1 332 ? -0.991 18.894 -0.691 1.00 93.00 332 PRO A O 1
ATOM 2602 N N . TYR A 1 333 ? -3.164 18.740 -0.179 1.00 93.56 333 TYR A N 1
ATOM 2603 C CA . TYR A 1 333 ? -3.529 17.595 -1.044 1.00 93.56 333 TYR A CA 1
ATOM 2604 C C . TYR A 1 333 ? -2.893 16.240 -0.684 1.00 93.56 333 TYR A C 1
ATOM 2606 O O . TYR A 1 333 ? -3.416 15.202 -1.088 1.00 93.56 333 TYR A O 1
ATOM 2614 N N . TYR A 1 334 ? -1.832 16.224 0.121 1.00 93.81 334 TYR A N 1
ATOM 2615 C CA . TYR A 1 334 ? -1.257 15.034 0.742 1.00 93.81 334 TYR A CA 1
ATOM 2616 C C . TYR A 1 334 ? -0.794 15.349 2.167 1.00 93.81 334 TYR A C 1
ATOM 2618 O O . TYR A 1 334 ? -0.126 16.361 2.398 1.00 93.81 334 TYR A O 1
ATOM 2626 N N . LEU A 1 335 ? -1.133 14.462 3.100 1.00 94.56 335 LEU A N 1
ATOM 2627 C CA . LEU A 1 335 ? -0.826 14.561 4.521 1.00 94.56 335 LEU A CA 1
ATOM 2628 C C . LEU A 1 335 ? -0.027 13.336 4.964 1.00 94.56 335 LEU A C 1
ATOM 2630 O O . LEU A 1 335 ? -0.408 12.207 4.665 1.00 94.56 335 LEU A O 1
ATOM 2634 N N . ILE A 1 336 ? 1.045 13.548 5.721 1.00 95.12 336 ILE A N 1
ATOM 2635 C CA . ILE A 1 336 ? 1.706 12.509 6.514 1.00 95.12 336 ILE A CA 1
ATOM 2636 C C . ILE A 1 336 ? 1.075 12.583 7.901 1.00 95.12 336 ILE A C 1
ATOM 2638 O O . ILE A 1 336 ? 1.525 13.348 8.757 1.00 95.12 336 ILE A O 1
ATOM 2642 N N . ASP A 1 337 ? -0.024 11.852 8.090 1.00 96.25 337 ASP A N 1
ATOM 2643 C CA . ASP A 1 337 ? -0.768 11.880 9.346 1.00 96.25 337 ASP A CA 1
ATOM 2644 C C . ASP A 1 337 ? -0.278 10.779 10.294 1.00 96.25 337 ASP A C 1
ATOM 2646 O O . ASP A 1 337 ? -0.259 9.602 9.927 1.00 96.25 337 ASP A O 1
ATOM 2650 N N . SER A 1 338 ? 0.178 11.164 11.491 1.00 96.56 338 SER A N 1
ATOM 2651 C CA . SER A 1 338 ? 1.000 10.303 12.351 1.00 96.56 338 SER A CA 1
ATOM 2652 C C . SER A 1 338 ? 0.506 10.223 13.796 1.00 96.56 338 SER A C 1
ATOM 2654 O O . SER A 1 338 ? -0.138 11.134 14.315 1.00 96.56 338 SER A O 1
ATOM 2656 N N . LEU A 1 339 ? 0.853 9.125 14.467 1.00 97.25 339 LEU A N 1
ATOM 2657 C CA . LEU A 1 339 ? 0.704 8.945 15.912 1.00 97.25 339 LEU A CA 1
ATOM 2658 C C . LEU A 1 339 ? 1.801 9.708 16.676 1.00 97.25 339 LEU A C 1
ATOM 2660 O O . LEU A 1 339 ? 1.599 10.130 17.814 1.00 97.25 339 LEU A O 1
ATOM 2664 N N . TYR A 1 340 ? 2.962 9.882 16.045 1.00 96.12 340 TYR A N 1
ATOM 2665 C CA . TYR A 1 340 ? 4.139 10.574 16.562 1.00 96.12 340 TYR A CA 1
ATOM 2666 C C . TYR A 1 340 ? 5.081 10.919 15.405 1.00 96.12 340 TYR A C 1
ATOM 2668 O O . TYR A 1 340 ? 5.332 10.055 14.568 1.00 96.12 340 TYR A O 1
ATOM 2676 N N . ALA A 1 341 ? 5.677 12.111 15.399 1.00 93.56 341 ALA A N 1
ATOM 2677 C CA . ALA A 1 341 ? 6.871 12.397 14.601 1.00 93.56 341 ALA A CA 1
ATOM 2678 C C . ALA A 1 341 ? 7.761 13.433 15.303 1.00 93.56 341 ALA A C 1
ATOM 2680 O O . ALA A 1 341 ? 7.256 14.382 15.902 1.00 93.56 341 ALA A O 1
ATOM 2681 N N . ASP A 1 342 ? 9.085 13.256 15.223 1.00 87.06 342 ASP A N 1
ATOM 2682 C CA . ASP A 1 342 ? 10.104 14.229 15.664 1.00 87.06 342 ASP A CA 1
ATOM 2683 C C . ASP A 1 342 ? 9.871 14.831 17.074 1.00 87.06 342 ASP A C 1
ATOM 2685 O O . ASP A 1 342 ? 10.096 16.017 17.314 1.00 87.06 342 ASP A O 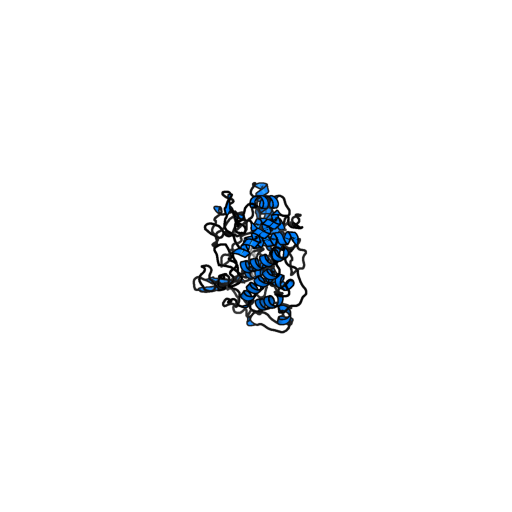1
ATOM 2689 N N . GLY A 1 343 ? 9.407 14.011 18.024 1.00 89.31 343 GLY A N 1
ATOM 2690 C CA . GLY A 1 343 ? 9.126 14.425 19.406 1.00 89.31 343 GLY A CA 1
ATOM 2691 C C . GLY A 1 343 ? 7.681 14.846 19.697 1.00 89.31 343 GLY A C 1
ATOM 2692 O O . GLY A 1 343 ? 7.359 15.072 20.861 1.00 89.31 343 GLY A O 1
ATOM 2693 N N . ILE A 1 344 ? 6.803 14.927 18.691 1.00 94.38 344 ILE A N 1
ATOM 2694 C CA . ILE A 1 344 ? 5.436 15.453 18.822 1.00 94.38 344 ILE A CA 1
ATOM 2695 C C . ILE A 1 344 ? 4.396 14.333 18.600 1.00 94.38 344 ILE A C 1
ATOM 2697 O O . ILE A 1 344 ? 4.268 13.838 17.478 1.00 94.38 344 ILE A O 1
ATOM 2701 N N . PRO A 1 345 ? 3.620 13.936 19.630 1.00 96.12 345 PRO A N 1
ATOM 2702 C CA . PRO A 1 345 ? 2.471 13.038 19.482 1.00 96.12 345 PRO A CA 1
ATOM 2703 C C . PRO A 1 345 ? 1.339 13.637 18.631 1.00 96.12 345 PRO A C 1
ATOM 2705 O O . PRO A 1 345 ? 1.048 14.829 18.728 1.00 96.12 345 PRO A O 1
ATOM 2708 N N . PHE A 1 346 ? 0.660 12.789 17.855 1.00 96.56 346 PHE A N 1
ATOM 2709 C CA . PHE A 1 346 ? -0.503 13.100 17.006 1.00 96.56 346 PHE A CA 1
ATOM 2710 C C . PHE A 1 346 ? -0.322 14.291 16.044 1.00 96.56 346 PHE A C 1
ATOM 2712 O O . PHE A 1 346 ? -1.280 15.009 15.736 1.00 96.56 346 PHE A O 1
ATOM 2719 N N . VAL A 1 347 ? 0.911 14.506 15.575 1.00 96.56 347 VAL A N 1
ATOM 2720 C CA . VAL A 1 347 ? 1.262 15.560 14.616 1.00 96.56 347 VAL A CA 1
ATOM 2721 C C . VAL A 1 347 ? 0.921 15.141 13.183 1.00 96.56 347 VAL A C 1
ATOM 2723 O O . VAL A 1 347 ? 1.176 14.008 12.769 1.00 96.56 347 VAL A O 1
ATOM 2726 N N . SER A 1 348 ? 0.380 16.080 12.413 1.00 96.50 348 SER A N 1
ATOM 2727 C CA . SER A 1 348 ? 0.097 15.914 10.985 1.00 96.50 348 SER A CA 1
ATOM 2728 C C . SER A 1 348 ? 1.055 16.801 10.198 1.00 96.50 348 SER A C 1
ATOM 2730 O O . SER A 1 348 ? 1.166 17.993 10.495 1.00 96.50 348 SER A O 1
ATOM 2732 N N . LEU A 1 349 ? 1.769 16.240 9.222 1.00 95.19 349 LEU A N 1
ATOM 2733 C CA . LEU A 1 349 ? 2.835 16.932 8.489 1.00 95.19 349 LEU A CA 1
ATOM 2734 C C . LEU A 1 349 ? 2.518 17.045 6.990 1.00 95.19 349 LEU A C 1
ATOM 2736 O O . LEU A 1 349 ? 1.937 16.134 6.402 1.00 95.19 349 LEU A O 1
ATOM 2740 N N . ASP A 1 350 ? 2.925 18.144 6.352 1.00 92.38 350 ASP A N 1
ATOM 2741 C CA . ASP A 1 350 ? 2.857 18.285 4.893 1.00 92.38 350 ASP A CA 1
ATOM 2742 C C . ASP A 1 350 ? 3.935 17.438 4.180 1.00 92.38 350 ASP A C 1
ATOM 2744 O O . ASP A 1 350 ? 4.836 16.865 4.799 1.00 92.38 350 ASP A O 1
ATOM 2748 N N . GLY A 1 351 ? 3.896 17.410 2.843 1.00 85.00 351 GLY A N 1
ATOM 2749 C CA . GLY A 1 351 ? 4.893 16.733 2.000 1.00 85.00 351 GLY A CA 1
ATOM 2750 C C . GLY A 1 351 ? 6.322 17.315 2.019 1.00 85.00 351 GLY A C 1
ATOM 2751 O O . GLY A 1 351 ? 7.122 16.935 1.157 1.00 85.00 351 GLY A O 1
ATOM 2752 N N . ASN A 1 352 ? 6.624 18.227 2.953 1.00 84.44 352 ASN A N 1
ATOM 2753 C CA . ASN A 1 352 ? 7.941 18.795 3.260 1.00 84.44 352 ASN A CA 1
ATOM 2754 C C . ASN A 1 352 ? 8.334 18.617 4.749 1.00 84.44 352 ASN A C 1
ATOM 2756 O O . ASN A 1 352 ? 9.457 18.953 5.126 1.00 84.44 352 ASN A O 1
ATOM 2760 N N . GLY A 1 353 ? 7.439 18.100 5.603 1.00 88.50 353 GLY A N 1
ATOM 2761 C CA . GLY A 1 353 ? 7.655 17.943 7.045 1.00 88.50 353 GLY A CA 1
ATOM 2762 C C . GLY A 1 353 ? 7.249 19.143 7.915 1.00 88.50 353 GLY A C 1
ATOM 2763 O O . GLY A 1 353 ? 7.706 19.226 9.057 1.00 88.50 353 GLY A O 1
ATOM 2764 N N . ASN A 1 354 ? 6.421 20.065 7.408 1.00 91.50 354 ASN A N 1
ATOM 2765 C CA . ASN A 1 354 ? 5.860 21.192 8.164 1.00 91.50 354 ASN A CA 1
ATOM 2766 C C . ASN A 1 354 ? 4.585 20.775 8.930 1.00 91.50 354 ASN A C 1
ATOM 2768 O O . ASN A 1 354 ? 3.711 20.157 8.320 1.00 91.50 354 ASN A O 1
ATOM 2772 N N . PRO A 1 355 ? 4.407 21.151 10.214 1.00 94.06 355 PRO A N 1
ATOM 2773 C CA . PRO A 1 355 ? 3.176 20.880 10.960 1.00 94.06 355 PRO A CA 1
ATOM 2774 C C . PRO A 1 355 ? 1.932 21.578 10.396 1.00 94.06 355 PRO A C 1
ATOM 2776 O O . PRO A 1 355 ? 1.901 22.796 10.229 1.00 94.06 355 PRO A O 1
ATOM 2779 N N . VAL A 1 356 ? 0.881 20.790 10.175 1.00 95.62 356 VAL A N 1
ATOM 2780 C CA . VAL A 1 356 ? -0.425 21.190 9.625 1.00 95.62 356 VAL A CA 1
ATOM 2781 C C . VAL A 1 356 ? -1.566 20.470 10.366 1.00 95.62 356 VAL A C 1
ATOM 2783 O O . VAL A 1 356 ? -2.516 19.991 9.761 1.00 95.62 356 VAL A O 1
ATOM 2786 N N . ASN A 1 357 ? -1.478 20.393 11.700 1.00 94.75 357 ASN A N 1
ATOM 2787 C CA . ASN A 1 357 ? -2.377 19.616 12.579 1.00 94.75 357 ASN A CA 1
ATOM 2788 C C . ASN A 1 357 ? -3.887 19.894 12.407 1.00 94.75 357 ASN A C 1
ATOM 2790 O O . ASN A 1 357 ? -4.705 19.051 12.758 1.00 94.75 357 ASN A O 1
ATOM 2794 N N . ASP A 1 358 ? -4.267 21.051 11.860 1.00 94.25 358 ASP A N 1
ATOM 2795 C CA . ASP A 1 358 ? -5.653 21.375 11.491 1.00 94.25 358 ASP A CA 1
ATOM 2796 C C . ASP A 1 358 ? -6.228 20.468 10.381 1.00 94.25 358 ASP A C 1
ATOM 2798 O O . ASP A 1 358 ? -7.446 20.406 10.221 1.00 94.25 358 ASP A O 1
ATOM 2802 N N . ALA A 1 359 ? -5.366 19.786 9.619 1.00 95.31 359 ALA A N 1
ATOM 2803 C CA . ALA A 1 359 ? -5.716 18.844 8.557 1.00 95.31 359 ALA A CA 1
ATOM 2804 C C . ALA A 1 359 ? -5.834 17.381 9.029 1.00 95.31 359 ALA A C 1
ATOM 2806 O O . ALA A 1 359 ? -6.138 16.519 8.209 1.00 95.31 359 ALA A O 1
ATOM 2807 N N . ALA A 1 360 ? -5.593 17.101 10.316 1.00 96.88 360 ALA A N 1
ATOM 2808 C CA . ALA A 1 360 ? -5.687 15.766 10.910 1.00 96.88 360 ALA A CA 1
ATOM 2809 C C . ALA A 1 360 ? -7.017 15.065 10.590 1.00 96.88 360 ALA A C 1
ATOM 2811 O O . ALA A 1 360 ? -8.077 15.693 10.679 1.00 96.88 360 ALA A O 1
ATOM 2812 N N . ALA A 1 361 ? -6.983 13.764 10.295 1.00 96.75 361 ALA A N 1
ATOM 2813 C CA . ALA A 1 361 ? -8.176 13.000 9.934 1.00 96.75 361 ALA A CA 1
ATOM 2814 C C . ALA A 1 361 ? -8.231 11.596 10.558 1.00 96.75 361 ALA A C 1
ATOM 2816 O O . ALA A 1 361 ? -7.229 10.999 10.947 1.00 96.75 361 ALA A O 1
ATOM 2817 N N . VAL A 1 362 ? -9.442 11.041 10.609 1.00 98.00 362 VAL A N 1
ATOM 2818 C CA . VAL A 1 362 ? -9.674 9.608 10.819 1.00 98.00 362 VAL A CA 1
ATOM 2819 C C . VAL A 1 362 ? -9.713 8.958 9.439 1.00 98.00 362 VAL A C 1
ATOM 2821 O O . VAL A 1 362 ? -10.682 9.139 8.702 1.00 98.00 362 VAL A O 1
ATOM 2824 N N . SER A 1 363 ? -8.642 8.258 9.052 1.00 98.25 363 SER A N 1
ATOM 2825 C CA . SER A 1 363 ? -8.498 7.718 7.698 1.00 98.25 363 SER A CA 1
ATOM 2826 C C . SER A 1 363 ? -9.226 6.386 7.508 1.00 98.25 363 SER A C 1
ATOM 2828 O O . SER A 1 363 ? -9.013 5.431 8.259 1.00 98.25 363 SER A O 1
ATOM 2830 N N . THR A 1 364 ? -10.029 6.294 6.444 1.00 98.38 364 THR A N 1
ATOM 2831 C CA . THR A 1 364 ? -10.879 5.133 6.139 1.00 98.38 364 THR A CA 1
ATOM 2832 C C . THR A 1 364 ? -10.073 3.839 6.012 1.00 98.38 364 THR A C 1
ATOM 2834 O O . THR A 1 364 ? -10.369 2.849 6.676 1.00 98.38 364 THR A O 1
ATOM 2837 N N . LYS A 1 365 ? -8.993 3.851 5.222 1.00 97.62 365 LYS A N 1
ATOM 2838 C CA . LYS A 1 365 ? -8.110 2.684 5.040 1.00 97.62 365 LYS A CA 1
ATOM 2839 C C . LYS A 1 365 ? -7.404 2.247 6.327 1.00 97.62 365 LYS A C 1
ATOM 2841 O O . LYS A 1 365 ? -7.240 1.055 6.554 1.00 97.62 365 LYS A O 1
ATOM 2846 N N . ALA A 1 366 ? -7.021 3.196 7.184 1.00 98.38 366 ALA A N 1
ATOM 2847 C CA . ALA A 1 366 ? -6.351 2.907 8.450 1.00 98.38 366 ALA A CA 1
ATOM 2848 C C . ALA A 1 366 ? -7.312 2.228 9.435 1.00 98.38 366 ALA A C 1
ATOM 2850 O O . ALA A 1 366 ? -6.938 1.265 10.102 1.00 98.38 366 ALA A O 1
ATOM 2851 N N . ALA A 1 367 ? -8.567 2.685 9.467 1.00 98.56 367 ALA A N 1
ATOM 2852 C CA . ALA A 1 367 ? -9.630 2.046 10.226 1.00 98.56 367 ALA A CA 1
ATOM 2853 C C . ALA A 1 367 ? -9.929 0.625 9.728 1.00 98.56 367 ALA A C 1
ATOM 2855 O O . ALA A 1 367 ? -9.931 -0.286 10.547 1.00 98.56 367 ALA A O 1
ATOM 2856 N N . TYR A 1 368 ? -10.102 0.402 8.417 1.00 98.56 368 TYR A N 1
ATOM 2857 C CA . TYR A 1 368 ? -10.330 -0.947 7.873 1.00 98.56 368 TYR A CA 1
ATOM 2858 C C . TYR A 1 368 ? -9.143 -1.896 8.112 1.00 98.56 368 TYR A C 1
ATOM 2860 O O . TYR A 1 368 ? -9.354 -3.044 8.503 1.00 98.56 368 TYR A O 1
ATOM 2868 N N . ALA A 1 369 ? -7.901 -1.421 7.967 1.00 98.38 369 ALA A N 1
ATOM 2869 C CA . ALA A 1 369 ? -6.708 -2.221 8.248 1.00 98.38 369 ALA A CA 1
ATOM 2870 C C . ALA A 1 369 ? -6.597 -2.625 9.730 1.00 98.38 369 ALA A C 1
ATOM 2872 O O . ALA A 1 369 ? -6.271 -3.773 10.031 1.00 98.38 369 ALA A O 1
ATOM 2873 N N . MET A 1 370 ? -6.909 -1.716 10.664 1.00 98.38 370 MET A N 1
ATOM 2874 C CA . MET A 1 370 ? -7.011 -2.066 12.087 1.00 98.38 370 MET A CA 1
ATOM 2875 C C . MET A 1 370 ? -8.194 -2.996 12.359 1.00 98.38 370 MET A C 1
ATOM 2877 O O . MET A 1 370 ? -8.042 -3.971 13.079 1.00 98.38 370 MET A O 1
ATOM 2881 N N . TRP A 1 371 ? -9.359 -2.735 11.774 1.00 98.44 371 TRP A N 1
ATOM 2882 C CA . TRP A 1 371 ? -10.574 -3.517 11.991 1.00 98.44 371 TRP A CA 1
ATOM 2883 C C . TRP A 1 371 ? -10.423 -4.983 11.578 1.00 98.44 371 TRP A C 1
ATOM 2885 O O . TRP A 1 371 ? -10.853 -5.858 12.323 1.00 98.44 371 TRP A O 1
ATOM 2895 N N . ALA A 1 372 ? -9.746 -5.272 10.465 1.00 98.31 372 ALA A N 1
ATOM 2896 C CA . ALA A 1 372 ? -9.455 -6.647 10.065 1.00 98.31 372 ALA A CA 1
ATOM 2897 C C . ALA A 1 372 ? -8.471 -7.350 11.022 1.00 98.31 372 ALA A C 1
ATOM 2899 O O . ALA A 1 372 ? -8.647 -8.526 11.338 1.00 98.31 372 ALA A O 1
ATOM 2900 N N . LEU A 1 373 ? -7.455 -6.636 11.520 1.00 97.44 373 LEU A N 1
ATOM 2901 C CA . LEU A 1 373 ? -6.420 -7.205 12.392 1.00 97.44 373 LEU A CA 1
ATOM 2902 C C . LEU A 1 373 ? -6.805 -7.274 13.878 1.00 97.44 373 LEU A C 1
ATOM 2904 O O . LEU A 1 373 ? -6.214 -8.079 14.599 1.00 97.44 373 LEU A O 1
ATOM 2908 N N . TYR A 1 374 ? -7.783 -6.480 14.319 1.00 97.50 374 TYR A N 1
ATOM 2909 C CA . TYR A 1 374 ? -8.183 -6.334 15.719 1.00 97.50 374 TYR A CA 1
ATOM 2910 C C . TYR A 1 374 ? -9.712 -6.345 15.856 1.00 97.50 374 TYR A C 1
ATOM 2912 O O . TYR A 1 374 ? -10.382 -5.341 15.589 1.00 97.50 374 TYR A O 1
ATOM 2920 N N . ASP A 1 375 ? -10.264 -7.477 16.298 1.00 97.69 375 ASP A N 1
ATOM 2921 C CA . ASP A 1 375 ? -11.684 -7.623 16.625 1.00 97.69 375 ASP A CA 1
ATOM 2922 C C . ASP A 1 375 ? -11.985 -6.936 17.968 1.00 97.69 375 ASP A C 1
ATOM 2924 O O . ASP A 1 375 ? -11.698 -7.472 19.042 1.00 97.69 375 ASP A O 1
ATOM 2928 N N . SER A 1 376 ? -12.473 -5.691 17.924 1.00 97.50 376 SER A N 1
ATOM 2929 C CA . SER A 1 376 ? -12.701 -4.887 19.126 1.00 97.50 376 SER A CA 1
ATOM 2930 C C . SER A 1 376 ? -13.823 -3.849 18.967 1.00 97.50 376 SER A C 1
ATOM 2932 O O . SER A 1 376 ? -14.022 -3.310 17.873 1.00 97.50 376 SER A O 1
ATOM 2934 N N . PRO A 1 377 ? -14.486 -3.448 20.075 1.00 97.75 377 PRO A N 1
ATOM 2935 C CA . PRO A 1 377 ? -15.494 -2.383 20.057 1.00 97.75 377 PRO A CA 1
ATOM 2936 C C . PRO A 1 377 ? -14.969 -1.029 19.558 1.00 97.75 377 PRO A C 1
ATOM 2938 O O . PRO A 1 377 ? -15.746 -0.200 19.091 1.00 97.75 377 PRO A O 1
ATOM 2941 N N . TYR A 1 378 ? -13.660 -0.785 19.663 1.00 98.44 378 TYR A N 1
ATOM 2942 C CA . TYR A 1 378 ? -13.030 0.432 19.158 1.00 98.44 378 TYR A CA 1
ATOM 2943 C C . TYR A 1 378 ? -12.907 0.412 17.627 1.00 98.44 378 TYR A C 1
ATOM 2945 O O . TYR A 1 378 ? -13.190 1.426 16.984 1.00 98.44 378 TYR A O 1
ATOM 2953 N N . THR A 1 379 ? -12.559 -0.729 17.018 1.00 98.38 379 THR A N 1
ATOM 2954 C CA . THR A 1 379 ? -12.532 -0.820 15.552 1.00 98.38 379 THR A CA 1
ATOM 2955 C C . THR A 1 379 ? -13.934 -0.885 14.953 1.00 98.38 379 THR A C 1
ATOM 2957 O O . THR A 1 379 ? -14.149 -0.300 13.895 1.00 98.38 379 THR A O 1
ATOM 2960 N N . ASP A 1 380 ? -14.913 -1.477 15.645 1.00 98.12 380 ASP A N 1
ATOM 2961 C CA . ASP A 1 380 ? -16.325 -1.380 15.246 1.00 98.12 380 ASP A CA 1
ATOM 2962 C C . ASP A 1 380 ? -16.819 0.078 15.266 1.00 98.12 380 ASP A C 1
ATOM 2964 O O . ASP A 1 380 ? -17.389 0.540 14.279 1.00 98.12 380 ASP A O 1
ATOM 2968 N N . ALA A 1 381 ? -16.516 0.848 16.321 1.00 98.38 381 ALA A N 1
ATOM 2969 C CA . ALA A 1 381 ? -16.881 2.268 16.405 1.00 98.38 381 ALA A CA 1
ATOM 2970 C C . ALA A 1 381 ? -16.214 3.141 15.318 1.00 98.38 381 ALA A C 1
ATOM 2972 O O . ALA A 1 381 ? -16.794 4.137 14.878 1.00 98.38 381 ALA A O 1
ATOM 2973 N N . LEU A 1 382 ? -15.012 2.772 14.855 1.00 98.31 382 LEU A N 1
ATOM 2974 C CA . LEU A 1 382 ? -14.382 3.406 13.692 1.00 98.31 382 LEU A CA 1
ATOM 2975 C C . LEU A 1 382 ? -15.155 3.112 12.397 1.00 98.31 382 LEU A C 1
ATOM 2977 O O . LEU A 1 382 ? -15.438 4.043 11.644 1.00 98.31 382 LEU A O 1
ATOM 2981 N N . ILE A 1 383 ? -15.509 1.849 12.132 1.00 97.75 383 ILE A N 1
ATOM 2982 C CA . ILE A 1 383 ? -16.239 1.470 10.910 1.00 97.75 383 ILE A CA 1
ATOM 2983 C C . ILE A 1 383 ? -17.676 2.009 10.914 1.00 97.75 383 ILE A C 1
ATOM 2985 O O . ILE A 1 383 ? -18.140 2.484 9.879 1.00 97.75 383 ILE A O 1
ATOM 2989 N N . GLU A 1 384 ? -18.358 2.044 12.064 1.00 97.25 384 GLU A N 1
ATOM 2990 C CA . GLU A 1 384 ? -19.681 2.668 12.202 1.00 97.25 384 GLU A CA 1
ATOM 2991 C C . GLU A 1 384 ? -19.637 4.152 11.797 1.00 97.25 384 GLU A C 1
ATOM 2993 O O . GLU A 1 384 ? -20.399 4.580 10.925 1.00 97.25 384 GLU A O 1
ATOM 2998 N N . ALA A 1 385 ? -18.689 4.922 12.344 1.00 97.06 385 ALA A N 1
ATOM 2999 C CA . ALA A 1 385 ? -18.509 6.341 12.022 1.00 97.06 385 ALA A CA 1
ATOM 3000 C C . ALA A 1 385 ? -18.089 6.598 10.560 1.00 97.06 385 ALA A C 1
ATOM 3002 O O . ALA A 1 385 ? -18.348 7.674 10.017 1.00 97.06 385 ALA A O 1
ATOM 3003 N N . LEU A 1 386 ? -17.448 5.618 9.917 1.00 95.69 386 LEU A N 1
ATOM 3004 C CA . LEU A 1 386 ? -17.029 5.680 8.516 1.00 95.69 386 LEU A CA 1
ATOM 3005 C C . LEU A 1 386 ? -18.068 5.119 7.536 1.00 95.69 386 LEU A C 1
ATOM 3007 O O . LEU A 1 386 ? -17.912 5.318 6.335 1.00 95.69 386 LEU A O 1
ATOM 3011 N N . SER A 1 387 ? -19.144 4.479 7.999 1.00 90.38 387 SER A N 1
ATOM 3012 C CA . SER A 1 387 ? -20.131 3.810 7.135 1.00 90.38 387 SER A CA 1
ATOM 3013 C C . SER A 1 387 ? -20.732 4.647 5.979 1.00 90.38 387 SER A C 1
ATOM 3015 O O . SER A 1 387 ? -20.966 4.055 4.925 1.00 90.38 387 SER A O 1
ATOM 3017 N N . PRO A 1 388 ? -20.928 5.987 6.056 1.00 88.75 388 PRO A N 1
ATOM 3018 C CA . PRO A 1 388 ? -21.427 6.780 4.924 1.00 88.75 388 PRO A CA 1
ATOM 3019 C C . PRO A 1 388 ? -20.321 7.343 4.002 1.00 88.75 388 PRO A C 1
ATOM 3021 O O . PRO A 1 388 ? -20.603 8.197 3.161 1.00 88.75 388 PRO A O 1
ATOM 3024 N N . MET A 1 389 ? -19.053 6.947 4.167 1.00 92.31 389 MET A N 1
ATOM 3025 C CA . MET A 1 389 ? -17.898 7.617 3.543 1.00 92.31 389 MET A CA 1
ATOM 3026 C C . MET A 1 389 ? -17.577 7.130 2.119 1.00 92.31 389 MET A C 1
ATOM 3028 O O . MET A 1 389 ? -16.422 6.845 1.802 1.00 92.31 389 MET A O 1
ATOM 3032 N N . PHE A 1 390 ? -18.571 7.070 1.232 1.00 93.88 390 PHE A N 1
ATOM 3033 C CA . PHE A 1 390 ? -18.395 6.602 -0.147 1.00 93.88 390 PHE A CA 1
ATOM 3034 C C . PHE A 1 390 ? -19.066 7.493 -1.209 1.00 93.88 390 PHE A C 1
ATOM 3036 O O . PHE A 1 390 ? -19.997 8.246 -0.924 1.00 93.88 390 PHE A O 1
ATOM 3043 N N . ASP A 1 391 ? -18.553 7.426 -2.441 1.00 94.44 391 ASP A N 1
ATOM 3044 C CA . ASP A 1 391 ? -19.006 8.220 -3.593 1.00 94.44 391 ASP A CA 1
ATOM 3045 C C . ASP A 1 391 ? -20.119 7.513 -4.382 1.00 94.44 391 ASP A C 1
ATOM 3047 O O . ASP A 1 391 ? -20.042 6.308 -4.616 1.00 94.44 391 ASP A O 1
ATOM 3051 N N . GLU A 1 392 ? -21.125 8.246 -4.867 1.00 90.69 392 GLU A N 1
ATOM 3052 C CA . GLU A 1 392 ? -22.270 7.647 -5.585 1.00 90.69 392 GLU A CA 1
ATOM 3053 C C . GLU A 1 392 ? -21.866 6.977 -6.916 1.00 90.69 392 GLU A C 1
ATOM 3055 O O . GLU A 1 392 ? -22.578 6.114 -7.425 1.00 90.69 392 GLU A O 1
ATOM 3060 N N . TYR A 1 393 ? -20.686 7.325 -7.443 1.00 88.06 393 TYR A N 1
ATOM 3061 C CA . TYR A 1 393 ? -20.093 6.768 -8.662 1.00 88.06 393 TYR A CA 1
ATOM 3062 C C . TYR A 1 393 ? -19.013 5.695 -8.407 1.00 88.06 393 TYR A C 1
ATOM 3064 O O . TYR A 1 393 ? -18.326 5.303 -9.349 1.00 88.06 393 TYR A O 1
ATOM 3072 N N . GLY A 1 394 ? -18.825 5.232 -7.165 1.00 90.81 394 GLY A N 1
ATOM 3073 C CA . GLY A 1 394 ? -17.892 4.149 -6.818 1.00 90.81 394 GLY A CA 1
ATOM 3074 C C . GLY A 1 394 ? -16.596 4.600 -6.129 1.00 90.81 394 GLY A C 1
ATOM 3075 O O . GLY A 1 394 ? -15.973 5.592 -6.495 1.00 90.81 394 GLY A O 1
ATOM 3076 N N . GLY A 1 395 ? -16.132 3.832 -5.150 1.00 96.81 395 GLY A N 1
ATOM 3077 C CA . GLY A 1 395 ? -14.969 4.122 -4.312 1.00 96.81 395 GLY A CA 1
ATOM 3078 C C . GLY A 1 395 ? -15.299 4.836 -2.994 1.00 96.81 395 GLY A C 1
ATOM 3079 O O . GLY A 1 395 ? -16.370 5.422 -2.816 1.00 96.81 395 GLY A O 1
ATOM 3080 N N . TRP A 1 396 ? -14.351 4.768 -2.062 1.00 98.00 396 TRP A N 1
ATOM 3081 C CA . TRP A 1 396 ? -14.422 5.327 -0.711 1.00 98.00 396 TRP A CA 1
ATOM 3082 C C . TRP A 1 396 ? -13.665 6.654 -0.578 1.00 98.00 396 TRP A C 1
ATOM 3084 O O . TRP A 1 396 ? -12.570 6.818 -1.123 1.00 98.00 396 TRP A O 1
ATOM 3094 N N . PHE A 1 397 ? -14.237 7.586 0.186 1.00 98.31 397 PHE A N 1
ATOM 3095 C CA . PHE A 1 397 ? -13.576 8.818 0.615 1.00 98.31 397 PHE A CA 1
ATOM 3096 C C . PHE A 1 397 ? -12.460 8.507 1.625 1.00 98.31 397 PHE A C 1
ATOM 3098 O O . PHE A 1 397 ? -12.543 7.550 2.396 1.00 98.31 397 PHE A O 1
ATOM 3105 N N . ALA A 1 398 ? -11.420 9.340 1.651 1.00 97.31 398 ALA A N 1
ATOM 3106 C CA . ALA A 1 398 ? -10.210 9.114 2.441 1.00 97.31 398 ALA A CA 1
ATOM 3107 C C . ALA A 1 398 ? -10.416 9.185 3.968 1.00 97.31 398 ALA A C 1
ATOM 3109 O O . ALA A 1 398 ? -9.565 8.680 4.707 1.00 97.31 398 ALA A O 1
ATOM 3110 N N . GLY A 1 399 ? -11.511 9.797 4.438 1.00 97.31 399 GLY A N 1
ATOM 3111 C CA . GLY A 1 399 ? -11.883 9.870 5.854 1.00 97.31 399 GLY A CA 1
ATOM 3112 C C . GLY A 1 399 ? -12.718 11.105 6.201 1.00 97.31 399 GLY A C 1
ATOM 3113 O O . GLY A 1 399 ? -13.331 11.723 5.328 1.00 97.31 399 GLY A O 1
ATOM 3114 N N . PHE A 1 400 ? -12.681 11.513 7.470 1.00 97.00 400 PHE A N 1
ATOM 3115 C CA . PHE A 1 400 ? -13.200 12.804 7.942 1.00 97.00 400 PHE A CA 1
ATOM 3116 C C . PHE A 1 400 ? -12.174 13.531 8.820 1.00 97.00 400 PHE A C 1
ATOM 3118 O O . PHE A 1 400 ? -11.386 12.897 9.523 1.00 97.00 400 PHE A O 1
ATOM 3125 N N . TYR A 1 401 ? -12.177 14.863 8.780 1.00 97.31 401 TYR A N 1
ATOM 3126 C CA . TYR A 1 401 ? -11.238 15.698 9.529 1.00 97.31 401 TYR A CA 1
ATOM 3127 C C . TYR A 1 401 ? -11.599 15.749 11.024 1.00 97.31 401 TYR A C 1
ATOM 3129 O O . TYR A 1 401 ? -12.743 16.014 11.392 1.00 97.31 401 TYR A O 1
ATOM 3137 N N . GLU A 1 402 ? -10.616 15.553 11.910 1.00 96.12 402 GLU A N 1
ATOM 3138 C CA . GLU A 1 402 ? -10.813 15.559 13.372 1.00 96.12 402 GLU A CA 1
ATOM 3139 C C . GLU A 1 402 ? -11.226 16.934 13.929 1.00 96.12 402 GLU A C 1
ATOM 3141 O O . GLU A 1 402 ? -11.727 17.026 15.051 1.00 96.12 402 GLU A O 1
ATOM 3146 N N . LYS A 1 403 ? -10.972 18.009 13.173 1.00 94.94 403 LYS A N 1
ATOM 3147 C CA . LYS A 1 403 ? -11.189 19.394 13.607 1.00 94.94 403 LYS A CA 1
ATOM 3148 C C . LYS A 1 403 ? -12.660 19.813 13.594 1.00 94.94 403 LYS A C 1
ATOM 3150 O O . LYS A 1 403 ? -13.102 20.506 14.507 1.00 94.94 403 LYS A O 1
ATOM 3155 N N . ASP A 1 404 ? -13.379 19.455 12.535 1.00 94.06 404 ASP A N 1
ATOM 3156 C CA . ASP A 1 404 ? -14.724 19.954 12.225 1.00 94.06 404 ASP A CA 1
ATOM 3157 C C . ASP A 1 404 ? -15.708 18.850 11.790 1.00 94.06 404 ASP A C 1
ATOM 3159 O O . ASP A 1 404 ? -16.889 19.132 11.593 1.00 94.06 404 ASP A O 1
ATOM 3163 N N . GLY A 1 405 ? -15.249 17.599 11.657 1.00 94.75 405 GLY A N 1
ATOM 3164 C CA . GLY A 1 405 ? -16.054 16.479 11.169 1.00 94.75 405 GLY A CA 1
ATOM 3165 C C . GLY A 1 405 ? -16.363 16.538 9.670 1.00 94.75 405 GLY A C 1
ATOM 3166 O O . GLY A 1 405 ? -17.173 15.747 9.188 1.00 94.75 405 GLY A O 1
ATOM 3167 N N . ALA A 1 406 ? -15.753 17.455 8.910 1.00 96.44 406 ALA A N 1
ATOM 3168 C CA . ALA A 1 406 ? -15.970 17.528 7.473 1.00 96.44 406 ALA A CA 1
ATOM 3169 C C . ALA A 1 406 ? -15.394 16.286 6.773 1.00 96.44 406 ALA A C 1
ATOM 3171 O O . ALA A 1 406 ? -14.289 15.834 7.074 1.00 96.44 406 ALA A O 1
ATOM 3172 N N . ILE A 1 407 ? -16.128 15.752 5.796 1.00 97.25 407 ILE A N 1
ATOM 3173 C CA . ILE A 1 407 ? -15.664 14.633 4.966 1.00 97.25 407 ILE A CA 1
ATOM 3174 C C . ILE A 1 407 ? -14.456 15.094 4.142 1.00 97.25 407 ILE A C 1
ATOM 3176 O O . ILE A 1 407 ? -14.540 16.108 3.448 1.00 97.25 407 ILE A O 1
ATOM 3180 N N . ASN A 1 408 ? -13.364 14.329 4.178 1.00 97.25 408 ASN A N 1
ATOM 3181 C CA . ASN A 1 408 ? -12.251 14.459 3.245 1.00 97.25 408 ASN A CA 1
ATOM 3182 C C . ASN A 1 408 ? -12.616 13.719 1.952 1.00 97.25 408 ASN A C 1
ATOM 3184 O O . ASN A 1 408 ? -12.417 12.509 1.837 1.00 97.25 408 ASN A O 1
ATOM 3188 N N . ARG A 1 409 ? -13.170 14.447 0.978 1.00 97.31 409 ARG A N 1
ATOM 3189 C CA . ARG A 1 409 ? -13.756 13.865 -0.246 1.00 97.31 409 ARG A CA 1
ATOM 3190 C C . ARG A 1 409 ? -12.751 13.339 -1.281 1.00 97.31 409 ARG A C 1
ATOM 3192 O O . ARG A 1 409 ? -13.161 12.972 -2.378 1.00 97.31 409 ARG A O 1
ATOM 3199 N N . ALA A 1 410 ? -11.456 13.287 -0.970 1.00 97.56 410 ALA A N 1
ATOM 3200 C CA . ALA A 1 410 ? -10.478 12.665 -1.855 1.00 97.56 410 ALA A CA 1
ATOM 3201 C C . ALA A 1 410 ? -10.668 11.141 -1.903 1.00 97.56 410 ALA A C 1
ATOM 3203 O O . ALA A 1 410 ? -10.953 10.512 -0.887 1.00 97.56 410 ALA A O 1
ATOM 3204 N N . ILE A 1 411 ? -10.487 10.552 -3.084 1.00 97.75 411 ILE A N 1
ATOM 3205 C CA . ILE A 1 411 ? -10.654 9.117 -3.346 1.00 97.75 411 ILE A CA 1
ATOM 3206 C C . ILE A 1 411 ? -9.375 8.641 -4.035 1.00 97.75 411 ILE A C 1
ATOM 3208 O O . ILE A 1 411 ? -9.058 9.126 -5.124 1.00 97.75 411 ILE A O 1
ATOM 3212 N N . SER A 1 412 ? -8.637 7.722 -3.407 1.00 97.88 412 SER A N 1
ATOM 3213 C CA . SER A 1 412 ? -7.388 7.175 -3.952 1.00 97.88 412 SER A CA 1
ATOM 3214 C C . SER A 1 412 ? -7.407 5.665 -4.135 1.00 97.88 412 SER A C 1
ATOM 3216 O O . SER A 1 412 ? -8.131 4.934 -3.454 1.00 97.88 412 SER A O 1
ATOM 3218 N N . LEU A 1 413 ? -6.542 5.215 -5.037 1.00 98.19 413 LEU A N 1
ATOM 3219 C CA . LEU A 1 413 ? -6.238 3.822 -5.329 1.00 98.19 413 LEU A CA 1
ATOM 3220 C C . LEU A 1 413 ? -5.843 3.075 -4.045 1.00 98.19 413 LEU A C 1
ATOM 3222 O O . LEU A 1 413 ? -6.535 2.141 -3.652 1.00 98.19 413 LEU A O 1
ATOM 3226 N N . ASP A 1 414 ? -4.808 3.550 -3.341 1.00 97.44 414 ASP A N 1
ATOM 3227 C CA . ASP A 1 414 ? -4.326 2.985 -2.067 1.00 97.44 414 ASP A CA 1
ATOM 3228 C C . ASP A 1 414 ? -5.422 2.898 -0.986 1.00 97.44 414 ASP A C 1
ATOM 3230 O O . ASP A 1 414 ? -5.434 1.960 -0.195 1.00 97.44 414 ASP A O 1
ATOM 3234 N N . CYS A 1 415 ? -6.389 3.826 -0.961 1.00 97.94 415 CYS A N 1
ATOM 3235 C CA . CYS A 1 415 ? -7.498 3.743 -0.009 1.00 97.94 415 CYS A CA 1
ATOM 3236 C C . CYS A 1 415 ? -8.451 2.586 -0.332 1.00 97.94 415 CYS A C 1
ATOM 3238 O O . CYS A 1 415 ? -8.857 1.858 0.569 1.00 97.94 415 CYS A O 1
ATOM 3240 N N . ASN A 1 416 ? -8.799 2.406 -1.607 1.00 98.69 416 ASN A N 1
ATOM 3241 C CA . ASN A 1 416 ? -9.740 1.371 -2.037 1.00 98.69 416 ASN A CA 1
ATOM 3242 C C . ASN A 1 416 ? -9.090 -0.022 -2.079 1.00 98.69 416 ASN A C 1
ATOM 3244 O O . ASN A 1 416 ? -9.753 -1.009 -1.767 1.00 98.69 416 ASN A O 1
ATOM 3248 N N . ALA A 1 417 ? -7.790 -0.097 -2.378 1.00 98.75 417 ALA A N 1
ATOM 3249 C CA . ALA A 1 417 ? -6.996 -1.316 -2.269 1.00 98.75 417 ALA A CA 1
ATOM 3250 C C . ALA A 1 417 ? -6.981 -1.856 -0.832 1.00 98.75 417 ALA A C 1
ATOM 3252 O O . ALA A 1 417 ? -7.452 -2.965 -0.602 1.00 98.75 417 ALA A O 1
ATOM 3253 N N . VAL A 1 418 ? -6.570 -1.043 0.150 1.00 98.69 418 VAL A N 1
ATOM 3254 C CA . VAL A 1 418 ? -6.450 -1.489 1.551 1.00 98.69 418 VAL A CA 1
ATOM 3255 C C . VAL A 1 418 ? -7.803 -1.895 2.160 1.00 98.69 418 VAL A C 1
ATOM 3257 O O . VAL A 1 418 ? -7.852 -2.780 3.011 1.00 98.69 418 VAL A O 1
ATOM 3260 N N . ILE A 1 419 ? -8.920 -1.320 1.694 1.00 98.75 419 ILE A N 1
ATOM 3261 C CA . ILE A 1 419 ? -10.275 -1.764 2.075 1.00 98.75 419 ILE A CA 1
ATOM 3262 C C . ILE A 1 419 ? -10.571 -3.171 1.523 1.00 98.75 419 ILE A C 1
ATOM 3264 O O . ILE A 1 419 ? -11.044 -4.030 2.266 1.00 98.75 419 ILE A O 1
ATOM 3268 N N . LEU A 1 420 ? -10.254 -3.438 0.250 1.00 98.88 420 LEU A N 1
ATOM 3269 C CA . LEU A 1 420 ? -10.387 -4.775 -0.347 1.00 98.88 420 LEU A CA 1
ATOM 3270 C C . LEU A 1 420 ? -9.456 -5.799 0.318 1.00 98.88 420 LEU A C 1
ATOM 3272 O O . LEU A 1 420 ? -9.869 -6.934 0.538 1.00 98.88 420 LEU A O 1
ATOM 3276 N N . GLU A 1 421 ? -8.233 -5.403 0.673 1.00 98.88 421 GLU A N 1
ATOM 3277 C CA . GLU A 1 421 ? -7.261 -6.239 1.388 1.00 98.88 421 GLU A CA 1
ATOM 3278 C C . GLU A 1 421 ? -7.748 -6.608 2.795 1.00 98.88 421 GLU A C 1
ATOM 3280 O O . GLU A 1 421 ? -7.710 -7.778 3.165 1.00 98.88 421 GLU A O 1
ATOM 3285 N N . ALA A 1 422 ? -8.269 -5.643 3.559 1.00 98.81 422 ALA A N 1
ATOM 3286 C CA . ALA A 1 422 ? -8.844 -5.876 4.885 1.00 98.81 422 ALA A CA 1
ATOM 3287 C C . ALA A 1 422 ? -10.044 -6.844 4.844 1.00 98.81 422 ALA A C 1
ATOM 3289 O O . ALA A 1 422 ? -10.165 -7.741 5.681 1.00 98.81 422 ALA A O 1
ATOM 3290 N N . LEU A 1 423 ? -10.916 -6.701 3.842 1.00 98.81 423 LEU A N 1
ATOM 3291 C CA . LEU A 1 423 ? -12.081 -7.570 3.654 1.00 98.81 423 LEU A CA 1
ATOM 3292 C C . LEU A 1 423 ? -11.685 -8.969 3.161 1.00 98.81 423 LEU A C 1
ATOM 3294 O O . LEU A 1 423 ? -12.204 -9.965 3.664 1.00 98.81 423 LEU A O 1
ATOM 3298 N N . ALA A 1 424 ? -10.722 -9.071 2.242 1.00 98.81 424 ALA A N 1
ATOM 3299 C CA . ALA A 1 424 ? -10.169 -10.354 1.814 1.00 98.81 424 ALA A CA 1
ATOM 3300 C C . ALA A 1 424 ? -9.433 -11.065 2.960 1.00 98.81 424 ALA A C 1
ATOM 3302 O O . ALA A 1 424 ? -9.548 -12.283 3.082 1.00 98.81 424 ALA A O 1
ATOM 3303 N N . PHE A 1 425 ? -8.752 -10.318 3.835 1.00 98.69 425 PHE A N 1
ATOM 3304 C CA . PHE A 1 425 ? -8.102 -10.860 5.025 1.00 98.69 425 PHE A CA 1
ATOM 3305 C C . PHE A 1 425 ? -9.116 -11.460 6.007 1.00 98.69 425 PHE A C 1
ATOM 3307 O O . PHE A 1 425 ? -8.901 -12.569 6.490 1.00 98.69 425 PHE A O 1
ATOM 3314 N N . LYS A 1 426 ? -10.259 -10.799 6.252 1.00 98.50 426 LYS A N 1
ATOM 3315 C CA . LYS A 1 426 ? -11.329 -11.368 7.096 1.00 98.50 426 LYS A CA 1
ATOM 3316 C C . LYS A 1 426 ? -11.803 -12.735 6.574 1.00 98.50 426 LYS A C 1
ATOM 3318 O O . LYS A 1 426 ? -12.026 -13.656 7.359 1.00 98.50 426 LYS A O 1
ATOM 3323 N N . VAL A 1 427 ? -11.946 -12.890 5.257 1.00 98.62 427 VAL A N 1
ATOM 3324 C CA . VAL A 1 427 ? -12.442 -14.144 4.662 1.00 98.62 427 VAL A CA 1
ATOM 3325 C C . VAL A 1 427 ? -11.360 -15.231 4.595 1.00 98.62 427 VAL A C 1
ATOM 3327 O O . VAL A 1 427 ? -11.660 -16.397 4.851 1.00 98.62 427 VAL A O 1
ATOM 3330 N N . HIS A 1 428 ? -10.113 -14.871 4.268 1.00 97.31 428 HIS A N 1
ATOM 3331 C CA . HIS A 1 428 ? -9.066 -15.822 3.851 1.00 97.31 428 HIS A CA 1
ATOM 3332 C C . HIS A 1 428 ? -7.808 -15.854 4.744 1.00 97.31 428 HIS A C 1
ATOM 3334 O O . HIS A 1 428 ? -6.908 -16.668 4.518 1.00 97.31 428 HIS A O 1
ATOM 3340 N N . GLY A 1 429 ? -7.721 -14.997 5.763 1.00 95.75 429 GLY A N 1
ATOM 3341 C CA . GLY A 1 429 ? -6.517 -14.792 6.573 1.00 95.75 429 GLY A CA 1
ATOM 3342 C C . GLY A 1 429 ? -5.421 -14.025 5.824 1.00 95.75 429 GLY A C 1
ATOM 3343 O O . GLY A 1 429 ? -5.705 -13.229 4.931 1.00 95.75 429 GLY A O 1
ATOM 3344 N N . MET A 1 430 ? -4.153 -14.262 6.185 1.00 94.06 430 MET A N 1
ATOM 3345 C CA . MET A 1 430 ? -3.000 -13.602 5.548 1.00 94.06 430 MET A CA 1
ATOM 3346 C C . MET A 1 430 ? -3.036 -13.734 4.020 1.00 94.06 430 MET A C 1
ATOM 3348 O O . MET A 1 430 ? -3.319 -14.811 3.491 1.00 94.06 430 MET A O 1
ATOM 3352 N N . LEU A 1 431 ? -2.743 -12.648 3.302 1.00 96.81 431 LEU A N 1
ATOM 3353 C CA . LEU A 1 431 ? -2.970 -12.620 1.857 1.00 96.81 431 LEU A CA 1
ATOM 3354 C C . LEU A 1 431 ? -1.874 -13.348 1.056 1.00 96.81 431 LEU A C 1
ATOM 3356 O O . LEU A 1 431 ? -2.163 -13.822 -0.043 1.00 96.81 431 LEU A O 1
ATOM 3360 N N . TYR A 1 432 ? -0.660 -13.487 1.596 1.00 95.31 432 TYR A N 1
ATOM 3361 C CA . TYR A 1 432 ? 0.446 -14.247 1.010 1.00 95.31 432 TYR A CA 1
ATOM 3362 C C . TYR A 1 432 ? 0.418 -15.731 1.392 1.00 95.31 432 TYR A C 1
ATOM 3364 O O . TYR A 1 432 ? 0.629 -16.091 2.551 1.00 95.31 432 TYR A O 1
ATOM 3372 N N . TYR A 1 433 ? 0.292 -16.607 0.391 1.00 92.19 433 TYR A N 1
ATOM 3373 C CA . TYR A 1 433 ? 0.519 -18.043 0.555 1.00 92.19 433 TYR A CA 1
ATOM 3374 C C . TYR A 1 433 ? 1.868 -18.463 -0.063 1.00 92.19 433 TYR A C 1
ATOM 3376 O O . TYR A 1 433 ? 2.108 -18.214 -1.251 1.00 92.19 433 TYR A O 1
ATOM 3384 N N . PRO A 1 434 ? 2.775 -19.106 0.701 1.00 88.25 434 PRO A N 1
ATOM 3385 C CA . PRO A 1 434 ? 4.051 -19.588 0.175 1.00 88.25 434 PRO A CA 1
ATOM 3386 C C . PRO A 1 434 ? 3.866 -20.793 -0.760 1.00 88.25 434 PRO A C 1
ATOM 3388 O O . PRO A 1 434 ? 2.925 -21.574 -0.624 1.00 88.25 434 PRO A O 1
ATOM 3391 N N . THR A 1 435 ? 4.803 -20.991 -1.693 1.00 87.62 435 THR A N 1
ATOM 3392 C CA . THR A 1 435 ? 4.820 -22.167 -2.576 1.00 87.62 435 THR A CA 1
ATOM 3393 C C . THR A 1 435 ? 6.233 -22.697 -2.804 1.00 87.62 435 THR A C 1
ATOM 3395 O O . THR A 1 435 ? 7.178 -21.929 -2.976 1.00 87.62 435 THR A O 1
ATOM 3398 N N . GLU A 1 436 ? 6.365 -24.021 -2.887 1.00 85.00 436 GLU A N 1
ATOM 3399 C CA . GLU A 1 436 ? 7.599 -24.709 -3.298 1.00 85.00 436 GLU A CA 1
ATOM 3400 C C . GLU A 1 436 ? 7.737 -24.809 -4.834 1.00 85.00 436 GLU A C 1
ATOM 3402 O O . GLU A 1 436 ? 8.730 -25.322 -5.354 1.00 85.00 436 GLU A O 1
ATOM 3407 N N . ARG A 1 437 ? 6.739 -24.337 -5.600 1.00 86.69 437 ARG A N 1
ATOM 3408 C CA . ARG A 1 437 ? 6.711 -24.448 -7.067 1.00 86.69 437 ARG A CA 1
ATOM 3409 C C . ARG A 1 437 ? 7.814 -23.605 -7.722 1.00 86.69 437 ARG A C 1
ATOM 3411 O O . ARG A 1 437 ? 7.657 -22.398 -7.909 1.00 86.69 437 ARG A O 1
ATOM 3418 N N . ILE A 1 438 ? 8.879 -24.276 -8.164 1.00 87.19 438 ILE A N 1
ATOM 3419 C CA . ILE A 1 438 ? 9.997 -23.712 -8.942 1.00 87.19 438 ILE A CA 1
ATOM 3420 C C . ILE A 1 438 ? 9.500 -23.178 -10.304 1.00 87.19 438 ILE A C 1
ATOM 3422 O O . ILE A 1 438 ? 9.017 -23.944 -11.149 1.00 87.19 438 ILE A O 1
ATOM 3426 N N . GLY A 1 439 ? 9.635 -21.867 -10.518 1.00 88.75 439 GLY A N 1
ATOM 3427 C CA . GLY A 1 439 ? 9.133 -21.118 -11.672 1.00 88.75 439 GLY A CA 1
ATOM 3428 C C . GLY A 1 439 ? 10.188 -20.873 -12.749 1.00 88.75 439 GLY A C 1
ATOM 3429 O O . GLY A 1 439 ? 11.114 -21.667 -12.927 1.00 88.75 439 GLY A O 1
ATOM 3430 N N . PHE A 1 440 ? 10.026 -19.786 -13.501 1.00 91.56 440 PHE A N 1
ATOM 3431 C CA . PHE A 1 440 ? 11.005 -19.301 -14.474 1.00 91.56 440 PHE A CA 1
ATOM 3432 C C . PHE A 1 440 ? 12.110 -18.481 -13.792 1.00 91.56 440 PHE A C 1
ATOM 3434 O O . PHE A 1 440 ? 13.266 -18.616 -14.187 1.00 91.56 440 PHE A O 1
ATOM 3441 N N . TRP A 1 441 ? 11.794 -17.719 -12.737 1.00 89.62 441 TRP A N 1
ATOM 3442 C CA . TRP A 1 441 ? 12.773 -16.986 -11.915 1.00 89.62 441 TRP A CA 1
ATOM 3443 C C . TRP A 1 441 ? 13.855 -17.928 -11.381 1.00 89.62 441 TRP A C 1
ATOM 3445 O O . TRP A 1 441 ? 15.026 -17.801 -11.739 1.00 89.62 441 TRP A O 1
ATOM 3455 N N . GLU A 1 442 ? 13.456 -18.943 -10.610 1.00 87.62 442 GLU A N 1
ATOM 3456 C CA . GLU A 1 442 ? 14.400 -19.845 -9.949 1.00 87.62 442 GLU A CA 1
ATOM 3457 C C . GLU A 1 442 ? 15.231 -20.660 -10.961 1.00 87.62 442 GLU A C 1
ATOM 3459 O O . GLU A 1 442 ? 16.446 -20.761 -10.805 1.00 87.62 442 GLU A O 1
ATOM 3464 N N . LYS A 1 443 ? 14.619 -21.168 -12.044 1.00 87.94 443 LYS A N 1
ATOM 3465 C CA . LYS A 1 443 ? 15.326 -21.941 -13.092 1.00 87.94 443 LYS A CA 1
ATOM 3466 C C . LYS A 1 443 ? 16.302 -21.102 -13.906 1.00 87.94 443 LYS A C 1
ATOM 3468 O O . LYS A 1 443 ? 17.373 -21.580 -14.268 1.00 87.94 443 LYS A O 1
ATOM 3473 N N . THR A 1 444 ? 15.945 -19.858 -14.220 1.00 84.81 444 THR A N 1
ATOM 3474 C CA . THR A 1 444 ? 16.845 -18.970 -14.971 1.00 84.81 444 THR A CA 1
ATOM 3475 C C . THR A 1 444 ? 18.072 -18.644 -14.120 1.00 84.81 444 THR A C 1
ATOM 3477 O O . THR A 1 444 ? 19.200 -18.667 -14.617 1.00 84.81 444 THR A O 1
ATOM 3480 N N . LEU A 1 445 ? 17.865 -18.432 -12.819 1.00 82.94 445 LEU A N 1
ATOM 3481 C CA . LEU A 1 445 ? 18.930 -18.187 -11.853 1.00 82.94 445 LEU A CA 1
ATOM 3482 C C . LEU A 1 445 ? 19.761 -19.430 -11.506 1.00 82.94 445 LEU A C 1
ATOM 3484 O O . LEU A 1 445 ? 20.884 -19.278 -11.049 1.00 82.94 445 LEU A O 1
ATOM 3488 N N . GLU A 1 446 ? 19.310 -20.660 -11.755 1.00 77.81 446 GLU A N 1
ATOM 3489 C CA . GLU A 1 446 ? 20.137 -21.855 -11.512 1.00 77.81 446 GLU A CA 1
ATOM 3490 C C . GLU A 1 446 ? 21.406 -21.915 -12.373 1.00 77.81 446 GLU A C 1
ATOM 3492 O O . GLU A 1 446 ? 22.418 -22.474 -11.936 1.00 77.81 446 GLU A O 1
ATOM 3497 N N . HIS A 1 447 ? 21.381 -21.321 -13.571 1.00 68.19 447 HIS A N 1
ATOM 3498 C CA . HIS A 1 447 ? 22.445 -21.476 -14.570 1.00 68.19 447 HIS A CA 1
ATOM 3499 C C . HIS A 1 447 ? 22.928 -20.166 -15.223 1.00 68.19 447 HIS A C 1
ATOM 3501 O O . HIS A 1 447 ? 23.880 -20.207 -16.001 1.00 68.19 447 HIS A O 1
ATOM 3507 N N . THR A 1 448 ? 22.327 -19.010 -14.912 1.00 70.81 448 THR A N 1
ATOM 3508 C CA . THR A 1 448 ? 22.627 -17.728 -15.585 1.00 70.81 448 THR A CA 1
ATOM 3509 C C . THR A 1 448 ? 23.193 -16.683 -14.619 1.00 70.81 448 THR A C 1
ATOM 3511 O O . THR A 1 448 ? 22.696 -16.530 -13.506 1.00 70.81 448 THR A O 1
ATOM 3514 N N . PHE A 1 449 ? 24.223 -15.944 -15.049 1.00 67.81 449 PHE A N 1
ATOM 3515 C CA . PHE A 1 449 ? 24.823 -14.814 -14.322 1.00 67.81 449 PHE A CA 1
ATOM 3516 C C . PHE A 1 449 ? 24.414 -13.503 -14.997 1.00 67.81 449 PHE A C 1
ATOM 3518 O O . PHE A 1 449 ? 24.884 -13.191 -16.090 1.00 67.81 449 PHE A O 1
ATOM 3525 N N . PHE A 1 450 ? 23.539 -12.736 -14.347 1.00 67.06 450 PHE A N 1
ATOM 3526 C CA . PHE A 1 450 ? 23.107 -11.416 -14.803 1.00 67.06 450 PHE A CA 1
ATOM 3527 C C . PHE A 1 450 ? 23.889 -10.338 -14.047 1.00 67.06 450 PHE A C 1
ATOM 3529 O O . PHE A 1 450 ? 23.365 -9.659 -13.161 1.00 67.06 450 PHE A O 1
ATOM 3536 N N . GLU A 1 451 ? 25.180 -10.208 -14.364 1.00 67.56 451 GLU A N 1
ATOM 3537 C CA . GLU A 1 451 ? 26.108 -9.319 -13.647 1.00 67.56 451 GLU A CA 1
ATOM 3538 C C . GLU A 1 451 ? 25.614 -7.871 -13.576 1.00 67.56 451 GLU A C 1
ATOM 3540 O O . GLU A 1 451 ? 25.668 -7.241 -12.517 1.00 67.56 451 GLU A O 1
ATOM 3545 N N . ALA A 1 452 ? 25.095 -7.373 -14.704 1.00 67.31 452 ALA A N 1
ATOM 3546 C CA . ALA A 1 452 ? 24.599 -6.012 -14.869 1.00 67.31 452 ALA A CA 1
ATOM 3547 C C . ALA A 1 452 ? 23.315 -5.738 -14.069 1.00 67.31 452 ALA A C 1
ATOM 3549 O O . ALA A 1 452 ? 23.098 -4.601 -13.669 1.00 67.31 452 ALA A O 1
ATOM 3550 N N . GLN A 1 453 ? 22.507 -6.767 -13.798 1.00 73.62 453 GLN A N 1
ATOM 3551 C CA . GLN A 1 453 ? 21.307 -6.709 -12.959 1.00 73.62 453 GLN A CA 1
ATOM 3552 C C . GLN A 1 453 ? 21.595 -7.037 -11.482 1.00 73.62 453 GLN A C 1
ATOM 3554 O O . GLN A 1 453 ? 20.733 -6.846 -10.626 1.00 73.62 453 GLN A O 1
ATOM 3559 N N . GLY A 1 454 ? 22.792 -7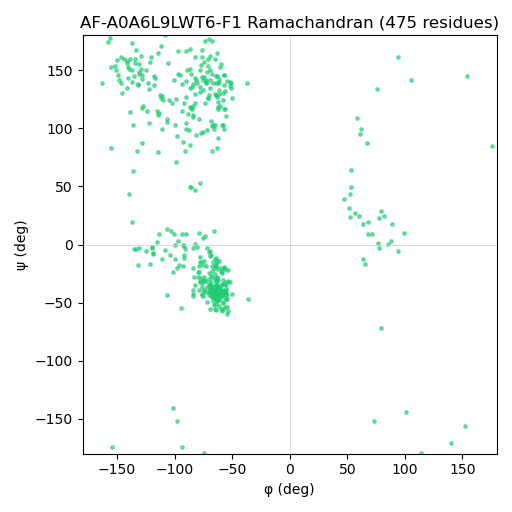.546 -11.170 1.00 71.31 454 GLY A N 1
ATOM 3560 C CA . GLY A 1 454 ? 23.172 -7.961 -9.818 1.00 71.31 454 GLY A CA 1
ATOM 3561 C C . GLY A 1 454 ? 22.603 -9.312 -9.381 1.00 71.31 454 GLY A C 1
ATOM 3562 O O . GLY A 1 454 ? 22.503 -9.542 -8.182 1.00 71.31 454 GLY A O 1
ATOM 3563 N N . LEU A 1 455 ? 22.238 -10.198 -10.315 1.00 73.44 455 LEU A N 1
ATOM 3564 C CA . LEU A 1 455 ? 21.665 -11.514 -10.000 1.00 73.44 455 LEU A CA 1
ATOM 3565 C C . LEU A 1 455 ? 22.658 -12.639 -10.369 1.00 73.44 455 LEU A C 1
ATOM 3567 O O . LEU A 1 455 ? 22.773 -12.989 -11.551 1.00 73.44 455 LEU A O 1
ATOM 3571 N N . PRO A 1 456 ? 23.412 -13.201 -9.402 1.00 56.06 456 PRO A N 1
ATOM 3572 C CA . PRO A 1 456 ? 24.346 -14.296 -9.662 1.00 56.06 456 PRO A CA 1
ATOM 3573 C C . PRO A 1 456 ? 23.657 -15.677 -9.703 1.00 56.06 456 PRO A C 1
ATOM 3575 O O . PRO A 1 456 ? 22.562 -15.807 -9.158 1.00 56.06 456 PRO A O 1
ATOM 3578 N N . PRO A 1 457 ? 24.279 -16.726 -10.291 1.00 57.12 457 PRO A N 1
ATOM 3579 C CA . PRO A 1 457 ? 23.716 -18.070 -10.331 1.00 57.12 457 PRO A CA 1
ATOM 3580 C C . PRO A 1 457 ? 23.484 -18.676 -8.948 1.00 57.12 457 PRO A C 1
ATOM 3582 O O . PRO A 1 457 ? 24.250 -18.418 -8.020 1.00 57.12 457 PRO A O 1
ATOM 3585 N N . ARG A 1 458 ? 22.512 -19.587 -8.832 1.00 59.72 458 ARG A N 1
ATOM 3586 C CA . ARG A 1 458 ? 22.082 -20.230 -7.578 1.00 59.72 458 ARG A CA 1
ATOM 3587 C C . ARG A 1 458 ? 23.211 -20.899 -6.788 1.00 59.72 458 ARG A C 1
ATOM 3589 O O . ARG A 1 458 ? 23.193 -20.864 -5.563 1.00 59.72 458 ARG A O 1
ATOM 3596 N N . ILE A 1 459 ? 24.237 -21.422 -7.464 1.00 49.88 459 ILE A N 1
ATOM 3597 C CA . ILE A 1 459 ? 25.443 -21.983 -6.821 1.00 49.88 459 ILE A CA 1
ATOM 3598 C C . ILE A 1 459 ? 26.279 -20.947 -6.039 1.00 49.88 459 ILE A C 1
ATOM 3600 O O . ILE A 1 459 ? 27.076 -21.331 -5.190 1.00 49.88 459 ILE A O 1
ATOM 3604 N N . TYR A 1 460 ? 26.069 -19.652 -6.290 1.00 51.44 460 TYR A N 1
ATOM 3605 C CA . TYR A 1 460 ? 26.639 -18.520 -5.553 1.00 51.44 460 TYR A CA 1
ATOM 3606 C C . TYR A 1 460 ? 25.591 -17.778 -4.692 1.00 51.44 460 TYR A C 1
ATOM 3608 O O . TYR A 1 460 ? 25.954 -16.893 -3.925 1.00 51.44 460 TYR A O 1
ATOM 3616 N N . GLN A 1 461 ? 24.302 -18.145 -4.763 1.00 54.22 461 GLN A N 1
ATOM 3617 C CA . GLN A 1 461 ? 23.211 -17.517 -3.992 1.00 54.22 461 GLN A CA 1
ATOM 3618 C C . GLN A 1 461 ? 23.066 -18.040 -2.555 1.00 54.22 461 GLN A C 1
ATOM 3620 O O . GLN A 1 461 ? 22.212 -17.550 -1.824 1.00 54.22 461 GLN A O 1
ATOM 3625 N N . GLY A 1 462 ? 23.905 -18.987 -2.110 1.00 47.16 462 GLY A N 1
ATOM 3626 C CA . GLY A 1 462 ? 23.985 -19.357 -0.686 1.00 47.16 462 GLY A CA 1
ATOM 3627 C C . GLY A 1 462 ? 24.320 -18.165 0.228 1.00 47.16 462 GLY A C 1
ATOM 3628 O O . GLY A 1 462 ? 24.025 -18.193 1.417 1.00 47.16 462 GLY A O 1
ATOM 3629 N N . THR A 1 463 ? 24.878 -17.104 -0.358 1.00 46.78 463 THR A N 1
ATOM 3630 C CA . THR A 1 463 ? 24.918 -15.737 0.167 1.00 46.78 463 THR A CA 1
ATOM 3631 C C . THR A 1 463 ? 24.394 -14.808 -0.931 1.00 46.78 463 THR A C 1
ATOM 3633 O O . THR A 1 463 ? 25.169 -14.348 -1.772 1.00 46.78 463 THR A O 1
ATOM 3636 N N . PHE A 1 464 ? 23.078 -14.581 -1.006 1.00 47.59 464 PHE A N 1
ATOM 3637 C CA . PHE A 1 464 ? 22.501 -13.759 -2.074 1.00 47.59 464 PHE A CA 1
ATOM 3638 C C . PHE A 1 464 ? 22.935 -12.300 -1.891 1.00 47.59 464 PHE A C 1
ATOM 3640 O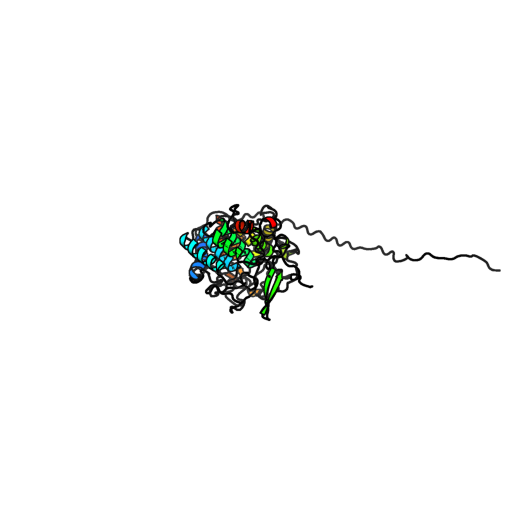 O . PHE A 1 464 ? 22.414 -11.602 -1.025 1.00 47.59 464 PHE A O 1
ATOM 3647 N N . GLN A 1 465 ? 23.847 -11.821 -2.733 1.00 52.19 465 GLN A N 1
ATOM 3648 C CA . GLN A 1 465 ? 24.226 -10.412 -2.814 1.00 52.19 465 GLN A CA 1
ATOM 3649 C C . GLN A 1 465 ? 24.359 -9.993 -4.283 1.00 52.19 465 GLN A C 1
ATOM 3651 O O . GLN A 1 465 ? 24.950 -10.740 -5.073 1.00 52.19 465 GLN A O 1
ATOM 3656 N N . PRO A 1 466 ? 23.910 -8.784 -4.667 1.00 51.34 466 PRO A N 1
ATOM 3657 C CA . PRO A 1 466 ? 24.449 -8.149 -5.857 1.00 51.34 466 PRO A CA 1
ATOM 3658 C C . PRO A 1 466 ? 25.941 -7.881 -5.620 1.00 51.34 466 PRO A C 1
ATOM 3660 O O . PRO A 1 466 ? 26.316 -7.265 -4.624 1.00 51.34 466 PRO A O 1
ATOM 3663 N N . LEU A 1 467 ? 26.807 -8.329 -6.537 1.00 45.75 467 LEU A N 1
ATOM 3664 C CA . LEU A 1 467 ? 28.257 -8.100 -6.460 1.00 45.75 467 LEU A CA 1
ATOM 3665 C C . LEU A 1 467 ? 28.583 -6.609 -6.645 1.00 45.75 467 LEU A C 1
ATOM 3667 O O . LEU A 1 467 ? 28.942 -6.171 -7.744 1.00 45.75 467 LEU A O 1
ATOM 3671 N N . LEU A 1 468 ? 28.430 -5.816 -5.584 1.00 46.66 468 LEU A N 1
ATOM 3672 C CA . LEU A 1 468 ? 28.811 -4.410 -5.552 1.00 46.66 468 LEU A CA 1
ATOM 3673 C C . LEU A 1 468 ? 30.301 -4.272 -5.868 1.00 46.66 468 LEU A C 1
ATOM 3675 O O . LEU A 1 468 ? 31.153 -4.807 -5.162 1.00 46.66 468 LEU A O 1
ATOM 3679 N N . ASN A 1 469 ? 30.625 -3.471 -6.885 1.00 41.81 469 ASN A N 1
ATOM 3680 C CA . ASN A 1 469 ? 31.963 -2.906 -6.973 1.00 41.81 469 ASN A CA 1
ATOM 3681 C C . ASN A 1 469 ? 32.022 -1.755 -5.956 1.00 41.81 469 ASN A C 1
ATOM 3683 O O . ASN A 1 469 ? 31.530 -0.651 -6.206 1.00 41.81 469 ASN A O 1
ATOM 3687 N N . THR A 1 470 ? 32.543 -2.059 -4.769 1.00 42.19 470 THR A N 1
ATOM 3688 C CA . THR A 1 470 ? 32.445 -1.213 -3.572 1.00 42.19 470 THR A CA 1
ATOM 3689 C C . THR A 1 470 ? 33.275 0.072 -3.638 1.00 42.19 470 THR A C 1
ATOM 3691 O O . THR A 1 470 ? 33.090 0.947 -2.792 1.00 42.19 470 THR A O 1
ATOM 3694 N N . GLU A 1 471 ? 34.103 0.263 -4.673 1.00 43.78 471 GLU A N 1
ATOM 3695 C CA . GLU A 1 471 ? 34.887 1.491 -4.889 1.00 43.78 471 GLU A CA 1
ATOM 3696 C C . GLU A 1 471 ? 34.035 2.751 -5.145 1.00 43.78 471 GLU A C 1
ATOM 3698 O O . GLU A 1 471 ? 34.561 3.861 -5.097 1.00 43.78 471 GLU A O 1
ATOM 3703 N N . LYS A 1 472 ? 32.721 2.612 -5.385 1.00 40.53 472 LYS A N 1
ATOM 3704 C CA . LYS A 1 472 ? 31.788 3.743 -5.584 1.00 40.53 472 LYS A CA 1
ATOM 3705 C C . LYS A 1 472 ? 30.630 3.829 -4.583 1.00 40.53 472 LYS A C 1
ATOM 3707 O O . LYS A 1 472 ? 29.847 4.767 -4.664 1.00 40.53 472 LYS A O 1
ATOM 3712 N N . ALA A 1 473 ? 30.514 2.884 -3.648 1.00 36.53 473 ALA A N 1
ATOM 3713 C CA . ALA A 1 473 ? 29.357 2.766 -2.748 1.00 36.53 473 ALA A CA 1
ATOM 3714 C C . ALA A 1 473 ? 29.612 3.283 -1.316 1.00 36.53 473 ALA A C 1
ATOM 3716 O O . ALA A 1 473 ? 28.809 3.044 -0.419 1.00 36.53 473 ALA A O 1
ATOM 3717 N N . ARG A 1 474 ? 30.725 3.990 -1.075 1.00 30.08 474 ARG A N 1
ATOM 3718 C CA . ARG A 1 474 ? 30.976 4.660 0.209 1.00 30.08 474 ARG A CA 1
ATOM 3719 C C . ARG A 1 474 ? 30.377 6.071 0.201 1.00 30.08 474 ARG A C 1
ATOM 3721 O O . ARG A 1 474 ? 30.949 6.927 -0.475 1.00 30.08 474 ARG A O 1
ATOM 3728 N N . PRO A 1 475 ? 29.332 6.372 0.993 1.00 37.09 475 PRO A N 1
ATOM 3729 C CA . PRO A 1 475 ? 29.141 7.739 1.449 1.00 37.09 475 PRO A CA 1
ATOM 3730 C C . PRO A 1 475 ? 30.356 8.117 2.309 1.00 37.09 475 PRO A C 1
ATOM 3732 O O . PRO A 1 475 ? 30.646 7.470 3.317 1.00 37.09 475 PRO A O 1
ATOM 3735 N N . THR A 1 476 ? 31.112 9.128 1.886 1.00 31.28 476 THR A N 1
ATOM 3736 C CA . THR A 1 476 ? 32.083 9.788 2.769 1.00 31.28 476 THR A CA 1
ATOM 3737 C C . THR A 1 476 ? 31.343 10.548 3.877 1.00 31.28 476 THR A C 1
ATOM 3739 O O . THR A 1 476 ? 30.240 11.032 3.612 1.00 31.28 476 THR A O 1
ATOM 3742 N N . PRO A 1 477 ? 31.917 10.628 5.092 1.00 34.41 477 PRO A N 1
ATOM 3743 C CA . PRO A 1 477 ? 31.294 11.287 6.243 1.00 34.41 477 PRO A CA 1
ATOM 3744 C C . PRO A 1 477 ? 31.214 12.814 6.098 1.00 34.41 477 PRO A C 1
ATOM 3746 O O . PRO A 1 477 ? 32.069 13.381 5.378 1.00 34.41 477 PRO A O 1
#

Secondary structure (DSSP, 8-state):
------------------------------------------PPP-SPPPHHHHHHHHHHHHHHHHHB-TTTSPBPSBTTB-EE-HHHHHHHHHHHHHHHHTTSS-HHHHHHHHHHHHHHHHHS---TTSS--SEEETTTTEEE-TTS-BS--EE-HHHHHHHHHHHHHHHHH-HHHHHHHHHHHTT--GGGTB-TT--BEEEEE-TTSPEEEEE---TTHHHHHHHHHHTTT---HHHH---SEEEEEETTEEEEEE-SPP-SS-----B-THHHHHHHHHHTT-BTTTTB-GGGSHHHHHHHHHHHHHHHHHHHHS---B---EE-SSTTSEEEE-SEETTEET-EE-TTS-B-GGG-EEEHHHHHHHHHH--SHHHHHHHHHHTT-B-TTSSB--EEETTT--EE---BHHHHHHHHHHHHHHHHSSS--------HHHHHHHH--BGGGTB--GGGGGG------GGG-----

Foldseek 3Di:
DDDDDDDDDDDDDDDDDDDDDPDDPPPPPPPPPDDDQLQDPFFFFADADDPLLLVLLLQLLLQLVPAAAPVQLFGAQWVVHLKDFLLLLLLVLLSLLLCVLNVVDDPVRSVVSLVRNLVLLLPADPPPLQHRAGMARRNNSAADDPVRHGDGFWHFLLSVLSSLLSLLLCLFPVVVCVQSSLNSVVRAFCLQQAALQQFGKIWGQDPVRDIDIDRDDWAQSLLSSSVSVVLLQANRNVSVDDPQWDWDQALNFIAIWHNDPQDVVGDWRFAALNSQLVCCLAPVCADSVPRDHSSPHVSSSNNSSQLVNQVSCCVVPVDRAQFAWDAFPDPVRTWRFGCDIPHDGRFIARPRRHTDSQQHFRFQLSLLSCNRRGVDPSSVVSCVLLSVQGDPSGAGFGGAGRNPRHTRRMGGSSSSSSSSSSNSCNHPNHSDDDDPDDGPNLVCQQPDQPLSSQRHHPVPSVSRRRPDPCPPVDDDD